Protein AF-A0A6J1VIF1-F1 (afdb_monomer_lite)

Organism: NCBI:txid8663

Structure (mmCIF, N/CA/C/O backbone):
data_AF-A0A6J1VIF1-F1
#
_entry.id   AF-A0A6J1VIF1-F1
#
loop_
_atom_site.group_PDB
_atom_site.id
_atom_site.type_symbol
_atom_site.label_atom_id
_atom_site.label_alt_id
_atom_site.label_comp_id
_atom_site.label_asym_id
_atom_site.label_entity_id
_atom_site.label_seq_id
_atom_site.pdbx_PDB_ins_code
_atom_site.Cartn_x
_atom_site.Cartn_y
_atom_site.Cartn_z
_atom_site.occupancy
_atom_site.B_iso_or_equiv
_atom_site.auth_seq_id
_atom_site.auth_comp_id
_atom_site.auth_asym_id
_atom_site.auth_atom_id
_atom_site.pdbx_PDB_model_num
ATOM 1 N N . HIS A 1 1 ? 38.931 -9.007 -8.511 1.00 42.66 1 HIS A N 1
ATOM 2 C CA . HIS A 1 1 ? 39.932 -8.587 -9.508 1.00 42.66 1 HIS A CA 1
ATOM 3 C C . HIS A 1 1 ? 39.664 -7.145 -9.925 1.00 42.66 1 HIS A C 1
ATOM 5 O O . HIS A 1 1 ? 38.959 -6.921 -10.889 1.00 42.66 1 HIS A O 1
ATOM 11 N N . PHE A 1 2 ? 40.151 -6.168 -9.154 1.00 42.94 2 PHE A N 1
ATOM 12 C CA . PHE A 1 2 ? 40.124 -4.731 -9.502 1.00 42.94 2 PHE A CA 1
ATOM 13 C C . PHE A 1 2 ? 41.545 -4.127 -9.466 1.00 42.94 2 PHE A C 1
ATOM 15 O O . PHE A 1 2 ? 41.715 -2.915 -9.444 1.00 42.94 2 PHE A O 1
ATOM 22 N N . ALA A 1 3 ? 42.575 -4.982 -9.438 1.00 48.12 3 ALA A N 1
ATOM 23 C CA . ALA A 1 3 ? 43.982 -4.581 -9.435 1.00 48.12 3 ALA A CA 1
ATOM 24 C C . ALA A 1 3 ? 44.586 -4.503 -10.855 1.00 48.12 3 ALA A C 1
ATOM 26 O O . ALA A 1 3 ? 45.672 -3.959 -11.019 1.00 48.12 3 ALA A O 1
ATOM 27 N N . ASP A 1 4 ? 43.874 -4.988 -11.881 1.00 54.59 4 ASP A N 1
ATOM 28 C CA . ASP A 1 4 ? 44.382 -5.084 -13.261 1.00 54.59 4 ASP A CA 1
ATOM 29 C C . ASP A 1 4 ? 44.248 -3.771 -14.066 1.00 54.59 4 ASP A C 1
ATOM 31 O O . ASP A 1 4 ? 44.800 -3.651 -15.156 1.00 54.59 4 ASP A O 1
ATOM 35 N N . HIS A 1 5 ? 43.565 -2.750 -13.532 1.00 56.66 5 HIS A N 1
ATOM 36 C CA . HIS A 1 5 ? 43.311 -1.474 -14.227 1.00 56.66 5 HIS A CA 1
ATOM 37 C C . HIS A 1 5 ? 44.203 -0.309 -13.775 1.00 56.66 5 HIS A C 1
ATOM 39 O O . HIS A 1 5 ? 43.932 0.835 -14.132 1.00 56.66 5 HIS A O 1
ATOM 45 N N . GLY A 1 6 ? 45.282 -0.575 -13.029 1.00 52.41 6 GLY A N 1
ATOM 46 C CA . GLY A 1 6 ? 46.083 0.451 -12.344 1.00 52.41 6 GLY A CA 1
ATOM 47 C C . GLY A 1 6 ? 46.648 1.589 -13.211 1.00 52.41 6 GLY A C 1
ATOM 48 O O . GLY A 1 6 ? 47.016 2.611 -12.651 1.00 52.41 6 GLY A O 1
ATOM 49 N N . ASN A 1 7 ? 46.680 1.455 -14.545 1.00 59.94 7 ASN A N 1
ATOM 50 C CA . ASN A 1 7 ? 47.120 2.504 -15.480 1.00 59.94 7 ASN A CA 1
ATOM 51 C C . ASN A 1 7 ? 46.250 2.641 -16.752 1.00 59.94 7 ASN A C 1
ATOM 53 O O . ASN A 1 7 ? 46.614 3.382 -17.663 1.00 59.94 7 ASN A O 1
ATOM 57 N N . ALA A 1 8 ? 45.118 1.938 -16.855 1.00 69.06 8 ALA A N 1
ATOM 58 C CA . ALA A 1 8 ? 44.273 1.945 -18.054 1.00 69.06 8 ALA A CA 1
ATOM 59 C C . ALA A 1 8 ? 43.038 2.834 -17.842 1.00 69.06 8 ALA A C 1
ATOM 61 O O . ALA A 1 8 ? 41.934 2.341 -17.639 1.00 69.06 8 ALA A O 1
ATOM 62 N N . THR A 1 9 ? 43.240 4.153 -17.863 1.00 79.56 9 THR A N 1
ATOM 63 C CA . THR A 1 9 ? 42.194 5.168 -17.618 1.00 79.56 9 THR A CA 1
ATOM 64 C C . THR A 1 9 ? 41.486 5.655 -18.885 1.00 79.56 9 THR A C 1
ATOM 66 O O . THR A 1 9 ? 40.681 6.580 -18.822 1.00 79.56 9 THR A O 1
ATOM 69 N N . GLY A 1 10 ? 41.798 5.075 -20.047 1.00 84.62 10 GLY A N 1
ATOM 70 C CA . GLY A 1 10 ? 41.146 5.442 -21.300 1.00 84.62 10 GLY A CA 1
ATOM 71 C C . GLY A 1 10 ? 39.706 4.930 -21.389 1.00 84.62 10 GLY A C 1
ATOM 72 O O . GLY A 1 10 ? 39.369 3.870 -20.865 1.00 84.62 10 GLY A O 1
ATOM 73 N N . THR A 1 11 ? 38.869 5.669 -22.107 1.00 88.94 11 THR A N 1
ATOM 74 C CA . THR A 1 11 ? 37.439 5.410 -22.275 1.00 88.94 11 THR A CA 1
ATOM 75 C C . THR A 1 11 ? 37.203 4.796 -23.654 1.00 88.94 11 THR A C 1
ATOM 77 O O . THR A 1 11 ? 37.245 5.490 -24.671 1.00 88.94 11 THR A O 1
ATOM 80 N N . ASN A 1 12 ? 36.965 3.481 -23.703 1.00 93.62 12 ASN A N 1
ATOM 81 C CA . ASN A 1 12 ? 36.689 2.738 -24.938 1.00 93.62 12 ASN A CA 1
ATOM 82 C C . ASN A 1 12 ? 35.246 2.213 -24.950 1.00 93.62 12 ASN A C 1
ATOM 84 O O . ASN A 1 12 ? 34.989 1.048 -24.636 1.00 93.62 12 ASN A O 1
ATOM 88 N N . ILE A 1 13 ? 34.295 3.083 -25.304 1.00 94.38 13 ILE A N 1
ATOM 89 C CA . ILE A 1 13 ? 32.866 2.731 -25.295 1.00 94.38 13 ILE A CA 1
ATOM 90 C C . ILE A 1 13 ? 32.548 1.700 -26.390 1.00 94.38 13 ILE A C 1
ATOM 92 O O . ILE A 1 13 ? 31.731 0.808 -26.173 1.00 94.38 13 ILE A O 1
ATOM 96 N N . TYR A 1 14 ? 33.233 1.758 -27.539 1.00 95.50 14 TYR A N 1
ATOM 97 C CA . TYR A 1 14 ? 33.077 0.769 -28.610 1.00 95.50 14 TYR A CA 1
ATOM 98 C C . TYR A 1 14 ? 33.356 -0.655 -28.122 1.00 95.50 14 TYR A C 1
ATOM 100 O O . TYR A 1 14 ? 32.537 -1.540 -28.340 1.00 95.50 14 TYR A O 1
ATOM 108 N N . ALA A 1 15 ? 34.482 -0.882 -27.438 1.00 94.44 15 ALA A N 1
ATOM 109 C CA . ALA A 1 15 ? 34.828 -2.212 -26.943 1.00 94.44 15 ALA A CA 1
ATOM 110 C C . ALA A 1 15 ? 33.837 -2.707 -25.878 1.00 94.44 15 ALA A C 1
ATOM 112 O O . ALA A 1 15 ? 33.504 -3.890 -25.869 1.00 94.44 15 ALA A O 1
ATOM 113 N N . ALA A 1 16 ? 33.330 -1.810 -25.025 1.00 95.06 16 ALA A N 1
ATOM 114 C CA . ALA A 1 16 ? 32.300 -2.146 -24.043 1.00 95.06 16 ALA A CA 1
ATOM 115 C C . ALA A 1 16 ? 30.991 -2.598 -24.715 1.00 95.06 16 ALA A C 1
ATOM 117 O O . ALA A 1 16 ? 30.450 -3.644 -24.368 1.00 95.06 16 ALA A O 1
ATOM 118 N N . LEU A 1 17 ? 30.515 -1.860 -25.723 1.00 96.38 17 LEU A N 1
ATOM 119 C CA . LEU A 1 17 ? 29.331 -2.244 -26.499 1.00 96.38 17 LEU A CA 1
ATOM 120 C C . LEU A 1 17 ? 29.577 -3.507 -27.336 1.00 96.38 17 LEU A C 1
ATOM 122 O O . LEU A 1 17 ? 28.692 -4.348 -27.446 1.00 96.38 17 LEU A O 1
ATOM 126 N N . ASN A 1 18 ? 30.784 -3.693 -27.872 1.00 95.56 18 ASN A N 1
ATOM 127 C CA . ASN A 1 18 ? 31.133 -4.913 -28.594 1.00 95.56 18 ASN A CA 1
ATOM 128 C C . ASN A 1 18 ? 31.123 -6.138 -27.669 1.00 95.56 18 ASN A C 1
ATOM 130 O O . ASN A 1 18 ? 30.717 -7.211 -28.089 1.00 95.56 18 ASN A O 1
ATOM 134 N N . ALA A 1 19 ? 31.512 -5.997 -26.400 1.00 95.69 19 ALA A N 1
ATOM 135 C CA . ALA A 1 19 ? 31.370 -7.084 -25.433 1.00 95.69 19 ALA A CA 1
ATOM 136 C C . ALA A 1 19 ? 29.893 -7.472 -25.227 1.00 95.69 19 ALA A C 1
ATOM 138 O O . ALA A 1 19 ? 29.583 -8.657 -25.154 1.00 95.69 19 ALA A O 1
ATOM 139 N N . VAL A 1 20 ? 28.978 -6.493 -25.206 1.00 96.00 20 VAL A N 1
ATOM 140 C CA . VAL A 1 20 ? 27.528 -6.755 -25.166 1.00 96.00 20 VAL A CA 1
ATOM 141 C C . VAL A 1 20 ? 27.059 -7.453 -26.445 1.00 96.00 20 VAL A C 1
ATOM 143 O O . VAL A 1 20 ? 26.325 -8.430 -26.363 1.00 96.00 20 VAL A O 1
ATOM 146 N N . TYR A 1 21 ? 27.521 -7.015 -27.617 1.00 95.69 21 TYR A N 1
ATOM 147 C CA . TYR A 1 21 ? 27.241 -7.683 -28.892 1.00 95.69 21 TYR A CA 1
ATOM 148 C C . TYR A 1 21 ? 27.643 -9.170 -28.872 1.00 95.69 21 TYR A C 1
ATOM 150 O O . TYR A 1 21 ? 26.829 -10.032 -29.197 1.00 95.69 21 TYR A O 1
ATOM 158 N N . GLU A 1 22 ? 28.850 -9.491 -28.397 1.00 95.00 22 GLU A N 1
ATOM 159 C CA . GLU A 1 22 ? 29.306 -10.883 -28.258 1.00 95.00 22 GLU A CA 1
ATOM 160 C C . GLU A 1 22 ? 28.459 -11.680 -27.251 1.00 95.00 22 GLU A C 1
ATOM 162 O O . GLU A 1 22 ? 28.188 -12.865 -27.454 1.00 95.00 22 GLU A O 1
ATOM 167 N N . MET A 1 23 ? 28.002 -11.053 -26.159 1.00 93.62 23 MET A N 1
ATOM 168 C CA . MET A 1 23 ? 27.072 -11.698 -25.223 1.00 93.62 23 MET A CA 1
ATOM 169 C C . MET A 1 23 ? 25.755 -12.070 -25.910 1.00 93.62 23 MET A C 1
ATOM 171 O O . MET A 1 23 ? 25.268 -13.183 -25.720 1.00 93.62 23 MET A O 1
ATOM 175 N N . ILE A 1 24 ? 25.221 -11.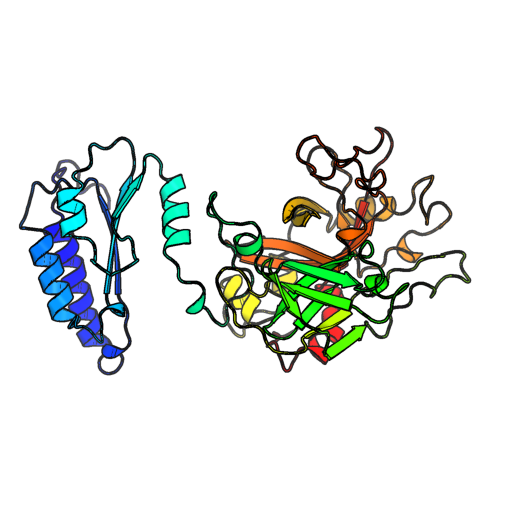170 -26.736 1.00 93.19 24 ILE A N 1
ATOM 176 C CA . ILE A 1 24 ? 23.962 -11.376 -27.454 1.00 93.19 24 ILE A CA 1
ATOM 177 C C . ILE A 1 24 ? 24.094 -12.502 -28.496 1.00 93.19 24 ILE A C 1
ATOM 179 O O . ILE A 1 24 ? 23.214 -13.355 -28.570 1.00 93.19 24 ILE A O 1
ATOM 183 N N . ILE A 1 25 ? 25.211 -12.587 -29.234 1.00 92.50 25 ILE A N 1
ATOM 184 C CA . ILE A 1 25 ? 25.475 -13.710 -30.162 1.00 92.50 25 ILE A CA 1
ATOM 185 C C . ILE A 1 25 ? 25.410 -15.055 -29.427 1.00 92.50 25 ILE A C 1
ATOM 187 O O . ILE A 1 25 ? 24.788 -16.015 -29.889 1.00 92.50 25 ILE A O 1
ATOM 191 N N . ASN A 1 26 ? 26.069 -15.135 -28.269 1.00 90.06 26 ASN A N 1
ATOM 192 C CA . ASN A 1 26 ? 26.093 -16.360 -27.473 1.00 90.06 26 ASN A CA 1
ATOM 193 C C . ASN A 1 26 ? 24.697 -16.723 -26.936 1.00 90.06 26 ASN A C 1
ATOM 195 O O . ASN A 1 26 ? 24.342 -17.904 -26.859 1.00 90.06 26 ASN A O 1
ATOM 199 N N . GLU A 1 27 ? 23.891 -15.721 -26.585 1.00 90.19 27 GLU A N 1
ATOM 200 C CA . GLU A 1 27 ? 22.509 -15.904 -26.149 1.00 90.19 27 GLU A CA 1
ATOM 201 C C . GLU A 1 27 ? 21.601 -16.401 -27.288 1.00 90.19 27 GLU A C 1
ATOM 203 O O . GLU A 1 27 ? 20.885 -17.390 -27.100 1.00 90.19 27 GLU A O 1
ATOM 208 N N . GLU A 1 28 ? 21.684 -15.803 -28.481 1.00 89.31 28 GLU A N 1
ATOM 209 C CA . GLU A 1 28 ? 20.943 -16.236 -29.676 1.00 89.31 28 GLU A CA 1
ATOM 210 C C . GLU A 1 28 ? 21.219 -17.713 -29.998 1.00 89.31 28 GLU A C 1
ATOM 212 O O . GLU A 1 28 ? 20.288 -18.509 -30.176 1.00 89.31 28 GLU A O 1
ATOM 217 N N . ALA A 1 29 ? 22.496 -18.112 -29.978 1.00 88.81 29 ALA A N 1
ATOM 218 C CA . ALA A 1 29 ? 22.910 -19.495 -30.212 1.00 88.81 29 ALA A CA 1
ATOM 219 C C . ALA A 1 29 ? 22.322 -20.481 -29.181 1.00 88.81 29 ALA A C 1
ATOM 221 O O . ALA A 1 29 ? 22.076 -21.652 -29.497 1.00 88.81 29 ALA A O 1
ATOM 222 N N . THR A 1 30 ? 22.074 -20.014 -27.955 1.00 89.38 30 THR A N 1
ATOM 223 C CA . THR A 1 30 ? 21.579 -20.835 -26.843 1.00 89.38 30 THR A CA 1
ATOM 224 C C . THR A 1 30 ? 20.053 -20.951 -26.843 1.00 89.38 30 THR A C 1
ATOM 226 O O . THR A 1 30 ? 19.517 -22.042 -26.630 1.00 89.38 30 THR A O 1
ATOM 229 N N . LEU A 1 31 ? 19.337 -19.849 -27.083 1.00 87.00 31 LEU A N 1
ATOM 230 C CA . LEU A 1 31 ? 17.885 -19.765 -26.890 1.00 87.00 31 LEU A CA 1
ATOM 231 C C . LEU A 1 31 ? 17.051 -20.261 -28.080 1.00 87.00 31 LEU A C 1
ATOM 233 O O . LEU A 1 31 ? 15.868 -20.559 -27.890 1.00 87.00 31 LEU A O 1
ATOM 237 N N . LYS A 1 32 ? 17.638 -20.397 -29.279 1.00 83.25 32 LYS A N 1
ATOM 238 C CA . LYS A 1 32 ? 16.988 -20.948 -30.488 1.00 83.25 32 LYS A CA 1
ATOM 239 C C . LYS A 1 32 ? 15.575 -20.376 -30.707 1.00 83.25 32 LYS A C 1
ATOM 241 O O . LYS A 1 32 ? 15.420 -19.186 -30.952 1.00 83.25 32 LYS A O 1
ATOM 246 N N . ASP A 1 33 ? 14.527 -21.190 -30.557 1.00 82.06 33 ASP A N 1
ATOM 247 C CA . ASP A 1 33 ? 13.128 -20.808 -30.805 1.00 82.06 33 ASP A CA 1
ATOM 248 C C . ASP A 1 33 ? 12.597 -19.730 -29.841 1.00 82.06 33 ASP A C 1
ATOM 250 O O . ASP A 1 33 ? 11.571 -19.098 -30.108 1.00 82.06 33 ASP A O 1
ATOM 254 N N . GLN A 1 34 ? 13.270 -19.510 -28.707 1.00 84.81 34 GLN A N 1
ATOM 255 C CA . GLN A 1 34 ? 12.903 -18.474 -27.740 1.00 84.81 34 GLN A CA 1
ATOM 256 C C . GLN A 1 34 ? 13.550 -17.117 -28.035 1.00 84.81 34 GLN A C 1
ATOM 258 O O . GLN A 1 34 ? 13.044 -16.111 -27.541 1.00 84.81 34 GLN A O 1
ATOM 263 N N . TRP A 1 35 ? 14.588 -17.066 -28.878 1.00 86.56 35 TRP A N 1
ATOM 264 C CA . TRP A 1 35 ? 15.340 -15.849 -29.213 1.00 86.56 35 TRP A CA 1
ATOM 265 C C . TRP A 1 35 ? 14.435 -14.693 -29.649 1.00 86.56 35 TRP A C 1
ATOM 267 O O . TRP A 1 35 ? 14.509 -13.584 -29.128 1.00 86.56 35 TRP A O 1
ATOM 277 N N . ASN A 1 36 ? 13.477 -14.980 -30.532 1.00 83.81 36 ASN A N 1
ATOM 278 C CA . ASN A 1 36 ? 12.557 -13.978 -31.069 1.00 83.81 36 ASN A CA 1
ATOM 279 C C . ASN A 1 36 ? 11.615 -13.347 -30.031 1.00 83.81 36 ASN A C 1
ATOM 281 O O . ASN A 1 36 ? 10.891 -12.419 -30.377 1.00 83.81 36 ASN A O 1
ATOM 285 N N . LYS A 1 37 ? 11.592 -13.847 -28.790 1.00 84.06 37 LYS A N 1
ATOM 286 C CA . LYS A 1 37 ? 10.793 -13.304 -27.682 1.00 84.06 37 LYS A CA 1
ATOM 287 C C . LYS A 1 37 ? 11.625 -12.464 -26.708 1.00 84.06 37 LYS A C 1
ATOM 289 O O . LYS A 1 37 ? 11.045 -11.851 -25.814 1.00 84.06 37 LYS A O 1
ATOM 294 N N . VAL A 1 38 ? 12.951 -12.456 -26.848 1.00 86.38 38 VAL A N 1
ATOM 295 C CA . VAL A 1 38 ? 13.868 -11.774 -25.929 1.00 86.38 38 VAL A CA 1
ATOM 296 C C . VAL A 1 38 ? 13.905 -10.283 -26.242 1.00 86.38 38 VAL A C 1
ATOM 298 O O . VAL A 1 38 ? 14.159 -9.890 -27.378 1.00 86.38 38 VAL A O 1
ATOM 301 N N . ARG A 1 39 ? 13.661 -9.449 -25.227 1.00 87.94 39 ARG A N 1
ATOM 302 C CA . ARG A 1 39 ? 13.827 -7.991 -25.298 1.00 87.94 39 ARG A CA 1
ATOM 303 C C . ARG A 1 39 ? 15.127 -7.603 -24.601 1.00 87.94 39 ARG A C 1
ATOM 305 O O . ARG A 1 39 ? 15.410 -8.113 -23.518 1.00 87.94 39 ARG A O 1
ATOM 312 N N . HIS A 1 40 ? 15.877 -6.683 -25.194 1.00 92.50 40 HIS A N 1
ATOM 313 C CA . HIS A 1 40 ? 17.186 -6.258 -24.709 1.00 92.50 40 HIS A CA 1
ATOM 314 C C . HIS A 1 40 ? 17.116 -4.812 -24.220 1.00 92.50 40 HIS A C 1
ATOM 316 O O . HIS A 1 40 ? 16.670 -3.927 -24.947 1.00 92.50 40 HIS A O 1
ATOM 322 N N . ALA A 1 41 ? 17.591 -4.567 -23.002 1.00 92.12 41 ALA A N 1
ATOM 323 C CA . ALA A 1 41 ? 17.757 -3.225 -22.458 1.00 92.12 41 ALA A CA 1
ATOM 324 C C . ALA A 1 41 ? 19.228 -3.021 -22.080 1.00 92.12 41 ALA A C 1
ATOM 326 O O . ALA A 1 41 ? 19.751 -3.710 -21.203 1.00 92.12 41 ALA A O 1
ATOM 327 N N . ILE A 1 42 ? 19.897 -2.086 -22.751 1.00 94.56 42 ILE A N 1
ATOM 328 C CA . ILE A 1 42 ? 21.290 -1.714 -22.501 1.00 94.56 42 ILE A CA 1
ATOM 329 C C . ILE A 1 42 ? 21.290 -0.393 -21.738 1.00 94.56 42 ILE A C 1
ATOM 331 O O . ILE A 1 42 ? 20.713 0.594 -22.185 1.00 94.56 42 ILE A O 1
ATOM 335 N N . ILE A 1 43 ? 21.954 -0.366 -20.586 1.00 92.81 43 ILE A N 1
ATOM 336 C CA . ILE A 1 43 ? 22.099 0.829 -19.752 1.00 92.81 43 ILE A CA 1
ATOM 337 C C . ILE A 1 43 ? 23.579 1.189 -19.702 1.00 92.81 43 ILE A C 1
ATOM 339 O O . ILE A 1 43 ? 24.393 0.413 -19.199 1.00 92.81 43 ILE A O 1
ATOM 343 N N . LEU A 1 44 ? 23.922 2.373 -20.201 1.00 92.94 44 LEU A N 1
ATOM 344 C CA . LEU A 1 44 ? 25.282 2.893 -20.220 1.00 92.94 44 LEU A CA 1
ATOM 345 C C . LEU A 1 44 ? 25.401 4.104 -19.289 1.00 92.94 44 LEU A C 1
ATOM 347 O O . LEU A 1 44 ? 24.771 5.132 -19.521 1.00 92.94 44 LEU A O 1
ATOM 351 N N . LEU A 1 45 ? 26.237 3.997 -18.255 1.00 91.06 45 LEU A N 1
ATOM 352 C CA . LEU A 1 45 ? 26.609 5.122 -17.393 1.00 91.06 45 LEU A CA 1
ATOM 353 C C . LEU A 1 45 ? 27.949 5.691 -17.880 1.00 91.06 45 LEU A C 1
ATOM 355 O O . LEU A 1 45 ? 28.969 5.007 -17.792 1.00 91.06 45 LEU A O 1
ATOM 359 N N . THR A 1 46 ? 27.960 6.901 -18.440 1.00 90.06 46 THR A N 1
ATOM 360 C CA . THR A 1 46 ? 29.157 7.496 -19.062 1.00 90.06 46 THR A CA 1
ATOM 361 C C . THR A 1 46 ? 29.048 9.018 -19.174 1.00 90.06 46 THR A C 1
ATOM 363 O O . THR A 1 46 ? 27.953 9.563 -19.257 1.00 90.06 46 THR A O 1
ATOM 366 N N . ASP A 1 47 ? 30.188 9.706 -19.233 1.00 88.56 47 ASP A N 1
ATOM 367 C CA . ASP A 1 47 ? 30.271 11.116 -19.630 1.00 88.56 47 ASP A CA 1
ATOM 368 C C . ASP A 1 47 ? 30.215 11.320 -21.157 1.00 88.56 47 ASP A C 1
ATOM 370 O O . ASP A 1 47 ? 30.195 12.454 -21.625 1.00 88.56 47 ASP A O 1
ATOM 374 N N . GLY A 1 48 ? 30.188 10.238 -21.943 1.00 88.69 48 GLY A N 1
ATOM 375 C CA . GLY A 1 48 ? 30.142 10.265 -23.407 1.00 88.69 48 GLY A CA 1
ATOM 376 C C . GLY A 1 48 ? 31.506 10.434 -24.084 1.00 88.69 48 GLY A C 1
ATOM 377 O O . GLY A 1 48 ? 31.591 10.292 -25.303 1.00 88.69 48 GLY A O 1
ATOM 378 N N . LYS A 1 49 ? 32.583 10.663 -23.322 1.00 90.00 49 LYS A N 1
ATOM 379 C CA . LYS A 1 49 ? 33.908 11.031 -23.844 1.00 90.00 49 LYS A CA 1
ATOM 380 C C . LYS A 1 49 ? 34.749 9.808 -24.200 1.00 90.00 49 LYS A C 1
ATOM 382 O O . LYS A 1 49 ? 35.751 9.500 -23.553 1.00 90.00 49 LYS A O 1
ATOM 387 N N . SER A 1 50 ? 34.349 9.084 -25.244 1.00 90.56 50 SER A N 1
ATOM 388 C CA . SER A 1 50 ? 35.151 7.971 -25.771 1.00 90.56 50 SER A CA 1
ATOM 389 C C . SER A 1 50 ? 36.420 8.505 -26.444 1.00 90.56 50 SER A C 1
ATOM 391 O O . SER A 1 50 ? 36.340 9.257 -27.409 1.00 90.56 50 SER A O 1
ATOM 393 N N . ASN A 1 51 ? 37.594 8.089 -25.971 1.00 88.81 51 ASN A N 1
ATOM 394 C CA . ASN A 1 51 ? 38.893 8.525 -26.503 1.00 88.81 51 ASN A CA 1
ATOM 395 C C . ASN A 1 51 ? 39.756 7.370 -27.040 1.00 88.81 51 ASN A C 1
ATOM 397 O O . ASN A 1 51 ? 40.837 7.605 -27.576 1.00 88.81 51 ASN A O 1
ATOM 401 N N . LEU A 1 52 ? 39.280 6.130 -26.914 1.00 87.75 52 LEU A N 1
ATOM 402 C CA . LEU A 1 52 ? 39.926 4.926 -27.421 1.00 87.75 52 LEU A CA 1
ATOM 403 C C . LEU A 1 52 ? 38.936 4.054 -28.198 1.00 87.75 52 LEU A C 1
ATOM 405 O O . LEU A 1 52 ? 37.726 4.102 -27.975 1.00 87.75 52 LEU A O 1
ATOM 409 N N . GLY A 1 53 ? 39.481 3.198 -29.063 1.00 87.88 53 GLY A N 1
ATOM 410 C CA . GLY A 1 53 ? 38.710 2.244 -29.855 1.00 87.88 53 GLY A CA 1
ATOM 411 C C . GLY A 1 53 ? 38.100 2.851 -31.118 1.00 87.88 53 GLY A C 1
ATOM 412 O O . GLY A 1 53 ? 38.658 3.767 -31.716 1.00 87.88 53 GLY A O 1
ATOM 413 N N . GLY A 1 54 ? 36.984 2.269 -31.555 1.00 87.56 54 GLY A N 1
ATOM 414 C CA . GLY A 1 54 ? 36.219 2.711 -32.721 1.00 87.56 54 GLY A CA 1
ATOM 415 C C . GLY A 1 54 ? 35.038 3.612 -32.357 1.00 87.56 54 GLY A C 1
ATOM 416 O O . GLY A 1 54 ? 34.878 4.033 -31.215 1.00 87.56 54 GLY A O 1
ATOM 417 N N . SER A 1 55 ? 34.175 3.879 -33.338 1.00 92.44 55 SER A N 1
ATOM 418 C CA . SER A 1 55 ? 32.948 4.656 -33.129 1.00 92.44 55 SER A CA 1
ATOM 419 C C . SER A 1 55 ? 31.915 3.844 -32.332 1.00 92.44 55 SER A C 1
ATOM 421 O O . SER A 1 55 ? 31.462 2.815 -32.836 1.00 92.44 55 SER A O 1
ATOM 423 N N . PRO A 1 56 ? 31.465 4.299 -31.146 1.00 94.12 56 PRO A N 1
ATOM 424 C CA . PRO A 1 56 ? 30.425 3.610 -30.373 1.00 94.12 56 PRO A CA 1
ATOM 425 C C . PRO A 1 56 ? 29.135 3.382 -31.170 1.00 94.12 56 PRO A C 1
ATOM 427 O O . PRO A 1 56 ? 28.523 2.322 -31.078 1.00 94.12 56 PRO A O 1
ATOM 430 N N . LYS A 1 57 ? 28.784 4.331 -32.045 1.00 93.56 57 LYS A N 1
ATOM 431 C CA . LYS A 1 57 ? 27.658 4.233 -32.979 1.00 93.56 57 LYS A CA 1
ATOM 432 C C . LYS A 1 57 ? 27.745 3.013 -33.900 1.00 93.56 57 LYS A C 1
ATOM 434 O O . LYS A 1 57 ? 26.722 2.419 -34.214 1.00 93.56 57 LYS A O 1
ATOM 439 N N . MET A 1 58 ? 28.946 2.616 -34.328 1.00 93.69 58 MET A N 1
ATOM 440 C CA . MET A 1 58 ? 29.117 1.403 -35.138 1.00 93.69 58 MET A CA 1
ATOM 441 C C . MET A 1 58 ? 28.829 0.134 -34.334 1.00 93.69 58 MET A C 1
ATOM 443 O O . MET A 1 58 ? 28.177 -0.764 -34.852 1.00 93.69 58 MET A O 1
ATOM 447 N N . ALA A 1 59 ? 29.244 0.080 -33.065 1.00 94.31 59 ALA A N 1
ATOM 448 C CA . ALA A 1 59 ? 28.901 -1.046 -32.197 1.00 94.31 59 ALA A CA 1
ATOM 449 C C . ALA A 1 59 ? 27.385 -1.133 -31.957 1.00 94.31 59 ALA A C 1
ATOM 451 O O . ALA A 1 59 ? 26.824 -2.222 -32.026 1.00 94.31 59 ALA A O 1
ATOM 452 N N . VAL A 1 60 ? 26.709 0.007 -31.756 1.00 95.06 60 VAL A N 1
ATOM 453 C CA . VAL A 1 60 ? 25.237 0.053 -31.678 1.00 95.06 60 VAL A CA 1
ATOM 454 C C . VAL A 1 60 ? 24.600 -0.508 -32.947 1.00 95.06 60 VAL A C 1
ATOM 456 O O . VAL A 1 60 ? 23.729 -1.366 -32.849 1.00 95.06 60 VAL A O 1
ATOM 459 N N . ARG A 1 61 ? 25.076 -0.107 -34.132 1.00 94.12 61 ARG A N 1
ATOM 460 C CA . ARG A 1 61 ? 24.558 -0.636 -35.403 1.00 94.12 61 ARG A CA 1
ATOM 461 C C . ARG A 1 61 ? 24.714 -2.150 -35.524 1.00 94.12 61 ARG A C 1
ATOM 463 O O . ARG A 1 61 ? 23.781 -2.803 -35.969 1.00 94.12 61 ARG A O 1
ATOM 470 N N . HIS A 1 62 ? 25.841 -2.718 -35.094 1.00 94.69 62 HIS A N 1
ATOM 471 C CA . HIS A 1 62 ? 26.014 -4.176 -35.098 1.00 94.69 62 HIS A CA 1
ATOM 472 C C . HIS A 1 62 ? 24.999 -4.876 -34.179 1.00 94.69 62 HIS A C 1
ATOM 474 O O . HIS A 1 62 ? 24.451 -5.914 -34.542 1.00 94.69 62 HIS A O 1
ATOM 480 N N . ILE A 1 63 ? 24.707 -4.296 -33.008 1.00 94.94 63 ILE A N 1
ATOM 481 C CA . ILE A 1 63 ? 23.681 -4.809 -32.087 1.00 94.94 63 ILE A CA 1
ATOM 482 C C . ILE A 1 63 ? 22.282 -4.713 -32.716 1.00 94.94 63 ILE A C 1
ATOM 484 O O . ILE A 1 63 ? 21.518 -5.676 -32.664 1.00 94.94 63 ILE A O 1
ATOM 488 N N . GLU A 1 64 ? 21.945 -3.577 -33.333 1.00 93.69 64 GLU A N 1
ATOM 489 C CA . GLU A 1 64 ? 20.668 -3.375 -34.032 1.00 93.69 64 GLU A CA 1
ATOM 490 C C . GLU A 1 64 ? 20.476 -4.375 -35.182 1.00 93.69 64 GLU A C 1
ATOM 492 O O . GLU A 1 64 ? 19.385 -4.928 -35.345 1.00 93.69 64 GLU A O 1
ATOM 497 N N . GLU A 1 65 ? 21.535 -4.630 -35.955 1.00 93.75 65 GLU A N 1
ATOM 498 C CA . GLU A 1 65 ? 21.547 -5.592 -37.061 1.00 93.75 65 GLU A CA 1
ATOM 499 C C . GLU A 1 65 ? 21.365 -7.032 -36.557 1.00 93.75 65 GLU A C 1
ATOM 501 O O . GLU A 1 65 ? 20.546 -7.764 -37.112 1.00 93.75 65 GLU A O 1
ATOM 506 N N . LEU A 1 66 ? 22.042 -7.415 -35.468 1.00 91.12 66 LEU A N 1
ATOM 507 C CA . LEU A 1 66 ? 21.913 -8.738 -34.846 1.00 91.12 66 LEU A CA 1
ATOM 508 C C . LEU A 1 66 ? 20.501 -8.997 -34.298 1.00 91.12 66 LEU A C 1
ATOM 510 O O . LEU A 1 66 ? 19.921 -10.054 -34.528 1.00 91.12 66 LEU A O 1
ATOM 514 N N . ILE A 1 67 ? 19.910 -8.016 -33.610 1.00 90.12 67 ILE A N 1
ATOM 515 C CA . ILE A 1 67 ? 18.543 -8.117 -33.063 1.00 90.12 67 ILE A CA 1
ATOM 516 C C . ILE A 1 67 ? 17.472 -7.988 -34.166 1.00 90.12 67 ILE A C 1
ATOM 518 O O . ILE A 1 67 ? 16.296 -8.317 -33.945 1.00 90.12 67 ILE A O 1
ATOM 522 N N . ASN A 1 68 ? 17.878 -7.547 -35.364 1.00 90.50 68 ASN A N 1
ATOM 523 C CA . ASN A 1 68 ? 17.020 -7.239 -36.503 1.00 90.50 68 ASN A CA 1
ATOM 524 C C . ASN A 1 68 ? 15.963 -6.183 -36.139 1.00 90.50 68 ASN A C 1
ATOM 526 O O . ASN A 1 68 ? 14.752 -6.414 -36.238 1.00 90.50 68 ASN A O 1
ATOM 530 N N . VAL A 1 69 ? 16.426 -5.028 -35.650 1.00 84.69 69 VAL A N 1
ATOM 531 C CA . VAL A 1 69 ? 15.562 -3.901 -35.276 1.00 84.69 69 VAL A CA 1
ATOM 532 C C . VAL A 1 69 ? 14.968 -3.266 -36.538 1.00 84.69 69 VAL A C 1
ATOM 534 O O . VAL A 1 69 ? 15.659 -2.674 -37.362 1.00 84.69 69 VAL A O 1
ATOM 537 N N . ARG A 1 70 ? 13.649 -3.382 -36.673 1.00 85.19 70 ARG A N 1
ATOM 538 C CA . ARG A 1 70 ? 12.813 -2.852 -37.766 1.00 85.19 70 ARG A CA 1
ATOM 539 C C . ARG A 1 70 ? 11.506 -2.315 -37.185 1.00 85.19 70 ARG A C 1
ATOM 541 O O . ARG A 1 70 ? 11.282 -2.477 -35.991 1.00 85.19 70 ARG A O 1
ATOM 548 N N . ASP A 1 71 ? 10.642 -1.686 -37.982 1.00 78.50 71 ASP A N 1
ATOM 549 C CA . ASP A 1 71 ? 9.439 -0.996 -37.478 1.00 78.50 71 ASP A CA 1
ATOM 550 C C . ASP A 1 71 ? 8.544 -1.853 -36.559 1.00 78.50 71 ASP A C 1
ATOM 552 O O . ASP A 1 71 ? 8.102 -1.361 -35.526 1.00 78.50 71 ASP A O 1
ATOM 556 N N . ASP A 1 72 ? 8.343 -3.138 -36.866 1.00 77.06 72 ASP A N 1
ATOM 557 C CA . ASP A 1 72 ? 7.576 -4.105 -36.057 1.00 77.06 72 ASP A CA 1
ATOM 558 C C . ASP A 1 72 ? 8.375 -4.739 -34.898 1.00 77.06 72 ASP A C 1
ATOM 560 O O . ASP A 1 72 ? 7.838 -5.546 -34.141 1.00 77.06 72 ASP A O 1
ATOM 564 N N . ARG A 1 73 ? 9.660 -4.394 -34.754 1.00 80.50 73 ARG A N 1
ATOM 565 C CA . ARG A 1 73 ? 10.577 -4.902 -33.718 1.00 80.50 73 ARG A CA 1
ATOM 566 C C . ARG A 1 73 ? 11.327 -3.800 -32.961 1.00 80.50 73 ARG A C 1
ATOM 568 O O . ARG A 1 73 ? 12.295 -4.096 -32.264 1.00 80.50 73 ARG A O 1
ATOM 575 N N . LYS A 1 74 ? 10.888 -2.540 -33.049 1.00 78.69 74 LYS A N 1
ATOM 576 C CA . LYS A 1 74 ? 11.523 -1.417 -32.332 1.00 78.69 74 LYS A CA 1
ATOM 577 C C . LYS A 1 74 ? 11.544 -1.611 -30.812 1.00 78.69 74 LYS A C 1
ATOM 579 O O . LYS A 1 74 ? 12.487 -1.170 -30.169 1.00 78.69 74 LYS A O 1
ATOM 584 N N . ASP A 1 75 ? 10.582 -2.338 -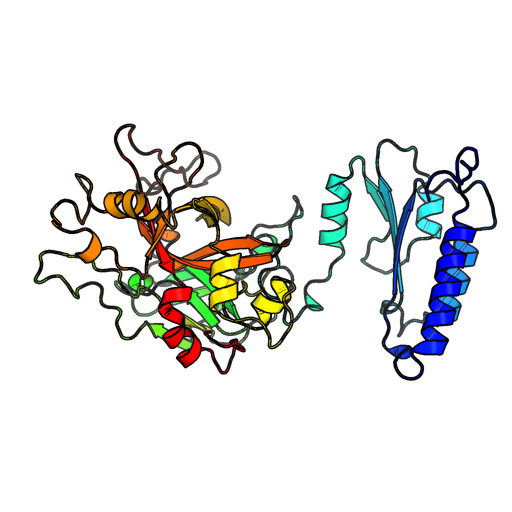30.250 1.00 79.25 75 ASP A N 1
ATOM 585 C CA . ASP A 1 75 ? 10.452 -2.563 -28.799 1.00 79.25 75 ASP A CA 1
ATOM 586 C C . ASP A 1 75 ? 11.347 -3.695 -28.250 1.00 79.25 75 ASP A C 1
ATOM 588 O O . ASP A 1 75 ? 11.257 -4.056 -27.078 1.00 79.25 75 ASP A O 1
ATOM 592 N N . TYR A 1 76 ? 12.198 -4.293 -29.092 1.00 86.25 76 TYR A N 1
ATOM 593 C CA . TYR A 1 76 ? 13.085 -5.402 -28.708 1.00 86.25 76 TYR A CA 1
ATOM 594 C C . TYR A 1 76 ? 14.499 -4.952 -28.330 1.00 86.25 76 TYR A C 1
ATOM 596 O O . TYR A 1 76 ? 15.286 -5.774 -27.852 1.00 86.25 76 TYR A O 1
ATOM 604 N N . LEU A 1 77 ? 14.811 -3.670 -28.529 1.00 90.94 77 LEU A N 1
ATOM 605 C CA . LEU A 1 77 ? 16.055 -3.047 -28.106 1.00 90.94 77 LEU A CA 1
ATOM 606 C C . LEU A 1 77 ? 15.783 -1.635 -27.583 1.00 90.94 77 LEU A C 1
ATOM 608 O O . LEU A 1 77 ? 15.220 -0.798 -28.291 1.00 90.94 77 LEU A O 1
ATOM 612 N N . ASP A 1 78 ? 16.259 -1.372 -26.373 1.00 91.19 78 ASP A N 1
ATOM 613 C CA . ASP A 1 78 ? 16.354 -0.038 -25.796 1.00 91.19 78 ASP A CA 1
ATOM 614 C C . ASP A 1 78 ? 17.764 0.204 -25.267 1.00 91.19 78 ASP A C 1
ATOM 616 O O . ASP A 1 78 ? 18.294 -0.592 -24.493 1.00 91.19 78 ASP A O 1
ATOM 620 N N . ILE A 1 79 ? 18.374 1.312 -25.681 1.00 93.88 79 ILE A N 1
ATOM 621 C CA . ILE A 1 79 ? 19.690 1.748 -25.222 1.00 93.88 79 ILE A CA 1
ATOM 622 C C . ILE A 1 79 ? 19.522 3.074 -24.493 1.00 93.88 79 ILE A C 1
ATOM 624 O O . ILE A 1 79 ? 19.242 4.099 -25.115 1.00 93.88 79 ILE A O 1
ATOM 628 N N . TYR A 1 80 ? 19.716 3.046 -23.178 1.00 92.69 80 TYR A N 1
ATOM 629 C CA . TYR A 1 80 ? 19.655 4.204 -22.296 1.00 92.69 80 TYR A CA 1
ATOM 630 C C . TYR A 1 80 ? 21.060 4.661 -21.917 1.00 92.69 80 TYR A C 1
ATOM 632 O O . TYR A 1 80 ? 21.892 3.850 -21.505 1.00 92.69 80 TYR A O 1
ATOM 640 N N . VAL A 1 81 ? 21.323 5.963 -22.014 1.00 92.94 81 VAL A N 1
ATOM 641 C CA . VAL A 1 81 ? 22.625 6.554 -21.688 1.00 92.94 81 VAL A CA 1
ATOM 642 C C . VAL A 1 81 ? 22.450 7.618 -20.610 1.00 92.94 81 VAL A C 1
ATOM 644 O O . VAL A 1 81 ? 21.714 8.588 -20.797 1.00 92.94 81 VAL A O 1
ATOM 647 N N . PHE A 1 82 ? 23.142 7.450 -19.485 1.00 90.12 82 PHE A N 1
ATOM 648 C CA . PHE A 1 82 ? 23.084 8.350 -18.337 1.00 90.12 82 PHE A CA 1
ATOM 649 C C . PHE A 1 82 ? 24.462 8.950 -18.049 1.00 90.12 82 PHE A C 1
ATOM 651 O O . PHE A 1 82 ? 25.428 8.221 -17.822 1.00 90.12 82 PHE A O 1
ATOM 658 N N . GLY A 1 83 ? 24.537 10.276 -18.001 1.00 87.94 83 GLY A N 1
ATOM 659 C CA . GLY A 1 83 ? 25.675 11.022 -17.471 1.00 87.94 83 GLY A CA 1
ATOM 660 C C . GLY A 1 83 ? 25.352 11.498 -16.061 1.00 87.94 83 GLY A C 1
ATOM 661 O O . GLY A 1 83 ? 24.347 12.181 -15.874 1.00 87.94 83 GLY A O 1
ATOM 662 N N . ILE A 1 84 ? 26.162 11.110 -15.072 1.00 76.94 84 ILE A N 1
ATOM 663 C CA . ILE A 1 84 ? 25.895 11.365 -13.647 1.00 76.94 84 ILE A CA 1
ATOM 664 C C . ILE A 1 84 ? 27.047 12.151 -13.022 1.00 76.94 84 ILE A C 1
ATOM 666 O O . ILE A 1 84 ? 28.194 11.714 -13.083 1.00 76.94 84 ILE A O 1
ATOM 670 N N . GLY A 1 85 ? 26.724 13.243 -12.332 1.00 66.75 85 GLY A N 1
ATOM 671 C CA . GLY A 1 85 ? 27.663 14.071 -11.575 1.00 66.75 85 GLY A CA 1
ATOM 672 C C . GLY A 1 85 ? 27.912 15.432 -12.226 1.00 66.75 85 GLY A C 1
ATOM 673 O O . GLY A 1 85 ? 27.379 15.733 -13.289 1.00 66.75 85 GLY A O 1
ATOM 674 N N . ASN A 1 86 ? 28.803 16.231 -11.630 1.00 61.34 86 ASN A N 1
ATOM 675 C CA . ASN A 1 86 ? 29.313 17.488 -12.210 1.00 61.34 86 ASN A CA 1
ATOM 676 C C . ASN A 1 86 ? 30.293 17.230 -13.375 1.00 61.34 86 ASN A C 1
ATOM 678 O O . ASN A 1 86 ? 31.345 17.863 -13.475 1.00 61.34 86 ASN A O 1
ATOM 682 N N . LEU A 1 87 ? 30.001 16.227 -14.199 1.00 63.12 87 LEU A N 1
ATOM 683 C CA . LEU A 1 87 ? 30.813 15.852 -15.341 1.00 63.12 87 LEU A CA 1
ATOM 684 C C . LEU A 1 87 ? 30.468 16.782 -16.501 1.00 63.12 87 LEU A C 1
ATOM 686 O O . LEU A 1 87 ? 29.303 17.005 -16.819 1.00 63.12 87 LEU A O 1
ATOM 690 N N . ASP A 1 88 ? 31.501 17.311 -17.147 1.00 77.75 88 ASP A N 1
ATOM 691 C CA . ASP A 1 88 ? 31.371 17.902 -18.473 1.00 77.75 88 ASP A CA 1
ATOM 692 C C . ASP A 1 88 ? 31.019 16.766 -19.442 1.00 77.75 88 ASP A C 1
ATOM 694 O O . ASP A 1 88 ? 31.895 15.992 -19.836 1.00 77.75 88 ASP A O 1
ATOM 698 N N . VAL A 1 89 ? 29.725 16.591 -19.708 1.00 85.50 89 VAL A N 1
ATOM 699 C CA . VAL A 1 89 ? 29.187 15.494 -20.517 1.00 85.50 89 VAL A CA 1
ATOM 700 C C . VAL A 1 89 ? 29.164 15.855 -21.999 1.00 85.50 89 VAL A C 1
ATOM 702 O O . VAL A 1 89 ? 28.750 16.944 -22.394 1.00 85.50 89 VAL A O 1
ATOM 705 N N . GLU A 1 90 ? 29.532 14.903 -22.849 1.00 89.31 90 GLU A N 1
ATOM 706 C CA . GLU A 1 90 ? 29.444 15.047 -24.299 1.00 89.31 90 GLU A CA 1
ATOM 707 C C . GLU A 1 90 ? 28.077 14.563 -24.806 1.00 89.31 90 GLU A C 1
ATOM 709 O O . GLU A 1 90 ? 27.911 13.453 -25.319 1.00 89.31 90 GLU A O 1
ATOM 714 N N . LEU A 1 91 ? 27.065 15.422 -24.648 1.00 86.88 91 LEU A N 1
ATOM 715 C CA . LEU A 1 91 ? 25.665 15.091 -24.939 1.00 86.88 91 LEU A CA 1
ATOM 716 C C . LEU A 1 91 ? 25.442 14.601 -26.381 1.00 86.88 91 LEU A C 1
ATOM 718 O O . LEU A 1 91 ? 24.632 13.702 -26.610 1.00 86.88 91 LEU A O 1
ATOM 722 N N . SER A 1 92 ? 26.157 15.169 -27.357 1.00 89.00 92 SER A N 1
ATOM 723 C CA . SER A 1 92 ? 26.088 14.737 -28.757 1.00 89.00 92 SER A CA 1
ATOM 724 C C . SER A 1 92 ? 26.510 13.280 -28.921 1.00 89.00 92 SER A C 1
ATOM 726 O O . SER A 1 92 ? 25.789 12.526 -29.569 1.00 89.00 92 SER A O 1
ATOM 728 N N . ALA A 1 93 ? 27.616 12.872 -28.292 1.00 89.88 93 ALA A N 1
ATOM 729 C CA . ALA A 1 93 ? 28.120 11.503 -28.346 1.00 89.88 93 ALA A CA 1
ATOM 730 C C . ALA A 1 93 ? 27.167 10.523 -27.644 1.00 89.88 93 ALA A C 1
ATOM 732 O O . ALA A 1 93 ? 26.862 9.458 -28.179 1.00 89.88 93 ALA A O 1
ATOM 733 N N . MET A 1 94 ? 26.608 10.910 -26.492 1.00 92.44 94 MET A N 1
ATOM 734 C CA . MET A 1 94 ? 25.592 10.111 -25.795 1.00 92.44 94 MET A CA 1
ATOM 735 C C . MET A 1 94 ? 24.338 9.896 -26.660 1.00 92.44 94 MET A C 1
ATOM 737 O O . MET A 1 94 ? 23.822 8.782 -26.745 1.00 92.44 94 MET A O 1
ATOM 741 N N . ASN A 1 95 ? 23.873 10.938 -27.355 1.00 91.12 95 ASN A N 1
ATOM 742 C CA . ASN A 1 95 ? 22.710 10.879 -28.247 1.00 91.12 95 ASN A CA 1
ATOM 743 C C . ASN A 1 95 ? 22.961 10.096 -29.552 1.00 91.12 95 ASN A C 1
ATOM 745 O O . ASN A 1 95 ? 22.019 9.751 -30.269 1.00 91.12 95 ASN A O 1
ATOM 749 N N . GLU A 1 96 ? 24.220 9.822 -29.899 1.00 91.81 96 GLU A N 1
ATOM 750 C CA . GLU A 1 96 ? 24.551 8.890 -30.980 1.00 91.81 96 GLU A CA 1
ATOM 751 C C . GLU A 1 96 ? 24.460 7.422 -30.560 1.00 91.81 96 GLU A C 1
ATOM 753 O O . GLU A 1 96 ? 24.284 6.570 -31.429 1.00 91.81 96 GLU A O 1
ATOM 758 N N . ILE A 1 97 ? 24.574 7.139 -29.260 1.00 94.56 97 ILE A N 1
ATOM 759 C CA . ILE A 1 97 ? 24.524 5.786 -28.695 1.00 94.56 97 ILE A CA 1
ATOM 760 C C . ILE A 1 97 ? 23.093 5.409 -28.294 1.00 94.56 97 ILE A C 1
ATOM 762 O O . ILE A 1 97 ? 22.672 4.276 -28.509 1.00 94.56 97 ILE A O 1
ATOM 766 N N . ALA A 1 98 ? 22.359 6.345 -27.693 1.00 93.56 98 ALA A N 1
ATOM 767 C CA . ALA A 1 98 ? 21.018 6.101 -27.179 1.00 93.56 98 ALA A CA 1
ATOM 768 C C . ALA A 1 98 ? 19.985 5.831 -28.285 1.00 93.56 98 ALA A C 1
ATOM 770 O O . ALA A 1 98 ? 20.072 6.371 -29.394 1.00 93.56 98 ALA A O 1
ATOM 771 N N . SER A 1 99 ? 18.961 5.040 -27.955 1.00 90.38 99 SER A N 1
ATOM 772 C CA . SER A 1 99 ? 17.843 4.771 -28.862 1.00 90.38 99 SER A CA 1
ATOM 773 C C . SER A 1 99 ? 17.055 6.044 -29.192 1.00 90.38 99 SER A C 1
ATOM 775 O O . SER A 1 99 ? 16.990 6.995 -28.416 1.00 90.38 99 SER A O 1
ATOM 777 N N . LYS A 1 100 ? 16.438 6.063 -30.379 1.00 87.38 100 LYS A N 1
ATOM 778 C CA . LYS A 1 100 ? 15.641 7.196 -30.873 1.00 87.38 100 LYS A CA 1
ATOM 779 C C . LYS A 1 100 ? 14.221 6.731 -31.154 1.00 87.38 100 LYS A C 1
ATOM 781 O O . LYS A 1 100 ? 13.930 6.257 -32.253 1.00 87.38 100 LYS A O 1
ATOM 786 N N . LYS A 1 101 ? 13.344 6.869 -30.158 1.00 80.56 101 LYS A N 1
ATOM 787 C CA . LYS A 1 101 ? 11.934 6.470 -30.247 1.00 80.56 101 LYS A CA 1
ATOM 788 C C . LYS A 1 101 ? 11.005 7.678 -30.054 1.00 80.56 101 LYS A C 1
ATOM 790 O O . LYS A 1 101 ? 11.262 8.512 -29.184 1.00 80.56 101 LYS A O 1
ATOM 795 N N . PRO A 1 102 ? 9.950 7.835 -30.877 1.00 72.75 102 PRO A N 1
ATOM 796 C CA . PRO A 1 102 ? 9.012 8.945 -30.729 1.00 72.75 102 PRO A CA 1
ATOM 797 C C . PRO A 1 102 ? 8.337 8.945 -29.353 1.00 72.75 102 PRO A C 1
ATOM 799 O O . PRO A 1 102 ? 7.702 7.968 -28.980 1.00 72.75 102 PRO A O 1
ATOM 802 N N . GLY A 1 103 ? 8.422 10.064 -28.629 1.00 67.75 103 GLY A N 1
ATOM 803 C CA . GLY A 1 103 ? 7.758 10.229 -27.330 1.00 67.75 103 GLY A CA 1
ATOM 804 C C . GLY A 1 103 ? 8.514 9.648 -26.132 1.00 67.75 103 GLY A C 1
ATOM 805 O O . GLY A 1 103 ? 8.027 9.772 -25.012 1.00 67.75 103 GLY A O 1
ATOM 806 N N . GLU A 1 104 ? 9.702 9.084 -26.344 1.00 75.56 104 GLU A N 1
ATOM 807 C CA . GLU A 1 104 ? 10.543 8.519 -25.290 1.00 75.56 104 GLU A CA 1
ATOM 808 C C . GLU A 1 104 ? 11.867 9.280 -25.174 1.00 75.56 104 GLU A C 1
ATOM 810 O O . GLU A 1 104 ? 12.361 9.881 -26.133 1.00 75.56 104 GLU A O 1
ATOM 815 N N . ARG A 1 105 ? 12.443 9.268 -23.970 1.00 81.19 105 ARG A N 1
ATOM 816 C CA . ARG A 1 105 ? 13.743 9.872 -23.683 1.00 81.19 105 ARG A CA 1
ATOM 817 C C . ARG A 1 105 ? 14.724 8.771 -23.310 1.00 81.19 105 ARG A C 1
ATOM 819 O O . ARG A 1 105 ? 14.514 8.079 -22.324 1.00 81.19 105 ARG A O 1
ATOM 826 N N . HIS A 1 106 ? 15.830 8.682 -24.045 1.00 86.81 106 HIS A N 1
ATOM 827 C CA . HIS A 1 106 ? 16.866 7.668 -23.812 1.00 86.81 106 HIS A CA 1
ATOM 828 C C . HIS A 1 106 ? 18.215 8.239 -23.364 1.00 86.81 106 HIS A C 1
ATOM 830 O O . HIS A 1 106 ? 19.131 7.483 -23.054 1.00 86.81 106 HIS A O 1
ATOM 836 N N . VAL A 1 107 ? 18.341 9.569 -23.292 1.00 89.06 107 VAL A N 1
ATOM 837 C CA . VAL A 1 107 ? 19.538 10.259 -22.791 1.00 89.06 107 VAL A CA 1
ATOM 838 C C . VAL A 1 107 ? 19.194 11.080 -21.558 1.00 89.06 107 VAL A C 1
ATOM 840 O O . VAL A 1 107 ? 18.328 11.962 -21.601 1.00 89.06 107 VAL A O 1
ATOM 843 N N . PHE A 1 108 ? 19.925 10.844 -20.477 1.00 86.94 108 PHE A N 1
ATOM 844 C CA . PHE A 1 108 ? 19.747 11.515 -19.197 1.00 86.94 108 PHE A CA 1
ATOM 845 C C . PHE A 1 108 ? 21.071 12.131 -18.759 1.00 86.94 108 PHE A C 1
ATOM 847 O O . PHE A 1 108 ? 22.111 11.483 -18.795 1.00 86.94 108 PHE A O 1
ATOM 854 N N . VAL A 1 109 ? 21.030 13.395 -18.356 1.00 84.69 109 VAL A N 1
ATOM 855 C CA . VAL A 1 109 ? 22.164 14.098 -17.751 1.00 84.69 109 VAL A CA 1
ATOM 856 C C . VAL A 1 109 ? 21.679 14.585 -16.405 1.00 84.69 109 VAL A C 1
ATOM 858 O O . VAL A 1 109 ? 20.605 15.185 -16.337 1.00 84.69 109 VAL A O 1
ATOM 861 N N . MET A 1 110 ? 22.421 14.240 -15.362 1.00 81.44 110 MET A N 1
ATOM 862 C CA . MET A 1 110 ? 21.969 14.337 -13.983 1.00 81.44 110 MET A CA 1
ATOM 863 C C . MET A 1 110 ? 23.115 14.797 -13.103 1.00 81.44 110 MET A C 1
ATOM 865 O O . MET A 1 110 ? 24.233 14.295 -13.218 1.00 81.44 110 MET A O 1
ATOM 869 N N . GLU A 1 111 ? 22.842 15.725 -12.195 1.00 75.88 111 GLU A N 1
ATOM 870 C CA . GLU A 1 111 ? 23.882 16.277 -11.322 1.00 75.88 111 GLU A CA 1
ATOM 871 C C . GLU A 1 111 ? 24.213 15.320 -10.172 1.00 75.88 111 GLU A C 1
ATOM 873 O O . GLU A 1 111 ? 25.326 15.325 -9.643 1.00 75.88 111 GLU A O 1
ATOM 878 N N . ASN A 1 112 ? 23.263 14.462 -9.788 1.00 72.44 112 ASN A N 1
ATOM 879 C CA . ASN A 1 112 ? 23.407 13.562 -8.651 1.00 72.44 112 ASN A CA 1
ATOM 880 C C . ASN A 1 112 ? 22.891 12.134 -8.941 1.00 72.44 112 ASN A C 1
ATOM 882 O O . ASN A 1 112 ? 22.007 11.933 -9.772 1.00 72.44 112 ASN A O 1
ATOM 886 N N . PRO A 1 113 ? 23.402 11.111 -8.230 1.00 70.31 113 PRO A N 1
ATOM 887 C CA . PRO A 1 113 ? 22.912 9.737 -8.364 1.00 70.31 113 PRO A CA 1
ATOM 888 C C . PRO A 1 113 ? 21.459 9.517 -7.912 1.00 70.31 113 PRO A C 1
ATOM 890 O O . PRO A 1 113 ? 20.885 8.481 -8.231 1.00 70.31 113 PRO A O 1
ATOM 893 N N . GLN A 1 114 ? 20.855 10.440 -7.156 1.00 68.44 114 GLN A N 1
ATOM 894 C CA . GLN A 1 114 ? 19.466 10.302 -6.703 1.00 68.44 114 GLN A CA 1
ATOM 895 C C . GLN A 1 114 ? 18.482 10.541 -7.856 1.00 68.44 114 GLN A C 1
ATOM 897 O O . GLN A 1 114 ? 17.477 9.843 -7.974 1.00 68.44 114 GLN A O 1
ATOM 902 N N . GLU A 1 115 ? 18.816 11.459 -8.758 1.00 74.12 115 GLU A N 1
ATOM 903 C CA . GLU A 1 115 ? 18.095 11.704 -10.002 1.00 74.12 115 GLU A CA 1
ATOM 904 C C . GLU A 1 115 ? 18.060 10.460 -10.900 1.00 74.12 115 GLU A C 1
ATOM 906 O O . GLU A 1 115 ? 17.032 10.202 -11.523 1.00 74.12 115 GLU A O 1
ATOM 911 N N . LEU A 1 116 ? 19.110 9.624 -10.889 1.00 75.56 116 LEU A N 1
ATOM 912 C CA . LEU A 1 116 ? 19.136 8.362 -11.642 1.00 75.56 116 LEU A CA 1
ATOM 913 C C . LEU A 1 116 ? 17.938 7.476 -11.285 1.00 75.56 116 LEU A C 1
ATOM 915 O O . LEU A 1 116 ? 17.311 6.895 -12.170 1.00 75.56 116 LEU A O 1
ATOM 919 N N . LYS A 1 117 ? 17.595 7.407 -9.992 1.00 71.56 117 LYS A N 1
ATOM 920 C CA . LYS A 1 117 ? 16.425 6.661 -9.522 1.00 71.56 117 LYS A CA 1
ATOM 921 C C . LYS A 1 117 ? 15.142 7.220 -10.137 1.00 71.56 117 LYS A C 1
ATOM 923 O O . LYS A 1 117 ? 14.344 6.448 -10.656 1.00 71.56 117 LYS A O 1
ATOM 928 N N . ASN A 1 118 ? 14.971 8.541 -10.127 1.00 70.94 118 ASN A N 1
ATOM 929 C CA . ASN A 1 118 ? 13.786 9.196 -10.687 1.00 70.94 118 ASN A CA 1
ATOM 930 C C . ASN A 1 118 ? 13.658 8.926 -12.197 1.00 70.94 118 ASN A C 1
ATOM 932 O O . ASN A 1 118 ? 12.570 8.607 -12.664 1.00 70.94 118 ASN A O 1
ATOM 936 N N . ALA A 1 119 ? 14.765 8.958 -12.947 1.00 71.25 119 ALA A N 1
ATOM 937 C CA . ALA A 1 119 ? 14.734 8.630 -14.371 1.00 71.25 119 ALA A CA 1
ATOM 938 C C . ALA A 1 119 ? 14.374 7.165 -14.641 1.00 71.25 119 ALA A C 1
ATOM 940 O O . ALA A 1 119 ? 13.583 6.905 -15.541 1.00 71.25 119 ALA A O 1
ATOM 941 N N . PHE A 1 120 ? 14.893 6.206 -13.867 1.00 74.56 120 PHE A N 1
ATOM 942 C CA . PHE A 1 120 ? 14.474 4.808 -14.016 1.00 74.56 120 PHE A CA 1
ATOM 943 C C . PHE A 1 120 ? 12.988 4.610 -13.720 1.00 74.56 120 PHE A C 1
ATOM 945 O O . PHE A 1 120 ? 12.322 3.888 -14.455 1.00 74.56 120 PHE A O 1
ATOM 952 N N . GLU A 1 121 ? 12.455 5.264 -12.689 1.00 72.25 121 GLU A N 1
ATOM 953 C CA . GLU A 1 121 ? 11.021 5.219 -12.374 1.00 72.25 121 GLU A CA 1
ATOM 954 C C . GLU A 1 121 ? 10.159 5.804 -13.505 1.00 72.25 121 GLU A C 1
ATOM 956 O O . GLU A 1 121 ? 9.082 5.281 -13.788 1.00 72.25 121 GLU A O 1
ATOM 961 N N . ASP A 1 122 ? 10.637 6.852 -14.181 1.00 68.38 122 ASP A N 1
ATOM 962 C CA . ASP A 1 122 ? 9.941 7.479 -15.310 1.00 68.38 122 ASP A CA 1
ATOM 963 C C . ASP A 1 122 ? 10.020 6.642 -16.606 1.00 68.38 122 ASP A C 1
ATOM 965 O O . ASP A 1 122 ? 9.150 6.767 -17.469 1.00 68.38 122 ASP A O 1
ATOM 969 N N . LEU A 1 123 ? 11.036 5.780 -16.742 1.00 69.12 123 LEU A N 1
ATOM 970 C CA . LEU A 1 123 ? 11.234 4.893 -17.898 1.00 69.12 123 LEU A CA 1
ATOM 971 C C . LEU A 1 123 ? 10.357 3.636 -17.879 1.00 69.12 123 LEU A C 1
ATOM 973 O O . LEU A 1 123 ? 10.110 3.036 -18.924 1.00 69.12 123 LEU A O 1
ATOM 977 N N . LEU A 1 124 ? 9.914 3.192 -16.704 1.00 69.19 124 LEU A N 1
ATOM 978 C CA . LEU A 1 124 ? 9.131 1.965 -16.579 1.00 69.19 124 LEU A CA 1
ATOM 979 C C . LEU A 1 124 ? 7.684 2.203 -17.030 1.00 69.19 124 LEU A C 1
ATOM 981 O O . LEU A 1 124 ? 6.948 2.923 -16.357 1.00 69.19 124 LEU A O 1
ATOM 985 N N . ASP A 1 125 ? 7.234 1.542 -18.106 1.00 67.25 125 ASP A N 1
ATOM 986 C CA . ASP A 1 125 ? 5.810 1.528 -18.464 1.00 67.25 125 ASP A CA 1
ATOM 987 C C . ASP A 1 125 ? 5.029 0.605 -17.508 1.00 67.25 125 ASP A C 1
ATOM 989 O O . ASP A 1 125 ? 5.161 -0.623 -17.557 1.00 67.25 125 ASP A O 1
ATOM 993 N N . PRO A 1 126 ? 4.159 1.145 -16.636 1.00 63.59 126 PRO A N 1
ATOM 994 C CA . PRO A 1 126 ? 3.459 0.336 -15.648 1.00 63.59 126 PRO A CA 1
ATOM 995 C C . PRO A 1 126 ? 2.364 -0.558 -16.252 1.00 63.59 126 PRO A C 1
ATOM 997 O O . PRO A 1 126 ? 1.807 -1.380 -15.511 1.00 63.59 126 PRO A O 1
ATOM 1000 N N . ARG A 1 127 ? 2.015 -0.367 -17.538 1.00 63.81 127 ARG A N 1
ATOM 1001 C CA . ARG A 1 127 ? 0.998 -1.139 -18.278 1.00 63.81 127 ARG A CA 1
ATOM 1002 C C . ARG A 1 127 ? 1.473 -2.548 -18.624 1.00 63.81 127 ARG A C 1
ATOM 1004 O O . ARG A 1 127 ? 0.667 -3.466 -18.583 1.00 63.81 127 ARG A O 1
ATOM 1011 N N . ASP A 1 128 ? 2.773 -2.741 -18.827 1.00 63.56 128 ASP A N 1
ATOM 1012 C CA . ASP A 1 128 ? 3.366 -4.048 -19.156 1.00 63.56 128 ASP A CA 1
ATOM 1013 C C . ASP A 1 128 ? 3.425 -5.012 -17.951 1.00 63.56 128 ASP A C 1
ATOM 1015 O O . ASP A 1 128 ? 3.834 -6.167 -18.062 1.00 63.56 128 ASP A O 1
ATOM 1019 N N . LEU A 1 129 ? 3.012 -4.548 -16.769 1.00 66.44 129 LEU A N 1
ATOM 1020 C CA . LEU A 1 129 ? 3.193 -5.221 -15.482 1.00 66.44 129 LEU A CA 1
ATOM 1021 C C . LEU A 1 129 ? 1.848 -5.684 -14.881 1.00 66.44 129 LEU A C 1
ATOM 1023 O O . LEU A 1 129 ? 1.606 -5.477 -13.684 1.00 66.44 129 LEU A O 1
ATOM 1027 N N . GLU A 1 130 ? 0.970 -6.277 -15.701 1.00 62.53 130 GLU A N 1
ATOM 1028 C CA . GLU A 1 130 ? -0.461 -6.520 -15.412 1.00 62.53 130 GLU A CA 1
ATOM 1029 C C . GLU A 1 130 ? -0.768 -7.295 -14.109 1.00 62.53 130 GLU A C 1
ATOM 1031 O O . GLU A 1 130 ? -1.855 -7.147 -13.571 1.00 62.53 130 GLU A O 1
ATOM 1036 N N . ASP A 1 131 ? 0.179 -8.021 -13.503 1.00 67.38 131 ASP A N 1
ATOM 1037 C CA . ASP A 1 131 ? -0.085 -8.838 -12.298 1.00 67.38 131 ASP A CA 1
ATOM 1038 C C . ASP A 1 131 ? 0.802 -8.514 -11.082 1.00 67.38 131 ASP A C 1
ATOM 1040 O O . ASP A 1 131 ? 0.914 -9.297 -10.127 1.00 67.38 131 ASP A O 1
ATOM 1044 N N . ILE A 1 132 ? 1.472 -7.359 -11.085 1.00 85.38 132 ILE A N 1
ATOM 1045 C CA . ILE A 1 132 ? 2.384 -6.984 -9.998 1.00 85.38 132 ILE A CA 1
ATOM 1046 C C . ILE A 1 132 ? 1.671 -6.096 -8.969 1.00 85.38 132 ILE A C 1
ATOM 1048 O O . ILE A 1 132 ? 1.233 -4.995 -9.283 1.00 85.38 132 ILE A O 1
ATOM 1052 N N . CYS A 1 133 ? 1.598 -6.542 -7.714 1.00 93.50 133 CYS A N 1
ATOM 1053 C CA . CYS A 1 133 ? 1.018 -5.779 -6.599 1.00 93.50 133 CYS A CA 1
ATOM 1054 C C . CYS A 1 133 ? 2.022 -4.823 -5.922 1.00 93.50 133 CYS A C 1
ATOM 1056 O O . CYS A 1 133 ? 3.220 -4.963 -6.104 1.00 93.50 133 CYS A O 1
ATOM 1058 N N . GLY A 1 134 ? 1.597 -3.878 -5.089 1.00 94.69 134 GLY A N 1
ATOM 1059 C CA . GLY A 1 134 ? 2.472 -3.123 -4.182 1.00 94.69 134 GLY A CA 1
ATOM 1060 C C . GLY A 1 134 ? 3.597 -2.332 -4.855 1.00 94.69 134 GLY A C 1
ATOM 1061 O O . GLY A 1 134 ? 4.614 -2.098 -4.214 1.00 94.69 134 GLY A O 1
ATOM 1062 N N . LEU A 1 135 ? 3.455 -1.986 -6.135 1.00 91.69 135 LEU A N 1
ATOM 1063 C CA . LEU A 1 135 ? 4.367 -1.081 -6.835 1.00 91.69 135 LEU A CA 1
ATOM 1064 C C . LEU A 1 135 ? 3.870 0.350 -6.673 1.00 91.69 135 LEU A C 1
ATOM 1066 O O . LEU A 1 135 ? 2.681 0.605 -6.861 1.00 91.69 135 LEU A O 1
ATOM 1070 N N . ALA A 1 136 ? 4.784 1.255 -6.355 1.00 90.94 136 ALA A N 1
ATOM 1071 C CA . ALA A 1 136 ? 4.566 2.691 -6.305 1.00 90.94 136 ALA A CA 1
ATOM 1072 C C . ALA A 1 136 ? 5.652 3.382 -7.123 1.00 90.94 136 ALA A C 1
ATOM 1074 O O . ALA A 1 136 ? 6.759 2.864 -7.209 1.00 90.94 136 ALA A O 1
ATOM 1075 N N . ASN A 1 137 ? 5.334 4.545 -7.683 1.00 87.69 137 ASN A N 1
ATOM 1076 C CA . ASN A 1 137 ? 6.339 5.399 -8.296 1.00 87.69 137 ASN A CA 1
ATOM 1077 C C . ASN A 1 137 ? 7.007 6.241 -7.197 1.00 87.69 137 ASN A C 1
ATOM 1079 O O . ASN A 1 137 ? 6.320 6.946 -6.452 1.00 87.69 137 ASN A O 1
ATOM 1083 N N . TYR A 1 138 ? 8.331 6.142 -7.085 1.00 83.94 138 TYR A N 1
ATOM 1084 C CA . TYR A 1 138 ? 9.121 6.851 -6.071 1.00 83.94 138 TYR A CA 1
ATOM 1085 C C . TYR A 1 138 ? 9.704 8.184 -6.555 1.00 83.94 138 TYR A C 1
ATOM 1087 O O . TYR A 1 138 ? 10.367 8.857 -5.770 1.00 83.94 138 TYR A O 1
ATOM 1095 N N . SER A 1 139 ? 9.453 8.573 -7.807 1.00 81.81 139 SER A N 1
ATOM 1096 C CA . SER A 1 139 ? 9.908 9.842 -8.367 1.00 81.81 139 SER A CA 1
ATOM 1097 C C . SER A 1 139 ? 9.343 11.023 -7.579 1.00 81.81 139 SER A C 1
ATOM 1099 O O . SER A 1 139 ? 8.158 11.066 -7.221 1.00 81.81 139 SER A O 1
ATOM 1101 N N . ASP A 1 140 ? 10.181 12.023 -7.316 1.00 78.75 140 ASP A N 1
ATOM 1102 C CA . ASP A 1 140 ? 9.768 13.224 -6.588 1.00 78.75 140 ASP A CA 1
ATOM 1103 C C . ASP A 1 140 ? 8.647 13.971 -7.321 1.00 78.75 140 ASP A C 1
ATOM 1105 O O . ASP A 1 140 ? 7.706 14.451 -6.679 1.00 78.75 140 ASP A O 1
ATOM 1109 N N . SER A 1 141 ? 8.694 13.970 -8.658 1.00 83.31 141 SER A N 1
ATOM 1110 C CA . SER A 1 141 ? 7.709 14.588 -9.551 1.00 83.31 141 SER A CA 1
ATOM 1111 C C . SER A 1 141 ? 6.407 13.788 -9.681 1.00 83.31 141 SER A C 1
ATOM 1113 O O . SER A 1 141 ? 5.414 14.318 -10.188 1.00 83.31 141 SER A O 1
ATOM 1115 N N . ALA A 1 142 ? 6.374 12.536 -9.210 1.00 87.12 142 ALA A N 1
ATOM 1116 C CA . ALA A 1 142 ? 5.198 11.690 -9.337 1.00 87.12 142 ALA A CA 1
ATOM 1117 C C . ALA A 1 142 ? 4.013 12.255 -8.547 1.00 87.12 142 ALA A C 1
ATOM 1119 O O . ALA A 1 142 ? 4.121 12.699 -7.395 1.00 87.12 142 ALA A O 1
ATOM 1120 N N . ARG A 1 143 ? 2.836 12.190 -9.167 1.00 92.56 143 ARG A N 1
ATOM 1121 C CA . ARG A 1 143 ? 1.586 12.611 -8.542 1.00 92.56 143 ARG A CA 1
ATOM 1122 C C . ARG A 1 143 ? 1.200 11.644 -7.420 1.00 92.56 143 ARG A C 1
ATOM 1124 O O . ARG A 1 143 ? 1.608 10.484 -7.403 1.00 92.56 143 ARG A O 1
ATOM 1131 N N . TRP A 1 144 ? 0.395 12.103 -6.464 1.00 94.06 144 TRP A N 1
ATOM 1132 C CA . TRP A 1 144 ? 0.057 11.325 -5.264 1.00 94.06 144 TRP A CA 1
ATOM 1133 C C . TRP A 1 144 ? -0.566 9.948 -5.557 1.00 94.06 144 TRP A C 1
ATOM 1135 O O . TRP A 1 144 ? -0.393 9.023 -4.766 1.00 94.06 144 TRP A O 1
ATOM 1145 N N . ASP A 1 145 ? -1.280 9.799 -6.673 1.00 94.19 145 ASP A N 1
ATOM 1146 C CA . ASP A 1 145 ? -1.918 8.556 -7.116 1.00 94.19 145 ASP A CA 1
ATOM 1147 C C . ASP A 1 145 ? -0.969 7.638 -7.896 1.00 94.19 145 ASP A C 1
ATOM 1149 O O . ASP A 1 145 ? -1.222 6.444 -7.982 1.00 94.19 145 ASP A O 1
ATOM 1153 N N . GLN A 1 146 ? 0.156 8.150 -8.397 1.00 93.31 146 GLN A N 1
ATOM 1154 C CA . GLN A 1 146 ? 1.280 7.325 -8.859 1.00 93.31 146 GLN A CA 1
ATOM 1155 C C . GLN A 1 146 ? 2.137 6.851 -7.678 1.00 93.31 146 GLN A C 1
ATOM 1157 O O . GLN A 1 146 ? 2.618 5.719 -7.667 1.00 93.31 146 GLN A O 1
ATOM 1162 N N . LYS A 1 147 ? 2.278 7.696 -6.647 1.00 94.38 147 LYS A N 1
ATOM 1163 C CA . LYS A 1 147 ? 2.927 7.336 -5.376 1.00 94.38 147 LYS A CA 1
ATOM 1164 C C . LYS A 1 147 ? 2.093 6.338 -4.568 1.00 94.38 147 LYS A C 1
ATOM 1166 O O . LYS A 1 147 ? 2.647 5.551 -3.810 1.00 94.38 147 LYS A O 1
ATOM 1171 N N . ASN A 1 148 ? 0.766 6.344 -4.710 1.00 96.88 148 ASN A N 1
ATOM 1172 C CA . ASN A 1 148 ? -0.141 5.474 -3.953 1.00 96.88 148 ASN A CA 1
ATOM 1173 C C . ASN A 1 148 ? -1.243 4.863 -4.847 1.00 96.88 148 ASN A C 1
ATOM 1175 O O . ASN A 1 148 ? -2.427 5.143 -4.642 1.00 96.88 148 ASN A O 1
ATOM 1179 N N . PRO A 1 149 ? -0.894 4.019 -5.832 1.00 96.19 149 PRO A N 1
ATOM 1180 C CA . PRO A 1 149 ? -1.825 3.573 -6.875 1.00 96.19 149 PRO A CA 1
ATOM 1181 C C . PRO A 1 149 ? -2.897 2.589 -6.393 1.00 96.19 149 PRO A C 1
ATOM 1183 O O . PRO A 1 149 ? -3.863 2.326 -7.110 1.00 96.19 149 PRO A O 1
ATOM 1186 N N . TRP A 1 150 ? -2.756 2.053 -5.181 1.00 98.06 150 TRP A N 1
ATOM 1187 C CA . TRP A 1 150 ? -3.782 1.240 -4.525 1.00 98.06 150 TRP A CA 1
ATOM 1188 C C . TRP A 1 150 ? -4.779 2.067 -3.717 1.00 98.06 150 TRP A C 1
ATOM 1190 O O . TRP A 1 150 ? -5.780 1.514 -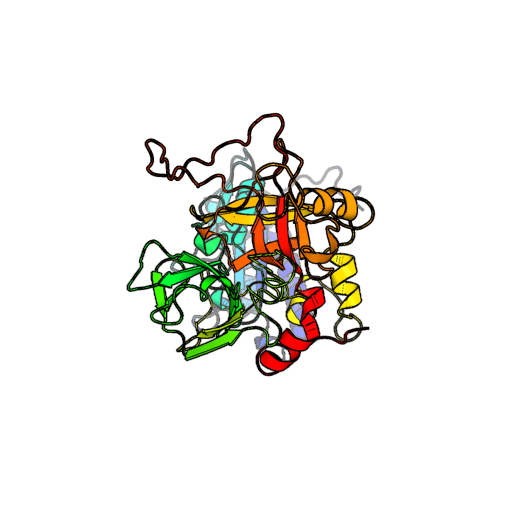3.270 1.00 98.06 150 TRP A O 1
ATOM 1200 N N . HIS A 1 151 ? -4.520 3.358 -3.486 1.00 98.19 151 HIS A N 1
ATOM 1201 C CA . HIS A 1 151 ? -5.342 4.177 -2.600 1.00 98.19 151 HIS A CA 1
ATOM 1202 C C . HIS A 1 151 ? -6.746 4.371 -3.157 1.00 98.19 151 HIS A C 1
ATOM 1204 O O . HIS A 1 151 ? -6.931 4.824 -4.289 1.00 98.19 151 HIS A O 1
ATOM 1210 N N . VAL A 1 152 ? -7.743 4.087 -2.325 1.00 98.31 152 VAL A N 1
ATOM 1211 C CA . VAL A 1 152 ? -9.153 4.233 -2.677 1.00 98.31 152 VAL A CA 1
ATOM 1212 C C . VAL A 1 152 ? -9.807 5.245 -1.764 1.00 98.31 152 VAL A C 1
ATOM 1214 O O . VAL A 1 152 ? -9.631 5.205 -0.547 1.00 98.31 152 VAL A O 1
ATOM 1217 N N . ARG A 1 153 ? -10.635 6.118 -2.338 1.00 97.69 153 ARG A N 1
ATOM 1218 C CA . ARG A 1 153 ? -11.566 6.938 -1.564 1.00 97.69 153 ARG A CA 1
ATOM 1219 C C . ARG A 1 153 ? -12.980 6.401 -1.728 1.00 97.69 153 ARG A C 1
ATOM 1221 O O . ARG A 1 153 ? -13.507 6.352 -2.836 1.00 97.69 153 ARG A O 1
ATOM 1228 N N . LEU A 1 154 ? -13.595 6.038 -0.610 1.00 97.38 154 LEU A N 1
ATOM 1229 C CA . LEU A 1 154 ? -15.008 5.700 -0.525 1.00 97.38 154 LEU A CA 1
ATOM 1230 C C . LEU A 1 154 ? -15.774 6.962 -0.147 1.00 97.38 154 LEU A C 1
ATOM 1232 O O . LEU A 1 154 ? -15.413 7.656 0.805 1.00 97.38 154 LEU A O 1
ATOM 1236 N N . GLN A 1 155 ? -16.818 7.283 -0.904 1.00 95.00 155 GLN A N 1
ATOM 1237 C CA . GLN A 1 155 ? -17.627 8.473 -0.655 1.00 95.00 155 GLN A CA 1
ATOM 1238 C C . GLN A 1 155 ? -19.107 8.149 -0.740 1.00 95.00 155 GLN A C 1
ATOM 1240 O O . GLN A 1 155 ? -19.568 7.596 -1.740 1.00 95.00 155 GLN A O 1
ATOM 1245 N N . ASN A 1 156 ? -19.859 8.569 0.275 1.00 94.94 156 ASN A N 1
ATOM 1246 C CA . ASN A 1 156 ? -21.305 8.579 0.183 1.00 94.94 156 ASN A CA 1
ATOM 1247 C C . ASN A 1 156 ? -21.770 9.757 -0.692 1.00 94.94 156 ASN A C 1
ATOM 1249 O O . ASN A 1 156 ? -21.348 10.900 -0.516 1.00 94.94 156 ASN A O 1
ATOM 1253 N N . THR A 1 157 ? -22.634 9.486 -1.665 1.00 91.56 157 THR A N 1
ATOM 1254 C CA . THR A 1 157 ? -23.117 10.493 -2.623 1.00 91.56 157 THR A CA 1
ATOM 1255 C C . THR A 1 157 ? -24.148 11.449 -2.023 1.00 91.56 157 THR A C 1
ATOM 1257 O O . THR A 1 157 ? -24.232 12.590 -2.475 1.00 91.56 157 THR A O 1
ATOM 1260 N N . HIS A 1 158 ? -24.883 11.013 -0.995 1.00 91.12 158 HIS A N 1
ATOM 1261 C CA . HIS A 1 158 ? -25.884 11.822 -0.291 1.00 91.12 158 HIS A CA 1
ATOM 1262 C C . HIS A 1 158 ? -25.282 12.551 0.920 1.00 91.12 158 HIS A C 1
ATOM 1264 O O . HIS A 1 158 ? -25.700 13.657 1.246 1.00 91.12 158 HIS A O 1
ATOM 1270 N N . HIS A 1 159 ? -24.247 11.975 1.536 1.00 86.19 159 HIS A N 1
ATOM 1271 C CA . HIS A 1 159 ? -23.519 12.562 2.662 1.00 86.19 159 HIS A CA 1
ATOM 1272 C C . HIS A 1 159 ? -22.046 12.730 2.299 1.00 86.19 159 HIS A C 1
ATOM 1274 O O . HIS A 1 159 ? -21.204 11.927 2.692 1.00 86.19 159 HIS A O 1
ATOM 1280 N N . ARG A 1 160 ? -21.731 13.776 1.525 1.00 79.88 160 ARG A N 1
ATOM 1281 C CA . ARG A 1 160 ? -20.397 13.960 0.920 1.00 79.88 160 ARG A CA 1
ATOM 1282 C C . ARG A 1 160 ? -19.252 14.074 1.928 1.00 79.88 160 ARG A C 1
ATOM 1284 O O . ARG A 1 160 ? -18.127 13.738 1.558 1.00 79.88 160 ARG A O 1
ATOM 1291 N N . ASP A 1 161 ? -19.554 14.489 3.158 1.00 79.75 161 ASP A N 1
ATOM 1292 C CA . ASP A 1 161 ? -18.606 14.574 4.276 1.00 79.75 161 ASP A CA 1
ATOM 1293 C C . ASP A 1 161 ? -18.308 13.207 4.912 1.00 79.75 161 ASP A C 1
ATOM 1295 O O . ASP A 1 161 ? -17.286 13.036 5.576 1.00 79.75 161 ASP A O 1
ATOM 1299 N N . SER A 1 162 ? -19.175 12.212 4.698 1.00 84.31 162 SER A N 1
ATOM 1300 C CA . SER A 1 162 ? -18.934 10.831 5.107 1.00 84.31 162 SER A CA 1
ATOM 1301 C C . SER A 1 162 ? -18.039 10.163 4.068 1.00 84.31 162 SER A C 1
ATOM 1303 O O . SER A 1 162 ? -18.480 9.724 2.999 1.00 84.31 162 SER A O 1
ATOM 1305 N N . THR A 1 163 ? -16.745 10.143 4.375 1.00 93.62 163 THR A N 1
ATOM 1306 C CA . THR A 1 163 ? -15.732 9.502 3.539 1.00 93.62 163 THR A CA 1
ATOM 1307 C C . THR A 1 163 ? -14.941 8.492 4.347 1.00 93.62 163 THR A C 1
ATOM 1309 O O . THR A 1 163 ? -14.674 8.709 5.523 1.00 93.62 163 THR A O 1
ATOM 1312 N N . CYS A 1 164 ? -14.555 7.416 3.677 1.00 97.56 164 CYS A N 1
ATOM 1313 C CA . CYS A 1 164 ? -13.595 6.436 4.160 1.00 97.56 164 CYS A CA 1
ATOM 1314 C C . CYS A 1 164 ? -12.506 6.247 3.104 1.00 97.56 164 CYS A C 1
ATOM 1316 O O . CYS A 1 164 ? -12.580 6.785 1.989 1.00 97.56 164 CYS A O 1
ATOM 1318 N N . ARG A 1 165 ? -11.484 5.475 3.446 1.00 98.25 165 ARG A N 1
ATOM 1319 C CA . ARG A 1 165 ? -10.460 5.004 2.521 1.00 98.25 165 ARG A CA 1
ATOM 1320 C C . ARG A 1 165 ? -10.560 3.494 2.334 1.00 98.25 165 ARG A C 1
ATOM 1322 O O . ARG A 1 165 ? -11.352 2.811 2.976 1.00 98.25 165 ARG A O 1
ATOM 1329 N N . GLY A 1 166 ? -9.788 2.987 1.395 1.00 98.56 166 GLY A N 1
ATOM 1330 C CA . GLY A 1 166 ? -9.656 1.567 1.113 1.00 98.56 166 GLY A CA 1
ATOM 1331 C C . GLY A 1 166 ? -8.388 1.317 0.320 1.00 98.56 166 GLY A C 1
ATOM 1332 O O . GLY A 1 166 ? -7.673 2.258 -0.035 1.00 98.56 166 GLY A O 1
ATOM 1333 N N . ALA A 1 167 ? -8.140 0.054 0.012 1.00 98.81 167 ALA A N 1
ATOM 1334 C CA . ALA A 1 167 ? -7.048 -0.342 -0.858 1.00 98.81 167 ALA A CA 1
ATOM 1335 C C . ALA A 1 167 ? -7.536 -1.278 -1.957 1.00 98.81 167 ALA A C 1
ATOM 1337 O O . ALA A 1 167 ? -8.256 -2.241 -1.697 1.00 98.81 167 ALA A O 1
ATOM 1338 N N . LEU A 1 168 ? -7.133 -0.997 -3.192 1.00 98.50 168 LEU A N 1
ATOM 1339 C CA . LEU A 1 168 ? -7.312 -1.907 -4.309 1.00 98.50 168 LEU A CA 1
ATOM 1340 C C . LEU A 1 168 ? -6.421 -3.133 -4.070 1.00 98.50 168 LEU A C 1
ATOM 1342 O O . LEU A 1 168 ? -5.216 -2.986 -3.880 1.00 98.50 168 LEU A O 1
ATOM 1346 N N . ILE A 1 169 ? -7.001 -4.331 -4.064 1.00 98.12 169 ILE A N 1
ATOM 1347 C CA . ILE A 1 169 ? -6.275 -5.595 -3.815 1.00 98.12 169 ILE A CA 1
ATOM 1348 C C . ILE A 1 169 ? -6.309 -6.543 -5.021 1.00 98.12 169 ILE A C 1
ATOM 1350 O O . ILE A 1 169 ? -5.540 -7.497 -5.086 1.00 98.12 169 ILE A O 1
ATOM 1354 N N . SER A 1 170 ? -7.176 -6.269 -5.996 1.00 95.81 170 SER A N 1
ATOM 1355 C CA . SER A 1 170 ? -7.197 -6.886 -7.328 1.00 95.81 170 SER A CA 1
ATOM 1356 C C . SER A 1 170 ? -7.850 -5.917 -8.321 1.00 95.81 170 SER A C 1
ATOM 1358 O O . SER A 1 170 ? -8.253 -4.822 -7.937 1.00 95.81 170 SER A O 1
ATOM 1360 N N . ASN A 1 171 ? -8.018 -6.305 -9.585 1.00 94.69 171 ASN A N 1
ATOM 1361 C CA . ASN A 1 171 ? -8.710 -5.472 -10.575 1.00 94.69 171 ASN A CA 1
ATOM 1362 C C . ASN A 1 171 ? -10.218 -5.298 -10.298 1.00 94.69 171 ASN A C 1
ATOM 1364 O O . ASN A 1 171 ? -10.862 -4.488 -10.956 1.00 94.69 171 ASN A O 1
ATOM 1368 N N . THR A 1 172 ? -10.798 -6.039 -9.352 1.00 96.81 172 THR A N 1
ATOM 1369 C CA . THR A 1 172 ? -12.245 -6.039 -9.061 1.00 96.81 172 THR A CA 1
ATOM 1370 C C . THR A 1 172 ? -12.580 -5.877 -7.584 1.00 96.81 172 THR A C 1
ATOM 1372 O O . THR A 1 172 ? -13.749 -5.684 -7.258 1.00 96.81 172 THR A O 1
ATOM 1375 N N . TRP A 1 173 ? -11.587 -5.916 -6.691 1.00 98.38 173 TRP A N 1
ATOM 1376 C CA . TRP A 1 173 ? -11.811 -5.912 -5.246 1.00 98.38 173 TRP A CA 1
ATOM 1377 C C . TRP A 1 173 ? -11.065 -4.789 -4.538 1.00 98.38 173 TRP A C 1
ATOM 1379 O O . TRP A 1 173 ? -9.861 -4.598 -4.731 1.00 98.38 173 TRP A O 1
ATOM 1389 N N . VAL A 1 174 ? -11.790 -4.109 -3.653 1.00 98.81 174 VAL A N 1
ATOM 1390 C CA . VAL A 1 174 ? -11.270 -3.134 -2.695 1.00 98.81 174 VAL A CA 1
ATOM 1391 C C . VAL A 1 174 ? -11.479 -3.663 -1.279 1.00 98.81 174 VAL A C 1
ATOM 1393 O O . VAL A 1 174 ? -12.565 -4.133 -0.943 1.00 98.81 174 VAL A O 1
ATOM 1396 N N . LEU A 1 175 ? -10.445 -3.561 -0.447 1.00 98.94 175 LEU A N 1
ATOM 1397 C CA . LEU A 1 175 ? -10.487 -3.873 0.978 1.00 98.94 175 LEU A CA 1
ATOM 1398 C C . LEU A 1 175 ? -10.661 -2.590 1.796 1.00 98.94 175 LEU A C 1
ATOM 1400 O O . LEU A 1 175 ? -9.997 -1.589 1.518 1.00 98.94 175 LEU A O 1
ATOM 1404 N N . THR A 1 176 ? -11.550 -2.607 2.787 1.00 98.88 176 THR A N 1
ATOM 1405 C CA . THR A 1 176 ? -11.838 -1.458 3.662 1.00 98.88 176 THR A CA 1
ATOM 1406 C C . THR A 1 176 ? -12.389 -1.912 5.023 1.00 98.88 176 THR A C 1
ATOM 1408 O O . THR A 1 176 ? -12.425 -3.110 5.307 1.00 98.88 176 THR A O 1
ATOM 1411 N N . ALA A 1 177 ? -12.795 -0.972 5.876 1.00 98.69 177 ALA A N 1
ATOM 1412 C CA . ALA A 1 177 ? -13.416 -1.232 7.173 1.00 98.69 177 ALA A CA 1
ATOM 1413 C C . ALA A 1 177 ? -14.941 -1.364 7.041 1.00 98.69 177 ALA A C 1
ATOM 1415 O O . ALA A 1 177 ? -15.569 -0.706 6.206 1.00 98.69 177 ALA A O 1
ATOM 1416 N N . ALA A 1 178 ? -15.554 -2.196 7.881 1.00 98.50 178 ALA A N 1
ATOM 1417 C CA . ALA A 1 178 ? -17.000 -2.413 7.872 1.00 98.50 178 ALA A CA 1
ATOM 1418 C C . ALA A 1 178 ? -17.765 -1.237 8.505 1.00 98.50 178 ALA A C 1
ATOM 1420 O O . ALA A 1 178 ? -18.843 -0.866 8.030 1.00 98.50 178 ALA A O 1
ATOM 1421 N N . HIS A 1 179 ? -17.189 -0.582 9.518 1.00 97.50 179 HIS A N 1
ATOM 1422 C CA . HIS A 1 179 ? -17.839 0.512 10.242 1.00 97.50 179 HIS A CA 1
ATOM 1423 C C . HIS A 1 179 ? -18.140 1.731 9.366 1.00 97.50 179 HIS A C 1
ATOM 1425 O O . HIS A 1 179 ? -19.061 2.494 9.671 1.00 97.50 179 HIS A O 1
ATOM 1431 N N . CYS A 1 180 ? -17.428 1.882 8.243 1.00 96.88 180 CYS A N 1
ATOM 1432 C CA . CYS A 1 180 ? -17.700 2.893 7.223 1.00 96.88 180 CYS A CA 1
ATOM 1433 C C . CYS A 1 180 ? -19.166 2.883 6.764 1.00 96.88 180 CYS A C 1
ATOM 1435 O O . CYS A 1 180 ? -19.709 3.919 6.388 1.00 96.88 180 CYS A O 1
ATOM 1437 N N . PHE A 1 181 ? -19.833 1.729 6.845 1.00 96.12 181 PHE A N 1
ATOM 1438 C CA . PHE A 1 181 ? -21.197 1.531 6.365 1.00 96.12 181 PHE A CA 1
ATOM 1439 C C . PHE A 1 181 ? -22.255 1.448 7.476 1.00 96.12 181 PHE A C 1
ATOM 1441 O O . PHE A 1 181 ? -23.422 1.171 7.182 1.00 96.12 181 PHE A O 1
ATOM 1448 N N . ASN A 1 182 ? -21.886 1.702 8.738 1.00 92.94 182 ASN A N 1
ATOM 1449 C CA . ASN A 1 182 ? -22.808 1.614 9.877 1.00 92.94 182 ASN A CA 1
ATOM 1450 C C . ASN A 1 182 ? -23.929 2.655 9.801 1.00 92.94 182 ASN A C 1
ATOM 1452 O O . ASN A 1 182 ? -25.104 2.317 9.953 1.00 92.94 182 ASN A O 1
ATOM 1456 N N . HIS A 1 183 ? -23.568 3.917 9.552 1.00 88.50 183 HIS A N 1
ATOM 1457 C CA . HIS A 1 183 ? -24.534 5.013 9.452 1.00 88.50 183 HIS A CA 1
ATOM 1458 C C . HIS A 1 183 ? -25.247 5.018 8.100 1.00 88.50 183 HIS A C 1
ATOM 1460 O O . HIS A 1 183 ? -26.466 5.166 8.036 1.00 88.50 183 HIS A O 1
ATOM 1466 N N . TRP A 1 184 ? -24.493 4.813 7.019 1.00 89.25 184 TRP A N 1
ATOM 1467 C CA . TRP A 1 184 ? -25.003 4.889 5.655 1.00 89.25 184 TRP A CA 1
ATOM 1468 C C . TRP A 1 184 ? -24.722 3.582 4.929 1.00 89.25 184 TRP A C 1
ATOM 1470 O O . TRP A 1 184 ? -23.597 3.324 4.515 1.00 89.25 184 TRP A O 1
ATOM 1480 N N . LYS A 1 185 ? -25.748 2.747 4.744 1.00 87.06 185 LYS A N 1
ATOM 1481 C CA . LYS A 1 185 ? -25.568 1.430 4.113 1.00 87.06 185 LYS A CA 1
ATOM 1482 C C . LYS A 1 185 ? -25.413 1.496 2.591 1.00 87.06 185 LYS A C 1
ATOM 1484 O O . LYS A 1 185 ? -24.701 0.667 2.034 1.00 87.06 185 LYS A O 1
ATOM 1489 N N . ASN A 1 186 ? -26.061 2.468 1.945 1.00 90.00 186 ASN A N 1
ATOM 1490 C CA . ASN A 1 186 ? -26.201 2.581 0.487 1.00 90.00 186 ASN A CA 1
ATOM 1491 C C . ASN A 1 186 ? -25.573 3.878 -0.043 1.00 90.00 186 ASN A C 1
ATOM 1493 O O . ASN A 1 186 ? -25.137 4.724 0.736 1.00 90.00 186 ASN A O 1
ATOM 1497 N N . ASN A 1 187 ? -25.605 4.064 -1.368 1.00 93.25 187 ASN A N 1
ATOM 1498 C CA . ASN A 1 187 ? -25.210 5.300 -2.056 1.00 93.25 187 ASN A CA 1
ATOM 1499 C C . ASN A 1 187 ? -23.711 5.623 -1.985 1.00 93.25 187 ASN A C 1
ATOM 1501 O O . ASN A 1 187 ? -23.321 6.790 -2.060 1.00 93.25 187 ASN A O 1
ATOM 1505 N N . TRP A 1 188 ? -22.877 4.593 -1.861 1.00 96.12 188 TRP A N 1
ATOM 1506 C CA . TRP A 1 188 ? -21.424 4.707 -1.881 1.00 96.12 188 TRP A CA 1
ATOM 1507 C C . TRP A 1 188 ? -20.868 4.528 -3.286 1.00 96.12 188 TRP A C 1
ATOM 1509 O O . TRP A 1 188 ? -21.347 3.705 -4.063 1.00 96.12 188 TRP A O 1
ATOM 1519 N N . ILE A 1 189 ? -19.820 5.286 -3.575 1.00 96.81 189 ILE A N 1
ATOM 1520 C CA . ILE A 1 189 ? -19.017 5.154 -4.785 1.00 96.81 189 ILE A CA 1
ATOM 1521 C C . ILE A 1 189 ? -17.553 4.949 -4.418 1.00 96.81 189 ILE A C 1
ATOM 1523 O O . ILE A 1 189 ? -17.072 5.427 -3.384 1.00 96.81 189 ILE A O 1
ATOM 1527 N N . VAL A 1 190 ? -16.852 4.263 -5.309 1.00 98.12 190 VAL A N 1
ATOM 1528 C CA . VAL A 1 190 ? -15.413 4.033 -5.253 1.00 98.12 190 VAL A CA 1
ATOM 1529 C C . VAL A 1 190 ? -14.724 5.067 -6.135 1.00 98.12 190 VAL A C 1
ATOM 1531 O O . VAL A 1 190 ? -15.114 5.238 -7.289 1.00 98.12 190 VAL A O 1
ATOM 1534 N N . VAL A 1 191 ? -13.704 5.750 -5.612 1.00 97.19 191 VAL A N 1
ATOM 1535 C CA . VAL A 1 191 ? -12.869 6.683 -6.379 1.00 97.19 191 VAL A CA 1
ATOM 1536 C C . VAL A 1 191 ? -11.416 6.206 -6.402 1.00 97.19 191 VAL A C 1
ATOM 1538 O O . VAL A 1 191 ? -10.812 6.038 -5.341 1.00 97.19 191 VAL A O 1
ATOM 1541 N N . LEU A 1 192 ? -10.874 6.006 -7.608 1.00 96.19 192 LEU A N 1
ATOM 1542 C CA . LEU A 1 192 ? -9.549 5.439 -7.906 1.00 96.19 192 LEU A CA 1
ATOM 1543 C C . LEU A 1 192 ? -8.753 6.363 -8.842 1.00 96.19 192 LEU A C 1
ATOM 1545 O O . LEU A 1 192 ? -9.340 7.027 -9.698 1.00 96.19 192 LEU A O 1
ATOM 1549 N N . GLY A 1 193 ? -7.422 6.402 -8.704 1.00 93.06 193 GLY A N 1
ATOM 1550 C CA . GLY A 1 193 ? -6.538 7.149 -9.618 1.00 93.06 193 GLY A CA 1
ATOM 1551 C C . GLY A 1 193 ? -6.866 8.646 -9.743 1.00 93.06 193 GLY A C 1
ATOM 1552 O O . GLY A 1 193 ? -6.722 9.227 -10.819 1.00 93.06 193 GLY A O 1
ATOM 1553 N N . GLY A 1 194 ? -7.429 9.230 -8.679 1.00 86.88 194 GLY A N 1
ATOM 1554 C CA . GLY A 1 194 ? -7.867 10.628 -8.590 1.00 86.88 194 GLY A CA 1
ATOM 1555 C C . GLY A 1 194 ? -9.190 10.970 -9.285 1.00 86.88 194 GLY A C 1
ATOM 1556 O O . GLY A 1 194 ? -9.876 11.893 -8.847 1.00 86.88 194 GLY A O 1
ATOM 1557 N N . GLU A 1 195 ? -9.596 10.215 -10.304 1.00 89.62 195 GLU A N 1
ATOM 1558 C CA . GLU A 1 195 ? -10.685 10.621 -11.206 1.00 89.62 195 GLU A CA 1
ATOM 1559 C C . GLU A 1 195 ? -11.724 9.532 -11.494 1.00 89.62 195 GLU A C 1
ATOM 1561 O O . GLU A 1 195 ? -12.894 9.852 -11.712 1.00 89.62 195 GLU A O 1
ATOM 1566 N N . ILE A 1 196 ? -11.343 8.251 -11.464 1.00 94.56 196 ILE A N 1
ATOM 1567 C CA . ILE A 1 196 ? -12.238 7.159 -11.855 1.00 94.56 196 ILE A CA 1
ATOM 1568 C C . ILE A 1 196 ? -13.257 6.933 -10.747 1.00 94.56 196 ILE A C 1
ATOM 1570 O O . ILE A 1 196 ? -12.885 6.612 -9.621 1.00 94.56 196 ILE A O 1
ATOM 1574 N N . ARG A 1 197 ? -14.545 7.071 -11.074 1.00 96.69 197 ARG A N 1
ATOM 1575 C CA . ARG A 1 197 ? -15.668 6.833 -10.157 1.00 96.69 197 ARG A CA 1
ATOM 1576 C C . ARG A 1 197 ? -16.423 5.585 -10.596 1.00 96.69 197 ARG A C 1
ATOM 1578 O O . ARG A 1 197 ? -16.879 5.526 -11.735 1.00 96.69 197 ARG A O 1
ATOM 1585 N N . LEU A 1 198 ? -16.561 4.613 -9.700 1.00 97.44 198 LEU A N 1
ATOM 1586 C CA . LEU A 1 198 ? -17.252 3.348 -9.956 1.00 97.44 198 LEU A CA 1
ATOM 1587 C C . LEU A 1 198 ? -18.348 3.101 -8.923 1.00 97.44 198 LEU A C 1
ATOM 1589 O O . LEU A 1 198 ? -18.210 3.478 -7.753 1.00 97.44 198 LEU A O 1
ATOM 1593 N N . GLY A 1 199 ? -19.419 2.438 -9.360 1.00 97.75 199 GLY A N 1
ATOM 1594 C CA . GLY A 1 199 ? -20.405 1.860 -8.464 1.00 97.75 199 GLY A CA 1
ATOM 1595 C C . GLY A 1 199 ? -19.854 0.656 -7.697 1.00 97.75 199 GLY A C 1
ATOM 1596 O O . GLY A 1 199 ? -18.805 0.088 -8.022 1.00 97.75 199 GLY A O 1
ATOM 1597 N N . ILE A 1 200 ? -20.597 0.261 -6.668 1.00 97.75 200 ILE A N 1
ATOM 1598 C CA . ILE A 1 200 ? -20.340 -0.946 -5.883 1.00 97.75 200 ILE A CA 1
ATOM 1599 C C . ILE A 1 200 ? -21.305 -2.025 -6.362 1.00 97.75 200 ILE A C 1
ATOM 1601 O O . ILE A 1 200 ? -22.516 -1.870 -6.222 1.00 97.75 200 ILE A O 1
ATOM 1605 N N . LYS A 1 201 ? -20.769 -3.123 -6.901 1.00 97.56 201 LYS A N 1
ATOM 1606 C CA . LYS A 1 201 ? -21.561 -4.293 -7.296 1.00 97.56 201 LYS A CA 1
ATOM 1607 C C . LYS A 1 201 ? -22.068 -5.045 -6.077 1.00 97.56 201 LYS A C 1
ATOM 1609 O O . LYS A 1 201 ? -23.228 -5.440 -6.014 1.00 97.56 201 LYS A O 1
ATOM 1614 N N . ARG A 1 202 ? -21.173 -5.270 -5.116 1.00 96.88 202 ARG A N 1
ATOM 1615 C CA . ARG A 1 202 ? -21.454 -6.030 -3.900 1.00 96.88 202 ARG A CA 1
ATOM 1616 C C . ARG A 1 202 ? -20.536 -5.582 -2.772 1.00 96.88 202 ARG A C 1
ATOM 1618 O O . ARG A 1 202 ? -19.366 -5.291 -3.001 1.00 96.88 202 ARG A O 1
ATOM 1625 N N . ARG A 1 203 ? -21.074 -5.575 -1.554 1.00 97.62 203 ARG A N 1
ATOM 1626 C CA . ARG A 1 203 ? -20.318 -5.440 -0.307 1.00 97.62 203 ARG A CA 1
ATOM 1627 C C . ARG A 1 203 ? -20.416 -6.735 0.490 1.00 97.62 203 ARG A C 1
ATOM 1629 O O . ARG A 1 203 ? -21.497 -7.317 0.563 1.00 97.62 203 ARG A O 1
ATOM 1636 N N . ILE A 1 204 ? -19.308 -7.159 1.082 1.00 98.38 204 ILE A N 1
ATOM 1637 C CA . ILE A 1 204 ? -19.233 -8.318 1.969 1.00 98.38 204 ILE A CA 1
ATOM 1638 C C . ILE A 1 204 ? -18.554 -7.862 3.255 1.00 98.38 204 ILE A C 1
ATOM 1640 O O . ILE A 1 204 ? -17.348 -7.636 3.267 1.00 98.38 204 ILE A O 1
ATOM 1644 N N . ASP A 1 205 ? -19.332 -7.717 4.322 1.00 98.50 205 ASP A N 1
ATOM 1645 C CA . ASP A 1 205 ? -18.813 -7.451 5.665 1.00 98.50 205 ASP A CA 1
ATOM 1646 C C . ASP A 1 205 ? -18.436 -8.793 6.325 1.00 98.50 205 ASP A C 1
ATOM 1648 O O . ASP A 1 205 ? -19.015 -9.834 5.991 1.00 98.50 205 ASP A O 1
ATOM 1652 N N . HIS A 1 206 ? -17.461 -8.801 7.238 1.00 98.56 206 HIS A N 1
ATOM 1653 C CA . HIS A 1 206 ? -17.138 -10.013 7.997 1.00 98.56 206 HIS A CA 1
ATOM 1654 C C . HIS A 1 206 ? -18.356 -10.504 8.794 1.00 98.56 206 HIS A C 1
ATOM 1656 O O . HIS A 1 206 ? -19.030 -9.707 9.442 1.00 98.56 206 HIS A O 1
ATOM 1662 N N . GLU A 1 207 ? -18.649 -11.811 8.796 1.00 98.19 207 GLU A N 1
ATOM 1663 C CA . GLU A 1 207 ? -19.916 -12.319 9.353 1.00 98.19 207 GLU A CA 1
ATOM 1664 C C . GLU A 1 207 ? -20.023 -12.131 10.876 1.00 98.19 207 GLU A C 1
ATOM 1666 O O . GLU A 1 207 ? -21.120 -12.052 11.423 1.00 98.19 207 GLU A O 1
ATOM 1671 N N . LEU A 1 208 ? -18.877 -12.044 11.556 1.00 98.00 208 LEU A N 1
ATOM 1672 C CA . LEU A 1 208 ? -18.777 -11.770 12.996 1.00 98.00 208 LEU A CA 1
ATOM 1673 C C . LEU A 1 208 ? -18.711 -10.274 13.349 1.00 98.00 208 LEU A C 1
ATOM 1675 O O . LEU A 1 208 ? -18.678 -9.940 14.532 1.00 98.00 208 LEU A O 1
ATOM 1679 N N . TYR A 1 209 ? -18.683 -9.374 12.361 1.00 98.31 209 TYR A N 1
ATOM 1680 C CA . TYR A 1 209 ? -18.652 -7.940 12.632 1.00 98.31 209 TYR A CA 1
ATOM 1681 C C . TYR A 1 209 ? -19.977 -7.475 13.244 1.00 98.31 209 TYR A C 1
ATOM 1683 O O . TYR A 1 209 ? -21.042 -7.586 12.632 1.00 98.31 209 TYR A O 1
ATOM 1691 N N . ASN A 1 210 ? -19.911 -6.908 14.447 1.00 97.31 210 ASN A N 1
ATOM 1692 C CA . ASN A 1 210 ? -21.059 -6.280 15.088 1.00 97.31 210 ASN A CA 1
ATOM 1693 C C . ASN A 1 210 ? -20.612 -5.189 16.066 1.00 97.31 210 ASN A C 1
ATOM 1695 O O . ASN A 1 210 ? -20.223 -5.474 17.200 1.00 97.31 210 ASN A O 1
ATOM 1699 N N . ILE A 1 211 ? -20.787 -3.930 15.653 1.00 96.44 211 ILE A N 1
ATOM 1700 C CA . ILE A 1 211 ? -20.407 -2.750 16.440 1.00 96.44 211 ILE A CA 1
ATOM 1701 C C . ILE A 1 211 ? -21.089 -2.676 17.816 1.00 96.44 211 ILE A C 1
ATOM 1703 O O . ILE A 1 211 ? -20.568 -2.029 18.714 1.00 96.44 211 ILE A O 1
ATOM 1707 N N . ARG A 1 212 ? -22.231 -3.352 18.013 1.00 96.62 212 ARG A N 1
ATOM 1708 C CA . ARG A 1 212 ? -23.002 -3.355 19.272 1.00 96.62 212 ARG A CA 1
ATOM 1709 C C . ARG A 1 212 ? -22.939 -4.685 20.028 1.00 96.62 212 ARG A C 1
ATOM 1711 O O . ARG A 1 212 ? -23.742 -4.912 20.930 1.00 96.62 212 ARG A O 1
ATOM 1718 N N . ALA A 1 213 ? -22.009 -5.583 19.686 1.00 96.00 213 ALA A N 1
ATOM 1719 C CA . ALA A 1 213 ? -21.961 -6.931 20.267 1.00 96.00 213 ALA A CA 1
ATOM 1720 C C . ALA A 1 213 ? -21.855 -6.941 21.803 1.00 96.00 213 ALA A C 1
ATOM 1722 O O . ALA A 1 213 ? -22.364 -7.854 22.450 1.00 96.00 213 ALA A O 1
ATOM 1723 N N . LYS A 1 214 ? -21.217 -5.919 22.388 1.00 94.81 214 LYS A N 1
ATOM 1724 C CA . LYS A 1 214 ? -20.944 -5.825 23.827 1.00 94.81 214 LYS A CA 1
ATOM 1725 C C . LYS A 1 214 ? -21.714 -4.712 24.549 1.00 94.81 214 LYS A C 1
ATOM 1727 O O . LYS A 1 214 ? -21.383 -4.378 25.684 1.00 94.81 214 LYS A O 1
ATOM 1732 N N . THR A 1 215 ? -22.799 -4.188 23.969 1.00 93.81 215 THR A N 1
ATOM 1733 C CA . THR A 1 215 ? -23.596 -3.121 24.613 1.00 93.81 215 THR A CA 1
ATOM 1734 C C . THR A 1 215 ? -24.140 -3.529 25.987 1.00 93.81 215 THR A C 1
ATOM 1736 O O . THR A 1 215 ? -24.155 -2.711 26.903 1.00 93.81 215 THR A O 1
ATOM 1739 N N . ALA A 1 216 ? -24.504 -4.803 26.179 1.00 93.19 216 ALA A N 1
ATOM 1740 C CA . ALA A 1 216 ? -24.945 -5.326 27.479 1.00 93.19 216 ALA A CA 1
ATOM 1741 C C . ALA A 1 216 ? -23.850 -5.300 28.568 1.00 93.19 216 ALA A C 1
ATOM 1743 O O . ALA A 1 216 ? -24.164 -5.362 29.751 1.00 93.19 216 ALA A O 1
ATOM 1744 N N . GLN A 1 217 ? -22.579 -5.191 28.174 1.00 91.31 217 GLN A N 1
ATOM 1745 C CA . GLN A 1 217 ? -21.412 -5.089 29.058 1.00 91.31 217 GLN A CA 1
ATOM 1746 C C . GLN A 1 217 ? -20.973 -3.625 29.259 1.00 91.31 217 GLN A C 1
ATOM 1748 O O . GLN A 1 217 ? -19.900 -3.367 29.791 1.00 91.31 217 GLN A O 1
ATOM 1753 N N . GLY A 1 218 ? -21.774 -2.653 28.802 1.00 90.38 218 GLY A N 1
ATOM 1754 C CA . GLY A 1 218 ? -21.452 -1.224 28.872 1.00 90.38 218 GLY A CA 1
ATOM 1755 C C . GLY A 1 218 ? -20.528 -0.719 27.756 1.00 90.38 218 GLY A C 1
ATOM 1756 O O . GLY A 1 218 ? -20.220 0.470 27.720 1.00 90.38 218 GLY A O 1
ATOM 1757 N N . ILE A 1 219 ? -20.127 -1.582 26.818 1.00 93.50 219 ILE A N 1
ATOM 1758 C CA . ILE A 1 219 ? -19.254 -1.242 25.687 1.00 93.50 219 ILE A CA 1
ATOM 1759 C C . ILE A 1 219 ? -20.126 -0.816 24.498 1.00 93.50 219 ILE A C 1
ATOM 1761 O O . ILE A 1 219 ? -20.805 -1.637 23.879 1.00 93.50 219 ILE A O 1
ATOM 1765 N N . GLN A 1 220 ? -20.141 0.485 24.196 1.00 92.00 220 GLN A N 1
ATOM 1766 C CA . GLN A 1 220 ? -21.024 1.063 23.170 1.00 92.00 220 GLN A CA 1
ATOM 1767 C C . GLN A 1 220 ? -20.601 0.722 21.739 1.00 92.00 220 GLN A C 1
ATOM 1769 O O . GLN A 1 220 ? -21.455 0.539 20.872 1.00 92.00 220 GLN A O 1
ATOM 1774 N N . GLU A 1 221 ? -19.294 0.628 21.508 1.00 94.38 221 GLU A N 1
ATOM 1775 C CA . GLU A 1 221 ? -18.702 0.336 20.209 1.00 94.38 221 GLU A CA 1
ATOM 1776 C C . GLU A 1 221 ? -17.731 -0.836 20.364 1.00 94.38 221 GLU A C 1
ATOM 1778 O O . GLU A 1 221 ? -16.918 -0.854 21.279 1.00 94.38 221 GLU A O 1
ATOM 1783 N N . PHE A 1 222 ? -17.839 -1.847 19.507 1.00 96.81 222 PHE A N 1
ATOM 1784 C CA . PHE A 1 222 ? -16.965 -3.017 19.510 1.00 96.81 222 PHE A CA 1
ATOM 1785 C C . PHE A 1 222 ? -16.508 -3.321 18.083 1.00 96.81 222 PHE A C 1
ATOM 1787 O O . PHE A 1 222 ? -17.276 -3.806 17.257 1.00 96.81 222 PHE A O 1
ATOM 1794 N N . TYR A 1 223 ? -15.251 -2.997 17.788 1.00 97.75 223 TYR A N 1
ATOM 1795 C CA . TYR A 1 223 ? -14.701 -3.000 16.428 1.00 97.75 223 TYR A CA 1
ATOM 1796 C C . TYR A 1 223 ? -14.069 -4.339 16.011 1.00 97.75 223 TYR A C 1
ATOM 1798 O O . TYR A 1 223 ? -13.337 -4.396 15.026 1.00 97.75 223 TYR A O 1
ATOM 1806 N N . ASP A 1 224 ? -14.289 -5.427 16.750 1.00 98.12 224 ASP A N 1
ATOM 1807 C CA . ASP A 1 224 ? -13.737 -6.726 16.353 1.00 98.12 224 ASP A CA 1
ATOM 1808 C C . ASP A 1 224 ? -14.275 -7.142 14.975 1.00 98.12 224 ASP A C 1
ATOM 1810 O O . ASP A 1 224 ? -15.445 -6.919 14.657 1.00 98.12 224 ASP A O 1
ATOM 1814 N N . TYR A 1 225 ? -13.404 -7.724 14.149 1.00 98.56 225 TYR A N 1
ATOM 1815 C CA . TYR A 1 225 ? -13.692 -8.058 12.748 1.00 98.56 225 TYR A CA 1
ATOM 1816 C C . TYR A 1 225 ? -14.167 -6.881 11.873 1.00 98.56 225 TYR A C 1
ATOM 1818 O O . TYR A 1 225 ? -14.908 -7.089 10.914 1.00 98.56 225 TYR A O 1
ATOM 1826 N N . ASP A 1 226 ? -13.743 -5.649 12.161 1.00 98.75 226 ASP A N 1
ATOM 1827 C CA . ASP A 1 226 ? -14.081 -4.450 11.380 1.00 98.75 226 ASP A CA 1
ATOM 1828 C C . ASP A 1 226 ? -13.407 -4.405 9.992 1.00 98.75 226 ASP A C 1
ATOM 1830 O O . ASP A 1 226 ? -12.505 -3.614 9.713 1.00 98.75 226 ASP A O 1
ATOM 1834 N N . ILE A 1 227 ? -13.847 -5.291 9.103 1.00 98.81 227 ILE A N 1
ATOM 1835 C CA . ILE A 1 227 ? -13.311 -5.464 7.756 1.00 98.81 227 ILE A CA 1
ATOM 1836 C C . ILE A 1 227 ? -14.430 -5.766 6.759 1.00 98.81 227 ILE A C 1
ATOM 1838 O O . ILE A 1 227 ? -15.393 -6.476 7.059 1.00 98.81 227 ILE A O 1
ATOM 1842 N N . SER A 1 228 ? -14.299 -5.207 5.559 1.00 98.81 228 SER A N 1
ATOM 1843 C CA . SER A 1 228 ? -15.269 -5.339 4.478 1.00 98.81 228 SER A CA 1
ATOM 1844 C C . SER A 1 228 ? -14.583 -5.391 3.113 1.00 98.81 228 SER A C 1
ATOM 1846 O O . SER A 1 228 ? -13.548 -4.759 2.880 1.00 98.81 228 SER A O 1
ATOM 1848 N N . LEU A 1 229 ? -15.176 -6.158 2.203 1.00 98.88 229 LEU A N 1
ATOM 1849 C CA . LEU A 1 229 ? -14.782 -6.279 0.808 1.00 98.88 229 LEU A CA 1
ATOM 1850 C C . LEU A 1 229 ? -15.818 -5.607 -0.084 1.00 98.88 229 LEU A C 1
ATOM 1852 O O . LEU A 1 229 ? -17.019 -5.852 0.032 1.00 98.88 229 LEU A O 1
ATOM 1856 N N . ILE A 1 230 ? -15.332 -4.802 -1.021 1.00 98.69 230 ILE A N 1
ATOM 1857 C CA . ILE A 1 230 ? -16.131 -4.107 -2.024 1.00 98.69 230 ILE A CA 1
ATOM 1858 C C . ILE A 1 230 ? -15.773 -4.662 -3.398 1.00 98.69 230 ILE A C 1
ATOM 1860 O O . ILE A 1 230 ? -14.647 -4.498 -3.868 1.00 98.69 230 ILE A O 1
ATOM 1864 N N . GLU A 1 231 ? -16.742 -5.308 -4.039 1.00 98.50 231 GLU A N 1
ATOM 1865 C CA . GLU A 1 231 ? -16.661 -5.720 -5.437 1.00 98.50 231 GLU A CA 1
ATOM 1866 C C . GLU A 1 231 ? -17.056 -4.534 -6.320 1.00 98.50 231 GLU A C 1
ATOM 1868 O O . GLU A 1 231 ? -18.147 -3.966 -6.182 1.00 98.50 231 GLU A O 1
ATOM 1873 N N . LEU A 1 232 ? -16.162 -4.151 -7.226 1.00 98.44 232 LEU A N 1
ATOM 1874 C CA . LEU A 1 232 ? -16.388 -3.069 -8.175 1.00 98.44 232 LEU A CA 1
ATOM 1875 C C . LEU A 1 232 ? -17.475 -3.453 -9.186 1.00 98.44 232 LEU A C 1
ATOM 1877 O O . LEU A 1 232 ? -17.589 -4.609 -9.591 1.00 98.44 232 LEU A O 1
ATOM 1881 N N . GLU A 1 233 ? -18.252 -2.466 -9.638 1.00 97.81 233 GLU A N 1
ATOM 1882 C CA . GLU A 1 233 ? -19.237 -2.630 -10.722 1.00 97.81 233 GLU A CA 1
ATOM 1883 C C . GLU A 1 233 ? -18.628 -3.221 -12.002 1.00 97.81 233 GLU A C 1
ATOM 1885 O O . GLU A 1 233 ? -19.261 -4.023 -12.689 1.00 97.81 233 GLU A O 1
ATOM 1890 N N . LYS A 1 234 ? -17.379 -2.856 -12.297 1.00 97.19 234 LYS A N 1
ATOM 1891 C CA . LYS A 1 234 ? -16.601 -3.346 -13.435 1.00 97.19 234 LYS A CA 1
ATOM 1892 C C . LYS A 1 234 ? -15.116 -3.440 -13.067 1.00 97.19 234 LYS A C 1
ATOM 1894 O O . LYS A 1 234 ? -14.672 -2.664 -12.215 1.00 97.19 234 LYS A O 1
ATOM 1899 N N . PRO A 1 235 ? -14.350 -4.354 -13.694 1.00 95.62 235 PRO A N 1
ATOM 1900 C CA . PRO A 1 235 ? -12.912 -4.432 -13.484 1.00 95.62 235 PRO A CA 1
ATOM 1901 C C . PRO A 1 235 ? -12.222 -3.133 -13.910 1.00 95.62 235 PRO A C 1
ATOM 1903 O O . PRO A 1 235 ? -12.639 -2.480 -14.870 1.00 95.62 235 PRO A O 1
ATOM 1906 N N . VAL A 1 236 ? -11.152 -2.776 -13.206 1.00 93.81 236 VAL A N 1
ATOM 1907 C CA . VAL A 1 236 ? -10.255 -1.686 -13.596 1.00 93.81 236 VAL A CA 1
ATOM 1908 C C . VAL A 1 236 ? -9.076 -2.216 -14.395 1.00 93.81 236 VAL A C 1
ATOM 1910 O O . VAL A 1 236 ? -8.554 -3.293 -14.117 1.00 93.81 236 VAL A O 1
ATOM 1913 N N . THR A 1 237 ? -8.633 -1.432 -15.371 1.00 90.88 237 THR A N 1
ATOM 1914 C CA . THR A 1 237 ? -7.376 -1.674 -16.080 1.00 90.88 237 THR A CA 1
ATOM 1915 C C . THR A 1 237 ? -6.238 -1.084 -15.263 1.00 90.88 237 THR A C 1
ATOM 1917 O O . THR A 1 237 ? -6.306 0.080 -14.854 1.00 90.88 237 THR A O 1
ATOM 1920 N N . PHE A 1 238 ? -5.203 -1.878 -15.002 1.00 90.50 238 PHE A N 1
ATOM 1921 C CA . PHE A 1 238 ? -4.039 -1.378 -14.287 1.00 90.50 238 PHE A CA 1
ATOM 1922 C C . PHE A 1 238 ? -3.197 -0.445 -15.158 1.00 90.50 238 PHE A C 1
ATOM 1924 O O . PHE A 1 238 ? -3.179 -0.527 -16.382 1.00 90.50 238 PHE A O 1
ATOM 1931 N N . GLY A 1 239 ? -2.494 0.465 -14.497 1.00 86.31 239 GLY A N 1
ATOM 1932 C CA . GLY A 1 239 ? -1.593 1.421 -15.130 1.00 86.31 239 GLY A CA 1
ATOM 1933 C C . GLY A 1 239 ? -0.814 2.187 -14.070 1.00 86.31 239 GLY A C 1
ATOM 1934 O O . GLY A 1 239 ? -0.796 1.795 -12.906 1.00 86.31 239 GLY A O 1
ATOM 1935 N N . GLY A 1 240 ? -0.194 3.311 -14.429 1.00 85.69 240 GLY A N 1
ATOM 1936 C CA . GLY A 1 240 ? 0.678 4.044 -13.497 1.00 85.69 240 GLY A CA 1
ATOM 1937 C C . GLY A 1 240 ? -0.007 4.621 -12.252 1.00 85.69 240 GLY A C 1
ATOM 1938 O O . GLY A 1 240 ? 0.677 4.954 -11.295 1.00 85.69 240 GLY A O 1
ATOM 1939 N N . ARG A 1 241 ? -1.341 4.736 -12.245 1.00 91.88 241 ARG A N 1
ATOM 1940 C CA . ARG A 1 241 ? -2.127 5.368 -11.162 1.00 91.88 241 ARG A CA 1
ATOM 1941 C C . ARG A 1 241 ? -3.096 4.431 -10.445 1.00 91.88 241 ARG A C 1
ATOM 1943 O O . ARG A 1 241 ? -3.761 4.840 -9.500 1.00 91.88 241 ARG A O 1
ATOM 1950 N N . ILE A 1 242 ? -3.252 3.209 -10.950 1.00 93.81 242 ILE A N 1
ATOM 1951 C CA . ILE A 1 242 ? -4.234 2.234 -10.467 1.00 93.81 242 ILE A CA 1
ATOM 1952 C C . ILE A 1 242 ? -3.560 0.874 -10.484 1.00 93.81 242 ILE A C 1
ATOM 1954 O O . ILE A 1 242 ? -3.349 0.301 -11.553 1.00 93.81 242 ILE A O 1
ATOM 1958 N N . ARG A 1 243 ? -3.183 0.381 -9.305 1.00 94.19 243 ARG A N 1
ATOM 1959 C CA . ARG A 1 243 ? -2.491 -0.902 -9.115 1.00 94.19 243 ARG A CA 1
ATOM 1960 C C . ARG A 1 243 ? -2.883 -1.487 -7.764 1.00 94.19 243 ARG A C 1
ATOM 1962 O O . ARG A 1 243 ? -3.139 -0.723 -6.836 1.00 94.19 243 ARG A O 1
ATOM 1969 N N . PRO A 1 244 ? -2.930 -2.817 -7.616 1.00 96.88 244 PRO A N 1
ATOM 1970 C CA . PRO A 1 244 ? -3.293 -3.411 -6.343 1.00 96.88 244 PRO A CA 1
ATOM 1971 C C . PRO A 1 244 ? -2.128 -3.313 -5.352 1.00 96.88 244 PRO A C 1
ATOM 1973 O O . PRO A 1 244 ? -0.973 -3.381 -5.765 1.00 96.88 244 PRO A O 1
ATOM 1976 N N . ILE A 1 245 ? -2.391 -3.210 -4.048 1.00 98.44 245 ILE A N 1
ATOM 1977 C CA . ILE A 1 245 ? -1.377 -3.425 -3.001 1.00 98.44 245 ILE A CA 1
ATOM 1978 C C . ILE A 1 245 ? -1.152 -4.926 -2.784 1.00 98.44 245 ILE A C 1
ATOM 1980 O O . ILE A 1 245 ? -2.041 -5.734 -3.051 1.00 98.44 245 ILE A O 1
ATOM 1984 N N . CYS A 1 246 ? 0.033 -5.339 -2.320 1.00 98.25 246 CYS A N 1
ATOM 1985 C CA . CYS A 1 246 ? 0.259 -6.752 -2.031 1.00 98.25 246 CYS A CA 1
ATOM 1986 C C . CYS A 1 246 ? -0.502 -7.189 -0.778 1.00 98.25 246 CYS A C 1
ATOM 1988 O O . CYS A 1 246 ? -0.278 -6.660 0.312 1.00 98.25 246 CYS A O 1
ATOM 1990 N N . LEU A 1 247 ? -1.360 -8.199 -0.941 1.00 98.12 247 LEU A N 1
ATOM 1991 C CA . LEU A 1 247 ? -2.046 -8.861 0.161 1.00 98.12 247 LEU A CA 1
ATOM 1992 C C . LEU A 1 247 ? -1.167 -10.001 0.716 1.00 98.12 247 LEU A C 1
ATOM 1994 O O . LEU A 1 247 ? -0.706 -10.835 -0.073 1.00 98.12 247 LEU A O 1
ATOM 1998 N N . PRO A 1 248 ? -0.923 -10.078 2.038 1.00 97.31 248 PRO A N 1
ATOM 1999 C CA . PRO A 1 248 ? -0.160 -11.156 2.650 1.00 97.31 248 PRO A CA 1
ATOM 2000 C C . PRO A 1 248 ? -0.754 -12.528 2.334 1.00 97.31 248 PRO A C 1
ATOM 2002 O O . PRO A 1 248 ? -1.927 -12.660 1.993 1.00 97.31 248 PRO A O 1
ATOM 2005 N N . CYS A 1 249 ? 0.077 -13.561 2.464 1.00 97.50 249 CYS A N 1
ATOM 2006 C CA . CYS A 1 249 ? -0.312 -14.951 2.231 1.00 97.50 249 CYS A CA 1
ATOM 2007 C C . CYS A 1 249 ? -0.831 -15.261 0.814 1.00 97.50 249 CYS A C 1
ATOM 2009 O O . CYS A 1 249 ? -1.562 -16.230 0.615 1.00 97.50 249 CYS A O 1
ATOM 2011 N N . THR A 1 250 ? -0.409 -14.475 -0.181 1.00 95.88 250 THR A N 1
ATOM 2012 C CA . THR A 1 250 ? -0.671 -14.717 -1.606 1.00 95.88 250 THR A CA 1
ATOM 2013 C C . THR A 1 250 ? 0.616 -14.990 -2.378 1.00 95.88 250 THR A C 1
ATOM 2015 O O . THR A 1 250 ? 1.686 -14.502 -2.007 1.00 95.88 250 THR A O 1
ATOM 2018 N N . GLU A 1 251 ? 0.519 -15.713 -3.496 1.00 91.38 251 GLU A N 1
ATOM 2019 C CA . GLU A 1 251 ? 1.660 -15.935 -4.395 1.00 91.38 251 GLU A CA 1
ATOM 2020 C C . GLU A 1 251 ? 2.236 -14.614 -4.928 1.00 91.38 251 GLU A C 1
ATOM 2022 O O . GLU A 1 251 ? 3.450 -14.479 -5.088 1.00 91.38 251 GLU A O 1
ATOM 2027 N N . GLY A 1 252 ? 1.374 -13.619 -5.177 1.00 90.31 252 GLY A N 1
ATOM 2028 C CA . GLY A 1 252 ? 1.787 -12.279 -5.598 1.00 90.31 252 GLY A CA 1
ATOM 2029 C C . GLY A 1 252 ? 2.690 -11.606 -4.563 1.00 90.31 252 GLY A C 1
ATOM 2030 O O . GLY A 1 252 ? 3.741 -11.067 -4.918 1.00 90.31 252 GLY A O 1
ATOM 2031 N N . ALA A 1 253 ? 2.340 -11.717 -3.278 1.00 93.69 253 ALA A N 1
ATOM 2032 C CA . ALA A 1 253 ? 3.192 -11.251 -2.191 1.00 93.69 253 ALA A CA 1
ATOM 2033 C C . ALA A 1 253 ? 4.483 -12.078 -2.056 1.00 93.69 253 ALA A C 1
ATOM 2035 O O . ALA A 1 253 ? 5.537 -11.498 -1.804 1.00 93.69 253 ALA A O 1
ATOM 2036 N N . SER A 1 254 ? 4.458 -13.397 -2.282 1.00 90.38 254 SER A N 1
ATOM 2037 C CA . SER A 1 254 ? 5.683 -14.215 -2.254 1.00 90.38 254 SER A CA 1
ATOM 2038 C C . SER A 1 254 ? 6.666 -13.791 -3.348 1.00 90.38 254 SER A C 1
ATOM 2040 O O . SER A 1 254 ? 7.854 -13.617 -3.073 1.00 90.38 254 SER A O 1
ATOM 2042 N N . ARG A 1 255 ? 6.171 -13.535 -4.570 1.00 86.25 2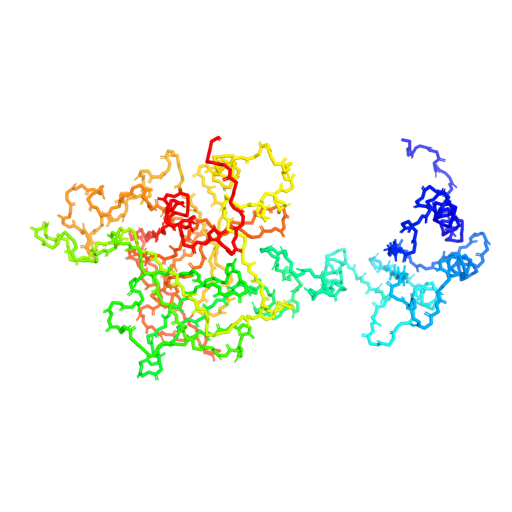55 ARG A N 1
ATOM 2043 C CA . ARG A 1 255 ? 6.981 -12.977 -5.667 1.00 86.25 255 ARG A CA 1
ATOM 2044 C C . ARG A 1 255 ? 7.546 -11.606 -5.301 1.00 86.25 255 ARG A C 1
ATOM 2046 O O . ARG A 1 255 ? 8.731 -11.362 -5.509 1.00 86.25 255 ARG A O 1
ATOM 2053 N N . ALA A 1 256 ? 6.732 -10.736 -4.703 1.00 87.31 256 ALA A N 1
ATOM 2054 C CA . ALA A 1 256 ? 7.161 -9.416 -4.242 1.00 87.31 256 ALA A CA 1
ATOM 2055 C C . ALA A 1 256 ? 8.266 -9.488 -3.170 1.00 87.31 256 ALA A C 1
ATOM 2057 O O . ALA A 1 256 ? 9.227 -8.726 -3.209 1.00 87.31 256 ALA A O 1
ATOM 2058 N N . LEU A 1 257 ? 8.184 -10.465 -2.263 1.00 86.69 257 LEU A N 1
ATOM 2059 C CA . LEU A 1 257 ? 9.213 -10.747 -1.259 1.00 86.69 257 LEU A CA 1
ATOM 2060 C C . LEU A 1 257 ? 10.428 -11.507 -1.824 1.00 86.69 257 LEU A C 1
ATOM 2062 O O . LEU A 1 257 ? 11.362 -11.808 -1.080 1.00 86.69 257 LEU A O 1
ATOM 2066 N N . LYS A 1 258 ? 10.444 -11.810 -3.130 1.00 84.81 258 LYS A N 1
ATOM 2067 C CA . LYS A 1 258 ? 11.449 -12.645 -3.811 1.00 84.81 258 LYS A CA 1
ATOM 2068 C C . LYS A 1 258 ? 11.642 -14.000 -3.105 1.00 84.81 258 LYS A C 1
ATOM 2070 O O . LYS A 1 258 ? 12.768 -14.462 -2.915 1.00 84.81 258 LYS A O 1
ATOM 2075 N N . LYS A 1 259 ? 10.540 -14.607 -2.658 1.00 81.50 259 LYS A N 1
ATOM 2076 C CA . LYS A 1 259 ? 10.502 -15.944 -2.049 1.00 81.50 259 LYS A CA 1
ATOM 2077 C C . LYS A 1 259 ? 10.267 -17.005 -3.130 1.00 81.50 259 LYS A C 1
ATOM 2079 O O . LYS A 1 259 ? 9.700 -16.715 -4.184 1.00 81.50 259 LYS A O 1
ATOM 2084 N N . ARG A 1 260 ? 10.722 -18.236 -2.882 1.00 74.75 260 ARG A N 1
ATOM 2085 C CA . ARG A 1 260 ? 10.561 -19.353 -3.826 1.00 74.75 260 ARG A CA 1
ATOM 2086 C C . ARG A 1 260 ? 9.111 -19.840 -3.828 1.00 74.75 260 ARG A C 1
ATOM 2088 O O . ARG A 1 260 ? 8.492 -19.974 -2.775 1.00 74.75 260 ARG A O 1
ATOM 2095 N N . ALA A 1 261 ? 8.576 -20.106 -5.017 1.00 74.75 261 ALA A N 1
ATOM 2096 C CA . ALA A 1 261 ? 7.233 -20.657 -5.160 1.00 74.75 261 ALA A CA 1
ATOM 2097 C C . ALA A 1 261 ? 7.148 -22.053 -4.518 1.00 74.75 261 ALA A C 1
ATOM 2099 O O . ALA A 1 261 ? 8.077 -22.850 -4.635 1.00 74.75 261 ALA A O 1
ATOM 2100 N N . GLY A 1 262 ? 6.036 -22.338 -3.838 1.00 75.56 262 GLY A N 1
ATOM 2101 C CA . GLY A 1 262 ? 5.756 -23.651 -3.245 1.00 75.56 262 GLY A CA 1
ATOM 2102 C C . GLY A 1 262 ? 6.471 -23.968 -1.925 1.00 75.56 262 GLY A C 1
ATOM 2103 O O . GLY A 1 262 ? 6.162 -24.990 -1.328 1.00 75.56 262 GLY A O 1
ATOM 2104 N N . THR A 1 263 ? 7.379 -23.114 -1.437 1.00 85.44 263 THR A N 1
ATOM 2105 C CA . THR A 1 263 ? 8.108 -23.344 -0.169 1.00 85.44 263 THR A CA 1
ATOM 2106 C C . THR A 1 263 ? 7.779 -22.332 0.924 1.00 85.44 263 THR A C 1
ATOM 2108 O O . THR A 1 263 ? 8.407 -22.349 1.975 1.00 85.44 263 THR A O 1
ATOM 2111 N N . THR A 1 264 ? 6.895 -21.374 0.651 1.00 92.38 264 THR A N 1
ATOM 2112 C CA . THR A 1 264 ? 6.603 -20.254 1.551 1.00 92.38 264 THR A CA 1
ATOM 2113 C C . THR A 1 264 ? 5.168 -20.325 2.028 1.00 92.38 264 THR A C 1
ATOM 2115 O O . THR A 1 264 ? 4.249 -20.548 1.240 1.00 92.38 264 THR A O 1
ATOM 2118 N N . THR A 1 265 ? 5.000 -20.108 3.324 1.00 96.56 265 THR A N 1
ATOM 2119 C CA . THR A 1 265 ? 3.733 -20.213 4.041 1.00 96.56 265 THR A CA 1
ATOM 2120 C C . THR A 1 265 ? 3.238 -18.829 4.456 1.00 96.56 265 THR A C 1
ATOM 2122 O O . THR A 1 265 ? 3.968 -17.832 4.434 1.00 96.56 265 THR A O 1
ATOM 2125 N N . CYS A 1 266 ? 1.974 -18.743 4.861 1.00 97.12 266 CYS A N 1
ATOM 2126 C CA . CYS A 1 266 ? 1.403 -17.527 5.431 1.00 97.12 266 CYS A CA 1
ATOM 2127 C C . CYS A 1 266 ? 2.151 -17.113 6.706 1.00 97.12 266 CYS A C 1
ATOM 2129 O O . CYS A 1 266 ? 2.415 -15.926 6.911 1.00 97.12 266 CYS A O 1
ATOM 2131 N N . ARG A 1 267 ? 2.573 -18.095 7.513 1.00 96.31 267 ARG A N 1
ATOM 2132 C CA . ARG A 1 267 ? 3.391 -17.865 8.704 1.00 96.31 267 ARG A CA 1
ATOM 2133 C C . ARG A 1 267 ? 4.748 -17.240 8.373 1.00 96.31 267 ARG A C 1
ATOM 2135 O O . ARG A 1 267 ? 5.171 -16.319 9.070 1.00 96.31 267 ARG A O 1
ATOM 2142 N N . ASP A 1 268 ? 5.396 -17.671 7.292 1.00 96.00 268 ASP A N 1
ATOM 2143 C CA . ASP A 1 268 ? 6.655 -17.067 6.836 1.00 96.00 268 ASP A CA 1
ATOM 2144 C C . ASP A 1 268 ? 6.472 -15.603 6.420 1.00 96.00 268 ASP A C 1
ATOM 2146 O O . ASP A 1 268 ? 7.334 -14.766 6.694 1.00 96.00 268 ASP A O 1
ATOM 2150 N N . HIS A 1 269 ? 5.348 -15.270 5.772 1.00 97.31 269 HIS A N 1
ATOM 2151 C CA . HIS A 1 269 ? 5.024 -13.880 5.436 1.00 97.31 269 HIS A CA 1
ATOM 2152 C C . HIS A 1 269 ? 4.818 -13.034 6.694 1.00 97.31 269 HIS A C 1
ATOM 2154 O O . HIS A 1 269 ? 5.311 -11.910 6.752 1.00 97.31 269 HIS A O 1
ATOM 2160 N N . GLU A 1 270 ? 4.114 -13.554 7.700 1.00 97.38 270 GLU A N 1
ATOM 2161 C CA . GLU A 1 270 ? 3.911 -12.847 8.968 1.00 97.38 270 GLU A CA 1
ATOM 2162 C C . GLU A 1 270 ? 5.241 -12.575 9.674 1.00 97.38 270 GLU A C 1
ATOM 2164 O O . GLU A 1 270 ? 5.498 -11.448 10.096 1.00 97.38 270 GLU A O 1
ATOM 2169 N N . LEU A 1 271 ? 6.120 -13.579 9.739 1.00 94.94 271 LEU A N 1
ATOM 2170 C CA . LEU A 1 271 ? 7.457 -13.428 10.308 1.00 94.94 271 LEU A CA 1
ATOM 2171 C C . LEU A 1 271 ? 8.298 -12.405 9.539 1.00 94.94 271 LEU A C 1
ATOM 2173 O O . LEU A 1 271 ? 8.950 -11.579 10.163 1.00 94.94 271 LEU A O 1
ATOM 2177 N N . GLU A 1 272 ? 8.279 -12.410 8.207 1.00 94.25 272 GLU A N 1
ATOM 2178 C CA . GLU A 1 272 ? 9.037 -11.444 7.400 1.00 94.25 272 GLU A CA 1
ATOM 2179 C C . GLU A 1 272 ? 8.518 -10.007 7.593 1.00 94.25 272 GLU A C 1
ATOM 2181 O O . GLU A 1 272 ? 9.297 -9.071 7.803 1.00 94.25 272 GLU A O 1
ATOM 2186 N N . LEU A 1 273 ? 7.196 -9.824 7.529 1.00 97.06 273 LEU A N 1
ATOM 2187 C CA . LEU A 1 273 ? 6.570 -8.503 7.521 1.00 97.06 273 LEU A CA 1
ATOM 2188 C C . LEU A 1 273 ? 6.479 -7.891 8.927 1.00 97.06 273 LEU A C 1
ATOM 2190 O O . LEU A 1 273 ? 6.647 -6.678 9.056 1.00 97.06 273 LEU A O 1
ATOM 2194 N N . LEU A 1 274 ? 6.291 -8.708 9.971 1.00 96.88 274 LEU A N 1
ATOM 2195 C CA . LEU A 1 274 ? 6.083 -8.281 11.363 1.00 96.88 274 LEU A CA 1
ATOM 2196 C C . LEU A 1 274 ? 7.164 -8.806 12.338 1.00 96.88 274 LEU A C 1
ATOM 2198 O O . LEU A 1 274 ? 6.909 -8.995 13.527 1.00 96.88 274 LEU A O 1
ATOM 2202 N N . SER A 1 275 ? 8.389 -9.036 11.854 1.00 90.56 275 SER A N 1
ATOM 2203 C CA . SER A 1 275 ? 9.509 -9.603 12.636 1.00 90.56 275 SER A CA 1
ATOM 2204 C C . SER A 1 275 ? 9.981 -8.744 13.809 1.00 90.56 275 SER A C 1
ATOM 2206 O O . SER A 1 275 ? 10.499 -9.287 14.789 1.00 90.56 275 SER A O 1
ATOM 2208 N N . PHE A 1 276 ? 9.880 -7.421 13.713 1.00 92.44 276 PHE A N 1
ATOM 2209 C CA . PHE A 1 276 ? 10.504 -6.498 14.663 1.00 92.44 276 PHE A CA 1
ATOM 2210 C C . PHE A 1 276 ? 9.561 -6.071 15.781 1.00 92.44 276 PHE A C 1
ATOM 2212 O O . PHE A 1 276 ? 8.358 -5.953 15.583 1.00 92.44 276 PHE A O 1
ATOM 2219 N N . GLU A 1 277 ? 10.144 -5.766 16.939 1.00 93.94 277 GLU A N 1
ATOM 2220 C CA . GLU A 1 277 ? 9.456 -5.242 18.125 1.00 93.94 277 GLU A CA 1
ATOM 2221 C C . GLU A 1 277 ? 8.613 -3.990 17.818 1.00 93.94 277 GLU A C 1
ATOM 2223 O O . GLU A 1 277 ? 7.469 -3.852 18.251 1.00 93.94 277 GLU A O 1
ATOM 2228 N N . LYS A 1 278 ? 9.188 -3.094 17.012 1.00 95.69 278 LYS A N 1
ATOM 2229 C CA . LYS A 1 278 ? 8.540 -1.919 16.436 1.00 95.69 278 LYS A CA 1
ATOM 2230 C C . LYS A 1 278 ? 8.743 -1.991 14.929 1.00 95.69 278 LYS A C 1
ATOM 2232 O O . LYS A 1 278 ? 9.875 -1.888 14.461 1.00 95.69 278 LYS A O 1
ATOM 2237 N N . VAL A 1 279 ? 7.673 -2.209 14.175 1.00 96.88 279 VAL A N 1
ATOM 2238 C CA . VAL A 1 279 ? 7.733 -2.362 12.716 1.00 96.88 279 VAL A CA 1
ATOM 2239 C C . VAL A 1 279 ? 7.387 -1.025 12.065 1.00 96.88 279 VAL A C 1
ATOM 2241 O O . VAL A 1 279 ? 6.253 -0.575 12.236 1.00 96.88 279 VAL A O 1
ATOM 2244 N N . PRO A 1 280 ? 8.306 -0.393 11.312 1.00 96.50 280 PRO A N 1
ATOM 2245 C CA . PRO A 1 280 ? 7.975 0.784 10.519 1.00 96.50 280 PRO A CA 1
ATOM 2246 C C . PRO A 1 280 ? 6.879 0.446 9.509 1.00 96.50 280 PRO A C 1
ATOM 2248 O O . PRO A 1 280 ? 7.000 -0.528 8.757 1.00 96.50 280 PRO A O 1
ATOM 2251 N N . ALA A 1 281 ? 5.818 1.239 9.527 1.00 97.94 281 ALA A N 1
ATOM 2252 C CA . ALA A 1 281 ? 4.670 1.103 8.652 1.00 97.94 281 ALA A CA 1
ATOM 2253 C C . ALA A 1 281 ? 4.140 2.486 8.273 1.00 97.94 281 ALA A C 1
ATOM 2255 O O . ALA A 1 281 ? 4.492 3.499 8.879 1.00 97.94 281 ALA A O 1
ATOM 2256 N N . GLU A 1 282 ? 3.278 2.513 7.271 1.00 98.31 282 GLU A N 1
ATOM 2257 C CA . GLU A 1 282 ? 2.706 3.734 6.735 1.00 98.31 282 GLU A CA 1
ATOM 2258 C C . GLU A 1 282 ? 1.202 3.581 6.515 1.00 98.31 282 GLU A C 1
ATOM 2260 O O . GLU A 1 282 ? 0.680 2.486 6.277 1.00 98.31 282 GLU A O 1
ATOM 2265 N N . PHE A 1 283 ? 0.510 4.713 6.545 1.00 98.50 283 PHE A N 1
ATOM 2266 C CA . PHE A 1 283 ? -0.833 4.855 6.000 1.00 98.50 283 PHE A CA 1
ATOM 2267 C C . PHE A 1 283 ? -0.933 6.111 5.132 1.00 98.50 283 PHE A C 1
ATOM 2269 O O . PHE A 1 283 ? -0.026 6.939 5.119 1.00 98.50 283 PHE A O 1
ATOM 2276 N N . ILE A 1 284 ? -2.032 6.272 4.394 1.00 98.12 284 ILE A N 1
ATOM 2277 C CA . ILE A 1 284 ? -2.236 7.429 3.511 1.00 98.12 284 ILE A CA 1
ATOM 2278 C C . ILE A 1 284 ? -3.279 8.364 4.118 1.00 98.12 284 ILE A C 1
ATOM 2280 O O . ILE A 1 284 ? -4.409 7.957 4.390 1.00 98.12 284 ILE A O 1
ATOM 2284 N N . SER A 1 285 ? -2.894 9.625 4.300 1.00 96.62 285 SER A N 1
ATOM 2285 C CA . SER A 1 285 ? -3.735 10.648 4.918 1.00 96.62 285 SER A CA 1
ATOM 2286 C C . SER A 1 285 ? -4.866 11.156 4.016 1.00 96.62 285 SER A C 1
ATOM 2288 O O . SER A 1 285 ? -4.954 10.839 2.823 1.00 96.62 285 SER A O 1
ATOM 2290 N N . LEU A 1 286 ? -5.733 12.002 4.582 1.00 94.31 286 LEU A N 1
ATOM 2291 C CA . LEU A 1 286 ? -6.774 12.721 3.842 1.00 94.31 286 LEU A CA 1
ATOM 2292 C C . LEU A 1 286 ? -6.217 13.532 2.663 1.00 94.31 286 LEU A C 1
ATOM 2294 O O . LEU A 1 286 ? -6.883 13.581 1.633 1.00 94.31 286 LEU A O 1
ATOM 2298 N N . GLU A 1 287 ? -5.000 14.067 2.806 1.00 93.31 287 GLU A N 1
ATOM 2299 C CA . GLU A 1 287 ? -4.266 14.860 1.805 1.00 93.31 287 GLU A CA 1
ATOM 2300 C C . GLU A 1 287 ? -3.361 13.998 0.905 1.00 93.31 287 GLU A C 1
ATOM 2302 O O . GLU A 1 287 ? -2.425 14.492 0.282 1.00 93.31 287 GLU A O 1
ATOM 2307 N N . HIS A 1 288 ? -3.596 12.682 0.858 1.00 94.44 288 HIS A N 1
ATOM 2308 C CA . HIS A 1 288 ? -2.865 11.731 0.010 1.00 94.44 288 HIS A CA 1
ATOM 2309 C C . HIS A 1 288 ? -1.363 11.579 0.324 1.00 94.44 288 HIS A C 1
ATOM 2311 O O . HIS A 1 288 ? -0.625 10.960 -0.446 1.00 94.44 288 HIS A O 1
ATOM 2317 N N . LYS A 1 289 ? -0.905 12.100 1.469 1.00 94.19 289 LYS A N 1
ATOM 2318 C CA . LYS A 1 289 ? 0.480 11.970 1.951 1.00 94.19 289 LYS A CA 1
ATOM 2319 C C . LYS A 1 289 ? 0.641 10.679 2.749 1.00 94.19 289 LYS A C 1
ATOM 2321 O O . LYS A 1 289 ? -0.247 10.354 3.543 1.00 94.19 289 LYS A O 1
ATOM 2326 N N . ARG A 1 290 ? 1.763 9.976 2.562 1.00 96.06 290 ARG A N 1
ATOM 2327 C CA . ARG A 1 290 ? 2.143 8.842 3.414 1.00 96.06 290 ARG A CA 1
ATOM 2328 C C . ARG A 1 290 ? 2.529 9.351 4.799 1.00 96.06 290 ARG A C 1
ATOM 2330 O O . ARG A 1 290 ? 3.235 10.349 4.921 1.00 96.06 290 ARG A O 1
ATOM 2337 N N . MET A 1 291 ? 2.025 8.683 5.822 1.00 96.25 291 MET A N 1
ATOM 2338 C CA . MET A 1 291 ? 2.195 9.034 7.223 1.00 96.25 291 MET A CA 1
ATOM 2339 C C . MET A 1 291 ? 2.873 7.870 7.934 1.00 96.25 291 MET A C 1
ATOM 2341 O O . MET A 1 291 ? 2.379 6.746 7.871 1.00 96.25 291 MET A O 1
ATOM 2345 N N . ASN A 1 292 ? 3.981 8.150 8.616 1.00 96.69 292 ASN A N 1
ATOM 2346 C CA . ASN A 1 292 ? 4.775 7.135 9.299 1.00 96.69 292 ASN A CA 1
ATOM 2347 C C . ASN A 1 292 ? 4.169 6.762 10.653 1.00 96.69 292 ASN A C 1
ATOM 2349 O O . ASN A 1 292 ? 3.766 7.632 11.429 1.00 96.69 292 ASN A O 1
ATOM 2353 N N . VAL A 1 293 ? 4.159 5.464 10.944 1.00 97.19 293 VAL A N 1
ATOM 2354 C CA . VAL A 1 293 ? 3.787 4.882 12.237 1.00 97.19 293 VAL A CA 1
ATOM 2355 C C . VAL A 1 293 ? 4.691 3.692 12.562 1.00 97.19 293 VAL A C 1
ATOM 2357 O O . VAL A 1 293 ? 5.442 3.198 11.716 1.00 97.19 293 VAL A O 1
ATOM 2360 N N . GLN A 1 294 ? 4.620 3.196 13.794 1.00 97.12 294 GLN A N 1
ATOM 2361 C CA . GLN A 1 294 ? 5.316 1.982 14.199 1.00 97.12 294 GLN A CA 1
ATOM 2362 C C . GLN A 1 294 ? 4.345 0.980 14.811 1.00 97.12 294 GLN A C 1
ATOM 2364 O O . GLN A 1 294 ? 3.811 1.191 15.899 1.00 97.12 294 GLN A O 1
ATOM 2369 N N . ILE A 1 295 ? 4.178 -0.164 14.153 1.00 97.94 295 ILE A N 1
ATOM 2370 C CA . ILE A 1 295 ? 3.375 -1.262 14.691 1.00 97.94 295 ILE A CA 1
ATOM 2371 C C . ILE A 1 295 ? 4.133 -1.865 15.871 1.00 97.94 295 ILE A C 1
ATOM 2373 O O . ILE A 1 295 ? 5.257 -2.349 15.707 1.00 97.94 295 ILE A O 1
ATOM 2377 N N . LYS A 1 296 ? 3.531 -1.842 17.060 1.00 97.19 296 LYS A N 1
ATOM 2378 C CA . LYS A 1 296 ? 4.106 -2.435 18.270 1.00 97.19 296 LYS A CA 1
ATOM 2379 C C . LYS A 1 296 ? 3.729 -3.914 18.315 1.00 97.19 296 LYS A C 1
ATOM 2381 O O . LYS A 1 296 ? 2.551 -4.262 18.397 1.00 97.19 296 LYS A O 1
ATOM 2386 N N . THR A 1 297 ? 4.725 -4.786 18.242 1.00 96.44 297 THR A N 1
ATOM 2387 C CA . THR A 1 297 ? 4.547 -6.244 18.276 1.00 96.44 297 THR A CA 1
ATOM 2388 C C . THR A 1 297 ? 5.198 -6.822 19.533 1.00 96.44 297 THR A C 1
ATOM 2390 O O . THR A 1 297 ? 5.742 -6.075 20.349 1.00 96.44 297 THR A O 1
ATOM 2393 N N . LYS A 1 298 ? 5.127 -8.151 19.708 1.00 94.19 298 LYS A N 1
ATOM 2394 C CA . LYS A 1 298 ? 5.882 -8.890 20.735 1.00 94.19 298 LYS A CA 1
ATOM 2395 C C . LYS A 1 298 ? 5.753 -8.243 22.125 1.00 94.19 298 LYS A C 1
ATOM 2397 O O . LYS A 1 298 ? 4.633 -8.111 22.612 1.00 94.19 298 LYS A O 1
ATOM 2402 N N . THR A 1 299 ? 6.854 -7.840 22.765 1.00 95.19 299 THR A N 1
ATOM 2403 C CA . THR A 1 299 ? 6.841 -7.320 24.144 1.00 95.19 299 THR A CA 1
ATOM 2404 C C . THR A 1 299 ? 6.304 -5.888 24.268 1.00 95.19 299 THR A C 1
ATOM 2406 O O . THR A 1 299 ? 5.897 -5.479 25.350 1.00 95.19 299 THR A O 1
ATOM 2409 N N . SER A 1 300 ? 6.218 -5.144 23.165 1.00 95.38 300 SER A N 1
ATOM 2410 C CA . SER A 1 300 ? 5.727 -3.766 23.095 1.00 95.38 300 SER A CA 1
ATOM 2411 C C . SER A 1 300 ? 4.225 -3.713 22.849 1.00 95.38 300 SER A C 1
ATOM 2413 O O . SER A 1 300 ? 3.587 -2.698 23.134 1.00 95.38 300 SER A O 1
ATOM 2415 N N . ARG A 1 301 ? 3.638 -4.802 22.334 1.00 95.44 301 ARG A N 1
ATOM 2416 C CA . ARG A 1 301 ? 2.199 -4.880 22.069 1.00 95.44 301 ARG A CA 1
ATOM 2417 C C . ARG A 1 301 ? 1.356 -4.643 23.334 1.00 95.44 301 ARG A C 1
ATOM 2419 O O . ARG A 1 301 ? 0.467 -3.799 23.239 1.00 95.44 301 ARG A O 1
ATOM 2426 N N . PRO A 1 302 ? 1.608 -5.286 24.497 1.00 95.44 302 PRO A N 1
ATOM 2427 C CA . PRO A 1 302 ? 0.795 -5.087 25.704 1.00 95.44 302 PRO A CA 1
ATOM 2428 C C . PRO A 1 302 ? 0.695 -3.618 26.140 1.00 95.44 302 PRO A C 1
ATOM 2430 O O . PRO A 1 302 ? -0.397 -3.124 26.406 1.00 95.44 302 PRO A O 1
ATOM 2433 N N . THR A 1 303 ? 1.815 -2.890 26.131 1.00 94.12 303 THR A N 1
ATOM 2434 C CA . THR A 1 303 ? 1.861 -1.454 26.470 1.00 94.12 303 THR A CA 1
ATOM 2435 C C . THR A 1 303 ? 1.160 -0.578 25.429 1.00 94.12 303 THR A C 1
ATOM 2437 O O . THR A 1 303 ? 0.601 0.471 25.751 1.00 94.12 303 THR A O 1
ATOM 2440 N N . CYS A 1 304 ? 1.178 -0.991 24.160 1.00 95.12 304 CYS A N 1
ATOM 2441 C CA . CYS A 1 304 ? 0.434 -0.290 23.123 1.00 95.12 304 CYS A CA 1
ATOM 2442 C C . CYS A 1 304 ? -1.070 -0.438 23.355 1.00 95.12 304 CYS A C 1
ATOM 2444 O O . CYS A 1 304 ? -1.773 0.568 23.453 1.00 95.12 304 CYS A O 1
ATOM 2446 N N . VAL A 1 305 ? -1.547 -1.679 23.507 1.00 95.62 305 VAL A N 1
ATOM 2447 C CA . VAL A 1 305 ? -2.983 -1.959 23.609 1.00 95.62 305 VAL A CA 1
ATOM 2448 C C . VAL A 1 305 ? -3.601 -1.455 24.899 1.00 95.62 305 VAL A C 1
ATOM 2450 O O . VAL A 1 305 ? -4.722 -0.963 24.850 1.00 95.62 305 VAL A O 1
ATOM 2453 N N . SER A 1 306 ? -2.874 -1.474 26.022 1.00 93.44 306 SER A N 1
ATOM 2454 C CA . SER A 1 306 ? -3.367 -0.915 27.288 1.00 93.44 306 SER A CA 1
ATOM 2455 C C . SER A 1 306 ? -3.721 0.572 27.178 1.00 93.44 306 SER A C 1
ATOM 2457 O O . SER A 1 306 ? -4.602 1.047 27.889 1.00 93.44 306 SER A O 1
ATOM 2459 N N . GLY A 1 307 ? -3.131 1.287 26.212 1.00 92.50 307 GLY A N 1
ATOM 2460 C CA . GLY A 1 307 ? -3.518 2.652 25.862 1.00 92.50 307 GLY A CA 1
ATOM 2461 C C . GLY A 1 307 ? -4.942 2.797 25.302 1.00 92.50 307 GLY A C 1
ATOM 2462 O O . GLY A 1 307 ? -5.394 3.920 25.126 1.00 92.50 307 GLY A O 1
ATOM 2463 N N . ALA A 1 308 ? -5.687 1.723 25.038 1.00 93.56 308 ALA A N 1
ATOM 2464 C CA . ALA A 1 308 ? -7.119 1.813 24.738 1.00 93.56 308 ALA A CA 1
ATOM 2465 C C . ALA A 1 308 ? -7.943 2.323 25.934 1.00 93.56 308 ALA A C 1
ATOM 2467 O O . ALA A 1 308 ? -8.967 2.981 25.742 1.00 93.56 308 ALA A O 1
ATOM 2468 N N . ILE A 1 309 ? -7.495 2.028 27.159 1.00 92.94 309 ILE A N 1
ATOM 2469 C CA . ILE A 1 309 ? -8.159 2.421 28.403 1.00 92.94 309 ILE A CA 1
ATOM 2470 C C . ILE A 1 309 ? -7.433 3.652 28.949 1.00 92.94 309 ILE A C 1
ATOM 2472 O O . ILE A 1 309 ? -6.439 3.557 29.666 1.00 92.94 309 ILE A O 1
ATOM 2476 N N . GLN A 1 310 ? -7.918 4.829 28.560 1.00 86.69 310 GLN A N 1
ATOM 2477 C CA . GLN A 1 310 ? -7.432 6.123 29.039 1.00 86.69 310 GLN A CA 1
ATOM 2478 C C . GLN A 1 310 ? -8.611 7.001 29.457 1.00 86.69 310 GLN A C 1
ATOM 2480 O O . GLN A 1 310 ? -9.711 6.877 28.915 1.00 86.69 310 GLN A O 1
ATOM 2485 N N . GLU A 1 311 ? -8.378 7.902 30.410 1.00 83.44 311 GLU A N 1
ATOM 2486 C CA . GLU A 1 311 ? -9.387 8.861 30.855 1.00 83.44 311 GLU A CA 1
ATOM 2487 C C . GLU A 1 311 ? -9.902 9.706 29.676 1.00 83.44 311 GLU A C 1
ATOM 2489 O O . GLU A 1 311 ? -9.140 10.126 28.804 1.00 83.44 311 GLU A O 1
ATOM 2494 N N . GLY A 1 312 ? -11.221 9.910 29.621 1.00 77.69 312 GLY A N 1
ATOM 2495 C CA . GLY A 1 312 ? -11.877 10.643 28.533 1.00 77.69 312 GLY A CA 1
ATOM 2496 C C . GLY A 1 312 ? -12.095 9.848 27.238 1.00 77.69 312 GLY A C 1
ATOM 2497 O O . GLY A 1 312 ? -12.602 10.419 26.274 1.00 77.69 312 GLY A O 1
ATOM 2498 N N . MET A 1 313 ? -11.751 8.554 27.196 1.00 80.62 313 MET A N 1
ATOM 2499 C CA . MET A 1 313 ? -11.968 7.683 26.030 1.00 80.62 313 MET A CA 1
ATOM 2500 C C . MET A 1 313 ? -13.243 6.848 26.118 1.00 80.62 313 MET A C 1
ATOM 2502 O O . MET A 1 313 ? -13.769 6.589 27.200 1.00 80.62 313 MET A O 1
ATOM 2506 N N . ILE A 1 314 ? -13.692 6.336 24.965 1.00 84.44 314 ILE A N 1
ATOM 2507 C CA . ILE A 1 314 ? -14.881 5.472 24.849 1.00 84.44 314 ILE A CA 1
ATOM 2508 C C . ILE A 1 314 ? -14.799 4.188 25.695 1.00 84.44 314 ILE A C 1
ATOM 2510 O O . ILE A 1 314 ? -15.833 3.609 26.021 1.00 84.44 314 ILE A O 1
ATOM 2514 N N . TYR A 1 315 ? -13.590 3.774 26.092 1.00 91.94 315 TYR A N 1
ATOM 2515 C CA . TYR A 1 315 ? -13.337 2.592 26.923 1.00 91.94 315 TYR A CA 1
ATOM 2516 C C . TYR A 1 315 ? -12.739 2.916 28.298 1.00 91.94 315 TYR A C 1
ATOM 2518 O O . TYR A 1 315 ? -12.239 2.014 28.962 1.00 91.94 315 TYR A O 1
ATOM 2526 N N . ALA A 1 316 ? -12.802 4.172 28.760 1.00 88.94 316 ALA A N 1
ATOM 2527 C CA . ALA A 1 316 ? -12.215 4.590 30.041 1.00 88.94 316 ALA A CA 1
ATOM 2528 C C . ALA A 1 316 ? -12.696 3.754 31.247 1.00 88.94 316 ALA A C 1
ATOM 2530 O O . ALA A 1 316 ? -11.947 3.550 32.195 1.00 88.94 316 ALA A O 1
ATOM 2531 N N . ASN A 1 317 ? -13.934 3.252 31.189 1.00 89.56 317 ASN A N 1
ATOM 2532 C CA . ASN A 1 317 ? -14.569 2.488 32.268 1.00 89.56 317 ASN A CA 1
ATOM 2533 C C . ASN A 1 317 ? -14.487 0.963 32.078 1.00 89.56 317 ASN A C 1
ATOM 2535 O O . ASN A 1 317 ? -15.099 0.216 32.841 1.00 89.56 317 ASN A O 1
ATOM 2539 N N .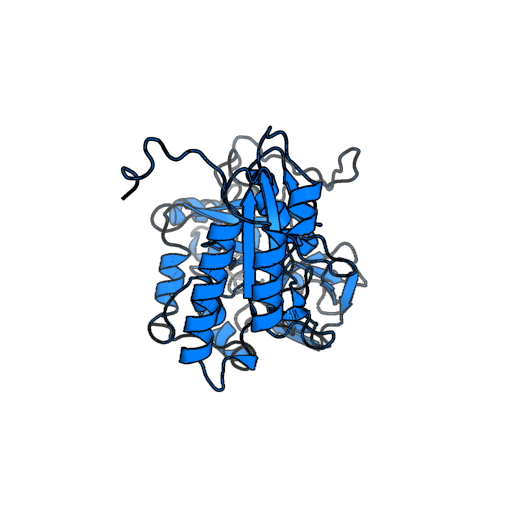 VAL A 1 318 ? -13.784 0.484 31.050 1.00 92.12 318 VAL A N 1
ATOM 2540 C CA . VAL A 1 318 ? -13.610 -0.952 30.806 1.00 92.12 318 VAL A CA 1
ATOM 2541 C C . VAL A 1 318 ? -12.530 -1.488 31.744 1.00 92.12 318 VAL A C 1
ATOM 2543 O O . VAL A 1 318 ? -11.458 -0.903 31.859 1.00 92.12 318 VAL A O 1
ATOM 2546 N N . SER A 1 319 ? -12.801 -2.604 32.426 1.00 90.75 319 SER A N 1
ATOM 2547 C CA . SER A 1 319 ? -11.865 -3.173 33.409 1.00 90.75 319 SER A CA 1
ATOM 2548 C C . SER A 1 319 ? -10.737 -3.992 32.779 1.00 90.75 319 SER A C 1
ATOM 2550 O O . SER A 1 319 ? -9.629 -4.001 33.310 1.00 90.75 319 SER A O 1
ATOM 2552 N N . ASN A 1 320 ? -11.003 -4.684 31.667 1.00 93.12 320 ASN A N 1
ATOM 2553 C CA . ASN A 1 320 ? -10.013 -5.487 30.955 1.00 93.12 320 ASN A CA 1
ATOM 2554 C C . ASN A 1 320 ? -9.895 -5.028 29.496 1.00 93.12 320 ASN A C 1
ATOM 2556 O O . ASN A 1 320 ? -10.876 -5.007 28.759 1.00 93.12 320 ASN A O 1
ATOM 2560 N N . VAL A 1 321 ? -8.679 -4.691 29.065 1.00 94.62 321 VAL A N 1
ATOM 2561 C CA . VAL A 1 321 ? -8.404 -4.248 27.692 1.00 94.62 321 VAL A CA 1
ATOM 2562 C C . VAL A 1 321 ? -8.786 -5.293 26.646 1.00 94.62 321 VAL A C 1
ATOM 2564 O O . VAL A 1 321 ? -9.260 -4.924 25.573 1.00 94.62 321 VAL A O 1
ATOM 2567 N N . ASP A 1 322 ? -8.674 -6.581 26.973 1.00 94.88 322 ASP A N 1
ATOM 2568 C CA . ASP A 1 322 ? -8.988 -7.678 26.053 1.00 94.88 322 ASP A CA 1
ATOM 2569 C C . ASP A 1 322 ? -10.488 -7.747 25.718 1.00 94.88 322 ASP A C 1
ATOM 2571 O O . ASP A 1 322 ? -10.889 -8.354 24.722 1.00 94.88 322 ASP A O 1
ATOM 2575 N N . ASP A 1 323 ? -11.337 -7.068 26.501 1.00 94.38 323 ASP A N 1
ATOM 2576 C CA . ASP A 1 323 ? -12.755 -6.953 26.186 1.00 94.38 323 ASP A CA 1
ATOM 2577 C C . ASP A 1 323 ? -13.035 -6.052 24.982 1.00 94.38 323 ASP A C 1
ATOM 2579 O O . ASP A 1 323 ? -14.105 -6.175 24.381 1.00 94.38 323 ASP A O 1
ATOM 2583 N N . VAL A 1 324 ? -12.099 -5.180 24.612 1.00 95.50 324 VAL A N 1
ATOM 2584 C CA . VAL A 1 324 ? -12.264 -4.203 23.524 1.00 95.50 324 VAL A CA 1
ATOM 2585 C C . VAL A 1 324 ? -11.154 -4.282 22.477 1.00 95.50 324 VAL A C 1
ATOM 2587 O O . VAL A 1 324 ? -11.409 -3.999 21.308 1.00 95.50 324 VAL A O 1
ATOM 2590 N N . VAL A 1 325 ? -9.951 -4.726 22.856 1.00 97.12 325 VAL A N 1
ATOM 2591 C CA . VAL A 1 325 ? -8.815 -4.944 21.954 1.00 97.12 325 VAL A CA 1
ATOM 2592 C C . VAL A 1 325 ? -8.481 -6.427 21.887 1.00 97.12 325 VAL A C 1
ATOM 2594 O O . VAL A 1 325 ? -7.715 -6.959 22.681 1.00 97.12 325 VAL A O 1
ATOM 2597 N N . THR A 1 326 ? -9.029 -7.098 20.885 1.00 97.31 326 THR A N 1
ATOM 2598 C CA . THR A 1 326 ? -8.771 -8.515 20.634 1.00 97.31 326 THR A CA 1
ATOM 2599 C C . THR A 1 326 ? -7.420 -8.747 19.934 1.00 97.31 326 THR A C 1
ATOM 2601 O O . THR A 1 326 ? -6.761 -7.810 19.464 1.00 97.31 326 THR A O 1
ATOM 2604 N N . ASP A 1 327 ? -7.015 -10.011 19.781 1.00 96.38 327 ASP A N 1
ATOM 2605 C CA . ASP A 1 327 ? -5.808 -10.387 19.022 1.00 96.38 327 ASP A CA 1
ATOM 2606 C C . ASP A 1 327 ? -5.881 -10.029 17.531 1.00 96.38 327 ASP A C 1
ATOM 2608 O O . ASP A 1 327 ? -4.858 -9.999 16.847 1.00 96.38 327 ASP A O 1
ATOM 2612 N N . ARG A 1 328 ? -7.076 -9.699 17.021 1.00 98.06 328 ARG A N 1
ATOM 2613 C CA . ARG A 1 328 ? -7.264 -9.252 15.637 1.00 98.06 328 ARG A CA 1
ATOM 2614 C C . ARG A 1 328 ? -6.666 -7.868 15.402 1.00 98.06 328 ARG A C 1
ATOM 2616 O O . ARG A 1 328 ? -6.460 -7.517 14.246 1.00 98.06 328 ARG A O 1
ATOM 2623 N N . PHE A 1 329 ? -6.358 -7.097 16.445 1.00 98.62 329 PHE A N 1
ATOM 2624 C CA . PHE A 1 329 ? -5.806 -5.756 16.288 1.00 98.62 329 PHE A CA 1
ATOM 2625 C C . PHE A 1 329 ? -4.274 -5.717 16.280 1.00 98.62 329 PHE A C 1
ATOM 2627 O O . PHE A 1 329 ? -3.600 -6.239 17.175 1.00 98.62 329 PHE A O 1
ATOM 2634 N N . LEU A 1 330 ? -3.732 -5.000 15.297 1.00 98.69 330 LEU A N 1
ATOM 2635 C CA . LEU A 1 330 ? -2.430 -4.340 15.371 1.00 98.69 330 LEU A CA 1
ATOM 2636 C C . LEU A 1 330 ? -2.592 -2.996 16.096 1.00 98.69 330 LEU A C 1
ATOM 2638 O O . LEU A 1 330 ? -3.681 -2.423 16.091 1.00 98.69 330 LEU A O 1
ATOM 2642 N N . CYS A 1 331 ? -1.510 -2.481 16.682 1.00 98.19 331 CYS A N 1
ATOM 2643 C CA . CYS A 1 331 ? -1.518 -1.230 17.441 1.00 98.19 331 CYS A CA 1
ATOM 2644 C C . CYS A 1 331 ? -0.296 -0.363 17.105 1.00 98.19 331 CYS A C 1
ATOM 2646 O O . CYS A 1 331 ? 0.816 -0.887 16.974 1.00 98.19 331 CYS A O 1
ATOM 2648 N N . SER A 1 332 ? -0.499 0.950 16.988 1.00 97.25 332 SER A N 1
ATOM 2649 C CA . SER A 1 332 ? 0.562 1.960 16.855 1.00 97.25 332 SER A CA 1
ATOM 2650 C C . SER A 1 332 ? 0.291 3.187 17.734 1.00 97.25 332 SER A C 1
ATOM 2652 O O . SER A 1 332 ? -0.736 3.274 18.412 1.00 97.25 332 SER A O 1
ATOM 2654 N N . GLY A 1 333 ? 1.207 4.156 17.705 1.00 91.06 333 GLY A N 1
ATOM 2655 C CA . GLY A 1 333 ? 1.158 5.373 18.509 1.00 91.06 333 GLY A CA 1
ATOM 2656 C C . GLY A 1 333 ? 2.082 5.309 19.725 1.00 91.06 333 GLY A C 1
ATOM 2657 O O . GLY A 1 333 ? 2.918 4.417 19.845 1.00 91.06 333 GLY A O 1
ATOM 2658 N N . GLU A 1 334 ? 1.895 6.257 20.649 1.00 82.44 334 GLU A N 1
ATOM 2659 C CA . GLU A 1 334 ? 2.777 6.588 21.787 1.00 82.44 334 GLU A CA 1
ATOM 2660 C C . GLU A 1 334 ? 3.946 7.523 21.476 1.00 82.44 334 GLU A C 1
ATOM 2662 O O . GLU A 1 334 ? 4.169 8.473 22.233 1.00 82.44 334 GLU A O 1
ATOM 2667 N N . ASP A 1 335 ? 4.689 7.287 20.394 1.00 76.62 335 ASP A N 1
ATOM 2668 C CA . ASP A 1 335 ? 5.901 8.055 20.114 1.00 76.62 335 ASP A CA 1
ATOM 2669 C C . ASP A 1 335 ? 5.589 9.344 19.344 1.00 76.62 335 ASP A C 1
ATOM 2671 O O . ASP A 1 335 ? 5.616 9.401 18.114 1.00 76.62 335 ASP A O 1
ATOM 2675 N N . LYS A 1 336 ? 5.297 10.414 20.092 1.00 65.50 336 LYS A N 1
ATOM 2676 C CA . LYS A 1 336 ? 4.890 11.721 19.542 1.00 65.50 336 LYS A CA 1
ATOM 2677 C C . LYS A 1 336 ? 5.899 12.347 18.579 1.00 65.50 336 LYS A C 1
ATOM 2679 O O . LYS A 1 336 ? 5.525 13.266 17.856 1.00 65.50 336 LYS A O 1
ATOM 2684 N N . SER A 1 337 ? 7.160 11.922 18.610 1.00 67.31 337 SER A N 1
ATOM 2685 C CA . SER A 1 337 ? 8.195 12.474 17.734 1.00 67.31 337 SER A CA 1
ATOM 2686 C C . SER A 1 337 ? 8.339 11.720 16.414 1.00 67.31 337 SER A C 1
ATOM 2688 O O . SER A 1 337 ? 8.930 12.257 15.481 1.00 67.31 337 SER A O 1
ATOM 2690 N N . LEU A 1 338 ? 7.779 10.510 16.325 1.00 74.31 338 LEU A N 1
ATOM 2691 C CA . LEU A 1 338 ? 7.980 9.601 15.197 1.00 74.31 338 LEU A CA 1
ATOM 2692 C C . LEU A 1 338 ? 6.683 9.156 14.515 1.00 74.31 338 LEU A C 1
ATOM 2694 O O . LEU A 1 338 ? 6.740 8.709 13.371 1.00 74.31 338 LEU A O 1
ATOM 2698 N N . GLU A 1 339 ? 5.533 9.249 15.188 1.00 88.44 339 GLU A N 1
ATOM 2699 C CA . GLU A 1 339 ? 4.288 8.636 14.720 1.00 88.44 339 GLU A CA 1
ATOM 2700 C C . GLU A 1 339 ? 3.178 9.656 14.458 1.00 88.44 339 GLU A C 1
ATOM 2702 O O . GLU A 1 339 ? 2.913 10.560 15.255 1.00 88.44 339 GLU A O 1
ATOM 2707 N N . ALA A 1 340 ? 2.498 9.473 13.330 1.00 93.31 340 ALA A N 1
ATOM 2708 C CA . ALA A 1 340 ? 1.238 10.131 13.030 1.00 93.31 340 ALA A CA 1
ATOM 2709 C C . ALA A 1 340 ? 0.051 9.377 13.654 1.00 93.31 340 ALA A C 1
ATOM 2711 O O . ALA A 1 340 ? 0.146 8.184 13.931 1.00 93.31 340 ALA A O 1
ATOM 2712 N N . TYR A 1 341 ? -1.081 10.067 13.817 1.00 94.31 341 TYR A N 1
ATOM 2713 C CA . TYR A 1 341 ? -2.343 9.476 14.288 1.00 94.31 341 TYR A CA 1
ATOM 2714 C C . TYR A 1 341 ? -3.415 9.588 13.223 1.00 94.31 341 TYR A C 1
ATOM 2716 O O . TYR A 1 341 ? -3.417 10.604 12.533 1.00 94.31 341 TYR A O 1
ATOM 2724 N N . THR A 1 342 ? -4.301 8.609 13.079 1.00 96.25 342 THR A N 1
ATOM 2725 C CA . THR A 1 342 ? -5.309 8.575 12.006 1.00 96.25 342 THR A CA 1
ATOM 2726 C C . THR A 1 342 ? -6.494 9.515 12.255 1.00 96.25 342 THR A C 1
ATOM 2728 O O . THR A 1 342 ? -6.914 9.742 13.384 1.00 96.25 342 THR A O 1
ATOM 2731 N N . CYS A 1 343 ? -7.048 10.087 11.185 1.00 96.06 343 CYS A N 1
ATOM 2732 C CA . CYS A 1 343 ? -8.277 10.881 11.219 1.00 96.06 343 CYS A CA 1
ATOM 2733 C C . CYS A 1 343 ? -9.496 10.024 10.877 1.00 96.06 343 CYS A C 1
ATOM 2735 O O . CYS A 1 343 ? -9.393 9.083 10.092 1.00 96.06 343 CYS A O 1
ATOM 2737 N N . LYS A 1 344 ? -10.694 10.410 11.340 1.00 93.25 344 LYS A N 1
ATOM 2738 C CA . LYS A 1 344 ? -11.933 9.646 11.071 1.00 93.25 344 LYS A CA 1
ATOM 2739 C C . LYS A 1 344 ? -12.214 9.367 9.587 1.00 93.25 344 LYS A C 1
ATOM 2741 O O . LYS A 1 344 ? -12.788 8.339 9.256 1.00 93.25 344 LYS A O 1
ATOM 2746 N N . GLY A 1 345 ? -11.820 10.261 8.677 1.00 93.44 345 GLY A N 1
ATOM 2747 C CA . GLY A 1 345 ? -12.003 10.044 7.233 1.00 93.44 345 GLY A CA 1
ATOM 2748 C C . GLY A 1 345 ? -10.957 9.127 6.577 1.00 93.44 345 GLY A C 1
ATOM 2749 O O . GLY A 1 345 ? -11.060 8.843 5.381 1.00 93.44 345 GLY A O 1
ATOM 2750 N N . GLU A 1 346 ? -9.929 8.713 7.322 1.00 97.69 346 GLU A N 1
ATOM 2751 C CA . GLU A 1 346 ? -8.850 7.811 6.885 1.00 97.69 346 GLU A CA 1
ATOM 2752 C C . GLU A 1 346 ? -9.180 6.340 7.193 1.00 97.69 346 GLU A C 1
ATOM 2754 O O . GLU A 1 346 ? -8.555 5.442 6.625 1.00 97.69 346 GLU A O 1
ATOM 2759 N N . SER A 1 347 ? -10.211 6.098 8.013 1.00 97.62 347 SER A N 1
ATOM 2760 C CA . SER A 1 347 ? -10.772 4.781 8.318 1.00 97.62 347 SER A CA 1
ATOM 2761 C C . SER A 1 347 ? -11.000 3.920 7.079 1.00 97.62 347 SER A C 1
ATOM 2763 O O . SER A 1 347 ? -11.425 4.401 6.027 1.00 97.62 347 SER A O 1
ATOM 2765 N N . GLY A 1 348 ? -10.704 2.629 7.203 1.00 98.62 348 GLY A N 1
ATOM 2766 C CA . GLY A 1 348 ? -10.729 1.661 6.112 1.00 98.62 348 GLY A CA 1
ATOM 2767 C C . GLY A 1 348 ? -9.504 1.692 5.199 1.00 98.62 348 GLY A C 1
ATOM 2768 O O . GLY A 1 348 ? -9.321 0.774 4.403 1.00 98.62 348 GLY A O 1
ATOM 2769 N N . GLY A 1 349 ? -8.640 2.705 5.304 1.00 98.75 349 GLY A N 1
ATOM 2770 C CA . GLY A 1 349 ? -7.393 2.765 4.546 1.00 98.75 349 GLY A CA 1
ATOM 2771 C C . GLY A 1 349 ? -6.427 1.630 4.892 1.00 98.75 349 GLY A C 1
ATOM 2772 O O . GLY A 1 349 ? -6.526 0.980 5.934 1.00 98.75 349 GLY A O 1
ATOM 2773 N N . SER A 1 350 ? -5.464 1.390 4.004 1.00 98.75 350 SER A N 1
ATOM 2774 C CA . SER A 1 350 ? -4.401 0.412 4.236 1.00 98.75 350 SER A CA 1
ATOM 2775 C C . SER A 1 350 ? -3.388 0.912 5.262 1.00 98.75 350 SER A C 1
ATOM 2777 O O . SER A 1 350 ? -2.801 1.976 5.060 1.00 98.75 350 SER A O 1
ATOM 2779 N N . LEU A 1 351 ? -3.106 0.086 6.270 1.00 98.88 351 LEU A N 1
ATOM 2780 C CA . LEU A 1 351 ? -1.838 0.102 6.995 1.00 98.88 351 LEU A CA 1
ATOM 2781 C C . LEU A 1 351 ? -0.886 -0.859 6.283 1.00 98.88 351 LEU A C 1
ATOM 2783 O O . LEU A 1 351 ? -1.181 -2.055 6.167 1.00 98.88 351 LEU A O 1
ATOM 2787 N N . PHE A 1 352 ? 0.240 -0.356 5.794 1.00 98.75 352 PHE A N 1
ATOM 2788 C CA . PHE A 1 352 ? 1.155 -1.141 4.976 1.00 98.75 352 PHE A CA 1
ATOM 2789 C C . PHE A 1 352 ? 2.611 -0.989 5.392 1.00 98.75 352 PHE A C 1
ATOM 2791 O O . PHE A 1 352 ? 3.013 -0.001 5.995 1.00 98.75 352 PHE A O 1
ATOM 2798 N N . VAL A 1 353 ? 3.404 -2.004 5.064 1.00 98.25 353 VAL A N 1
ATOM 2799 C CA . VAL A 1 353 ? 4.851 -2.029 5.282 1.00 98.25 353 VAL A CA 1
ATOM 2800 C C . VAL A 1 353 ? 5.566 -2.073 3.942 1.00 98.25 353 VAL A C 1
ATOM 2802 O O . VAL A 1 353 ? 5.101 -2.721 3.000 1.00 98.25 353 VAL A O 1
ATOM 2805 N N . GLU A 1 354 ? 6.716 -1.414 3.866 1.00 94.38 354 GLU A N 1
ATOM 2806 C CA . GLU A 1 354 ? 7.600 -1.503 2.712 1.00 94.38 354 GLU A CA 1
ATOM 2807 C C . GLU A 1 354 ? 8.679 -2.565 2.942 1.00 94.38 354 GLU A C 1
ATOM 2809 O O . GLU A 1 354 ? 9.383 -2.565 3.957 1.00 94.38 354 GLU A O 1
ATOM 2814 N N . ARG A 1 355 ? 8.825 -3.491 1.993 1.00 88.38 355 ARG A N 1
ATOM 2815 C CA . ARG A 1 355 ? 9.923 -4.461 1.950 1.00 88.38 355 ARG A CA 1
ATOM 2816 C C . ARG A 1 355 ? 10.356 -4.651 0.510 1.00 88.38 355 ARG A C 1
ATOM 2818 O O . ARG A 1 355 ? 9.524 -4.935 -0.341 1.00 88.38 355 ARG A O 1
ATOM 2825 N N . ARG A 1 356 ? 11.665 -4.570 0.255 1.00 82.94 356 ARG A N 1
ATOM 2826 C CA . ARG A 1 356 ? 12.243 -4.801 -1.082 1.00 82.94 356 ARG A CA 1
ATOM 2827 C C . ARG A 1 356 ? 11.577 -3.930 -2.162 1.00 82.94 356 ARG A C 1
ATOM 2829 O O . ARG A 1 356 ? 11.261 -4.452 -3.226 1.00 82.94 356 ARG A O 1
ATOM 2836 N N . GLU A 1 357 ? 11.336 -2.654 -1.840 1.00 83.88 357 GLU A N 1
ATOM 2837 C CA . GLU A 1 357 ? 10.703 -1.657 -2.731 1.00 83.88 357 GLU A CA 1
ATOM 2838 C C . GLU A 1 357 ? 9.282 -2.052 -3.165 1.00 83.88 357 GLU A C 1
ATOM 2840 O O . GLU A 1 357 ? 8.816 -1.765 -4.267 1.00 83.88 357 GLU A O 1
ATOM 2845 N N . ARG A 1 358 ? 8.592 -2.795 -2.294 1.00 90.62 358 ARG A N 1
ATOM 2846 C CA . ARG A 1 358 ? 7.218 -3.248 -2.488 1.00 90.62 358 ARG A CA 1
ATOM 2847 C C . ARG A 1 358 ? 6.401 -2.993 -1.237 1.00 90.62 358 ARG A C 1
ATOM 2849 O O . ARG A 1 358 ? 6.886 -3.166 -0.118 1.00 90.62 358 ARG A O 1
ATOM 2856 N N . HIS A 1 359 ? 5.142 -2.630 -1.440 1.00 97.81 359 HIS A N 1
ATOM 2857 C CA . HIS A 1 359 ? 4.204 -2.307 -0.374 1.00 97.81 359 HIS A CA 1
ATOM 2858 C C . HIS A 1 359 ? 3.239 -3.461 -0.099 1.00 97.81 359 HIS A C 1
ATOM 2860 O O . HIS A 1 359 ? 2.577 -3.978 -1.005 1.00 97.81 359 HIS A O 1
ATOM 2866 N N . PHE A 1 360 ? 3.141 -3.840 1.174 1.00 98.69 360 PHE A N 1
ATOM 2867 C CA . PHE A 1 360 ? 2.315 -4.944 1.654 1.00 98.69 360 PHE A CA 1
ATOM 2868 C C . PHE A 1 360 ? 1.317 -4.428 2.673 1.00 98.69 360 PHE A C 1
ATOM 2870 O O . PHE A 1 360 ? 1.716 -3.934 3.726 1.00 98.69 360 PHE A O 1
ATOM 2877 N N . GLN A 1 361 ? 0.025 -4.566 2.390 1.00 98.81 361 GLN A N 1
ATOM 2878 C CA . GLN A 1 361 ? -0.999 -4.216 3.364 1.00 98.81 361 GLN A CA 1
ATOM 2879 C C . GLN A 1 361 ? -0.991 -5.254 4.483 1.00 98.81 361 GLN A C 1
ATOM 2881 O O . GLN A 1 361 ? -1.234 -6.425 4.233 1.00 98.81 361 GLN A O 1
ATOM 2886 N N . VAL A 1 362 ? -0.721 -4.847 5.717 1.00 98.81 362 VAL A N 1
ATOM 2887 C CA . VAL A 1 362 ? -0.738 -5.748 6.883 1.00 98.81 362 VAL A CA 1
ATOM 2888 C C . VAL A 1 362 ? -1.948 -5.505 7.774 1.00 98.81 362 VAL A C 1
ATOM 2890 O O . VAL A 1 362 ? -2.319 -6.389 8.546 1.00 98.81 362 VAL A O 1
ATOM 2893 N N . GLY A 1 363 ? -2.601 -4.348 7.627 1.00 98.81 363 GLY A N 1
ATOM 2894 C CA . GLY A 1 363 ? -3.835 -4.051 8.334 1.00 98.81 363 GLY A CA 1
ATOM 2895 C C . GLY A 1 363 ? -4.785 -3.097 7.616 1.00 98.81 363 GLY A C 1
ATOM 2896 O O . GLY A 1 363 ? -4.469 -2.506 6.578 1.00 98.81 363 GLY A O 1
ATOM 2897 N N . VAL A 1 364 ? -5.973 -2.959 8.195 1.00 98.94 364 VAL A N 1
ATOM 2898 C CA . VAL A 1 364 ? -7.014 -1.998 7.802 1.00 98.94 364 VAL A CA 1
ATOM 2899 C C . VAL A 1 364 ? -7.224 -1.028 8.958 1.00 98.94 364 VAL A C 1
ATOM 2901 O O . VAL A 1 364 ? -7.446 -1.476 10.081 1.00 98.94 364 VAL A O 1
ATOM 2904 N N . ILE A 1 365 ? -7.146 0.280 8.696 1.00 98.88 365 ILE A N 1
ATOM 2905 C CA . ILE A 1 365 ? -7.423 1.319 9.702 1.00 98.88 365 ILE A CA 1
ATOM 2906 C C . ILE A 1 365 ? -8.846 1.140 10.219 1.00 98.88 365 ILE A C 1
ATOM 2908 O O . ILE A 1 365 ? -9.791 1.184 9.430 1.00 98.88 365 ILE A O 1
ATOM 2912 N N . SER A 1 366 ? -8.990 0.956 11.529 1.00 98.50 366 SER A N 1
ATOM 2913 C CA . SER A 1 366 ? -10.280 0.693 12.160 1.00 98.50 366 SER A CA 1
ATOM 2914 C C . SER A 1 366 ? -10.680 1.851 13.069 1.00 98.50 366 SER A C 1
ATOM 2916 O O . SER A 1 366 ? -11.545 2.644 12.702 1.00 98.50 366 SER A O 1
ATOM 2918 N N . TRP A 1 367 ? -10.016 2.012 14.211 1.00 97.12 367 TRP A N 1
ATOM 2919 C CA . TRP A 1 367 ? -10.358 3.042 15.189 1.00 97.12 367 TRP A CA 1
ATOM 2920 C C . TRP A 1 367 ? -9.116 3.532 15.932 1.00 97.12 367 TRP A C 1
ATOM 2922 O O . TRP A 1 367 ? -8.078 2.873 15.942 1.00 97.12 367 TRP A O 1
ATOM 2932 N N . GLY A 1 368 ? -9.234 4.687 16.577 1.00 95.12 368 GLY A N 1
ATOM 2933 C CA . GLY A 1 368 ? -8.165 5.286 17.364 1.00 95.12 368 GLY A CA 1
ATOM 2934 C C . GLY A 1 368 ? -8.716 6.039 18.564 1.00 95.12 368 GLY A C 1
ATOM 2935 O O . GLY A 1 368 ? -9.910 6.332 18.648 1.00 95.12 368 GLY A O 1
ATOM 2936 N N . THR A 1 369 ? -7.842 6.353 19.512 1.00 93.19 369 THR A N 1
ATOM 2937 C CA . THR A 1 369 ? -8.210 7.087 20.729 1.00 93.19 369 THR A CA 1
ATOM 2938 C C . THR A 1 369 ? -8.162 8.606 20.513 1.00 93.19 369 THR A C 1
ATOM 2940 O O . THR A 1 369 ? -8.596 9.384 21.357 1.00 93.19 369 THR A O 1
ATOM 2943 N N . TYR A 1 370 ? -7.633 9.084 19.389 1.00 91.81 370 TYR A N 1
ATOM 2944 C CA . TYR A 1 370 ? -7.498 10.510 19.097 1.00 91.81 370 TYR A CA 1
ATOM 2945 C C . TYR A 1 370 ? -7.801 10.788 17.635 1.00 91.81 370 TYR A C 1
ATOM 2947 O O . TYR A 1 370 ? -7.283 10.094 16.771 1.00 91.81 370 TYR A O 1
ATOM 2955 N N . ASP A 1 371 ? -8.572 11.839 17.364 1.00 92.94 371 ASP A N 1
ATOM 2956 C CA . ASP A 1 371 ? -8.769 12.344 16.007 1.00 92.94 371 ASP A CA 1
ATOM 2957 C C . ASP A 1 371 ? -8.032 13.686 15.862 1.00 92.94 371 ASP A C 1
ATOM 2959 O O . ASP A 1 371 ? -8.543 14.712 16.326 1.00 92.94 371 ASP A O 1
ATOM 2963 N N . PRO A 1 372 ? -6.845 13.718 15.226 1.00 93.12 372 PRO A N 1
ATOM 2964 C CA . PRO A 1 372 ? -6.108 14.959 15.027 1.00 93.12 372 PRO A CA 1
ATOM 2965 C C . PRO A 1 372 ? -6.782 15.884 14.004 1.00 93.12 372 PRO A C 1
ATOM 2967 O O . PRO A 1 372 ? -6.356 17.022 13.859 1.00 93.12 372 PRO A O 1
ATOM 2970 N N . CYS A 1 373 ? -7.817 15.434 13.288 1.00 93.81 373 CYS A N 1
ATOM 2971 C CA . CYS A 1 373 ? -8.573 16.257 12.344 1.00 93.81 373 CYS A CA 1
ATOM 2972 C C . CYS A 1 373 ? -9.915 16.754 12.914 1.00 93.81 373 CYS A C 1
ATOM 2974 O O . CYS A 1 373 ? -10.723 17.310 12.163 1.00 93.81 373 CYS A O 1
ATOM 2976 N N . ALA A 1 374 ? -10.185 16.565 14.213 1.00 90.19 374 ALA A N 1
ATOM 2977 C CA . ALA A 1 374 ? -11.494 16.840 14.809 1.00 90.19 374 ALA A CA 1
ATOM 2978 C C . ALA A 1 374 ? -11.970 18.293 14.619 1.00 90.19 374 ALA A C 1
ATOM 2980 O O . ALA A 1 374 ? -13.157 18.523 14.383 1.00 90.19 374 ALA A O 1
ATOM 2981 N N . GLN A 1 375 ? -11.053 19.266 14.670 1.00 87.12 375 GLN A N 1
ATOM 2982 C CA . GLN A 1 375 ? -11.378 20.690 14.519 1.00 87.12 375 GLN A CA 1
ATOM 2983 C C . GLN A 1 375 ? -11.651 21.106 13.068 1.00 87.12 375 GLN A C 1
ATOM 2985 O O . GLN A 1 375 ? -12.175 22.190 12.832 1.00 87.12 375 GLN A O 1
ATOM 2990 N N . LYS A 1 376 ? -11.311 20.261 12.081 1.00 83.31 376 LYS A N 1
ATOM 2991 C CA . LYS A 1 376 ? -11.455 20.546 10.640 1.00 83.31 376 LYS A CA 1
ATOM 2992 C C . LYS A 1 376 ? -10.802 21.866 10.190 1.00 83.31 376 LYS A C 1
ATOM 2994 O O . LYS A 1 376 ? -11.197 22.432 9.169 1.00 83.31 376 LYS A O 1
ATOM 2999 N N . ASN A 1 377 ? -9.798 22.340 10.927 1.00 87.06 377 ASN A N 1
ATOM 3000 C CA . ASN A 1 377 ? -9.041 23.536 10.580 1.00 87.06 377 ASN A CA 1
ATOM 3001 C C . ASN A 1 377 ? -8.212 23.295 9.319 1.00 87.06 377 ASN A C 1
ATOM 3003 O O . ASN A 1 377 ? -7.733 22.186 9.075 1.00 87.06 377 ASN A O 1
ATOM 3007 N N . LYS A 1 378 ? -8.024 24.351 8.531 1.00 88.31 378 LYS A N 1
ATOM 3008 C CA . LYS A 1 378 ? -7.199 24.329 7.326 1.00 88.31 378 LYS A CA 1
ATOM 3009 C C . LYS A 1 378 ? -6.136 25.412 7.396 1.00 88.31 378 LYS A C 1
ATOM 3011 O O . LYS A 1 378 ? -6.389 26.471 7.964 1.00 88.31 378 LYS A O 1
ATOM 3016 N N . ASN A 1 379 ? -4.960 25.130 6.845 1.00 88.38 379 ASN A N 1
ATOM 3017 C CA . ASN A 1 379 ? -3.924 26.143 6.663 1.00 88.38 379 ASN A CA 1
ATOM 3018 C C . ASN A 1 379 ? -4.269 27.056 5.473 1.00 88.38 379 ASN A C 1
ATOM 3020 O O . ASN A 1 379 ? -5.252 26.824 4.765 1.00 88.38 379 ASN A O 1
ATOM 3024 N N . ASP A 1 380 ? -3.438 28.068 5.228 1.00 88.69 380 ASP A N 1
ATOM 3025 C CA . ASP A 1 380 ? -3.636 29.032 4.134 1.00 88.69 380 ASP A CA 1
ATOM 3026 C C . ASP A 1 380 ? -3.663 28.371 2.742 1.00 88.69 380 ASP A C 1
ATOM 3028 O O . ASP A 1 380 ? -4.269 28.895 1.810 1.00 88.69 380 ASP A O 1
ATOM 3032 N N . ASN A 1 381 ? -3.077 27.176 2.612 1.00 86.06 381 ASN A N 1
ATOM 3033 C CA . ASN A 1 381 ? -3.080 26.375 1.386 1.00 86.06 381 ASN A CA 1
ATOM 3034 C C . ASN A 1 381 ? -4.319 25.464 1.267 1.00 86.06 381 ASN A C 1
ATOM 3036 O O . ASN A 1 381 ? -4.436 24.695 0.313 1.00 86.06 381 ASN A O 1
ATOM 3040 N N . GLY A 1 382 ? -5.246 25.522 2.228 1.00 85.12 382 GLY A N 1
ATOM 3041 C CA . GLY A 1 382 ? -6.466 24.718 2.255 1.00 85.12 382 GLY A CA 1
ATOM 3042 C C . GLY A 1 382 ? -6.279 23.263 2.704 1.00 85.12 382 GLY A C 1
ATOM 3043 O O . GLY A 1 382 ? -7.254 22.501 2.647 1.00 85.12 382 GLY A O 1
ATOM 3044 N N . GLU A 1 383 ? -5.078 22.889 3.160 1.00 87.25 383 GLU A N 1
ATOM 3045 C CA . GLU A 1 383 ? -4.758 21.556 3.682 1.00 87.25 383 GLU A CA 1
ATOM 3046 C C . GLU A 1 383 ? -5.228 21.417 5.131 1.00 87.25 383 GLU A C 1
ATOM 3048 O O . GLU A 1 383 ? -5.133 22.360 5.921 1.00 87.25 383 GLU A O 1
ATOM 3053 N N . ILE A 1 384 ? -5.698 20.227 5.501 1.00 89.44 384 ILE A N 1
ATOM 3054 C CA . ILE A 1 384 ? -6.153 19.948 6.866 1.00 89.44 384 ILE A CA 1
ATOM 3055 C C . ILE A 1 384 ? -4.994 20.053 7.868 1.00 89.44 384 ILE A C 1
ATOM 3057 O O . ILE A 1 384 ? -3.976 19.366 7.754 1.00 89.44 384 ILE A O 1
ATOM 3061 N N . ILE A 1 385 ? -5.187 20.876 8.900 1.00 90.38 385 ILE A N 1
ATOM 3062 C CA . ILE A 1 385 ? -4.283 20.972 10.046 1.00 90.38 385 ILE A CA 1
ATOM 3063 C C . ILE A 1 385 ? -4.550 19.783 10.969 1.00 90.38 385 ILE A C 1
ATOM 3065 O O . ILE A 1 385 ? -5.683 19.554 11.391 1.00 90.38 385 ILE A O 1
ATOM 3069 N N . ARG A 1 386 ? -3.490 19.030 11.279 1.00 91.81 386 ARG A N 1
ATOM 3070 C CA . ARG A 1 386 ? -3.519 17.927 12.245 1.00 91.81 386 ARG A CA 1
ATOM 3071 C C . ARG A 1 386 ? -3.105 18.443 13.616 1.00 91.81 386 ARG A C 1
ATOM 3073 O O . ARG A 1 386 ? -1.945 18.810 13.814 1.00 91.81 386 ARG A O 1
ATOM 3080 N N . ASP A 1 387 ? -4.043 18.449 14.550 1.00 90.25 387 ASP A N 1
ATOM 3081 C CA . ASP A 1 387 ? -3.811 18.899 15.914 1.00 90.25 387 ASP A CA 1
ATOM 3082 C C . ASP A 1 387 ? -2.862 17.953 16.655 1.00 90.25 387 ASP A C 1
ATOM 3084 O O . ASP A 1 387 ? -2.868 16.730 16.477 1.00 90.25 387 ASP A O 1
ATOM 3088 N N . ARG A 1 388 ? -2.012 18.538 17.504 1.00 85.94 388 ARG A N 1
ATOM 3089 C CA . ARG A 1 388 ? -1.143 17.762 18.388 1.00 85.94 388 ARG A CA 1
ATOM 3090 C C . ARG A 1 388 ? -1.911 17.396 19.660 1.00 85.94 388 ARG A C 1
ATOM 3092 O O . ARG A 1 388 ? -2.546 18.274 20.248 1.00 85.94 388 ARG A O 1
ATOM 3099 N N . PRO A 1 389 ? -1.799 16.148 20.146 1.00 83.75 389 PRO A N 1
ATOM 3100 C CA . PRO A 1 389 ? -2.390 15.769 21.422 1.00 83.75 389 PRO A CA 1
ATOM 3101 C C . PRO A 1 389 ? -1.745 16.560 22.571 1.00 83.75 389 PRO A C 1
ATOM 3103 O O . PRO A 1 389 ? -0.571 16.944 22.494 1.00 83.75 389 PRO A O 1
ATOM 3106 N N . SER A 1 390 ? -2.483 16.754 23.669 1.00 82.12 390 SER A N 1
ATOM 3107 C CA . SER A 1 390 ? -1.934 17.356 24.893 1.00 82.12 390 SER A CA 1
ATOM 3108 C C . SER A 1 390 ? -0.723 16.560 25.407 1.00 82.12 390 SER A C 1
ATOM 3110 O O . SER A 1 390 ? -0.519 15.395 25.049 1.00 82.12 390 SER A O 1
ATOM 3112 N N . LYS A 1 391 ? 0.134 17.173 26.237 1.00 76.06 391 LYS A N 1
ATOM 3113 C CA . LYS A 1 391 ? 1.382 16.532 26.702 1.00 76.06 391 LYS A CA 1
ATOM 3114 C C . LYS A 1 391 ? 1.141 15.223 27.459 1.00 76.06 391 LYS A C 1
ATOM 3116 O O . LYS A 1 391 ? 1.893 14.277 27.241 1.00 76.06 391 LYS A O 1
ATOM 3121 N N . GLU A 1 392 ? 0.087 15.159 28.259 1.00 78.50 392 GLU A N 1
ATOM 3122 C CA . GLU A 1 392 ? -0.274 13.995 29.079 1.00 78.50 392 GLU A CA 1
ATOM 3123 C C . GLU A 1 392 ? -0.952 12.894 28.264 1.00 78.50 392 GLU A C 1
ATOM 3125 O O . GLU A 1 392 ? -0.841 11.714 28.590 1.00 78.50 392 GLU A O 1
ATOM 3130 N N . TYR A 1 393 ? -1.592 13.267 27.157 1.00 81.19 393 TYR A N 1
ATOM 3131 C CA . TYR A 1 393 ? -2.371 12.335 26.370 1.00 81.19 393 TYR A CA 1
ATOM 3132 C C . TYR A 1 393 ? -1.496 11.465 25.463 1.00 81.19 393 TYR A C 1
ATOM 3134 O O . TYR A 1 393 ? -0.590 11.975 24.794 1.00 81.19 393 TYR A O 1
ATOM 3142 N N . LYS A 1 394 ? -1.747 10.151 25.425 1.00 86.94 394 LYS A N 1
ATOM 3143 C CA . LYS A 1 394 ? -0.949 9.180 24.663 1.00 86.94 394 LYS A CA 1
ATOM 3144 C C . LYS A 1 394 ? -1.814 8.474 23.616 1.00 86.94 394 LYS A C 1
ATOM 3146 O O . LYS A 1 394 ? -2.274 7.364 23.873 1.00 86.94 394 LYS A O 1
ATOM 3151 N N . PRO A 1 395 ? -2.035 9.066 22.433 1.00 90.75 395 PRO A N 1
ATOM 3152 C CA . PRO A 1 395 ? -2.906 8.452 21.444 1.00 90.75 395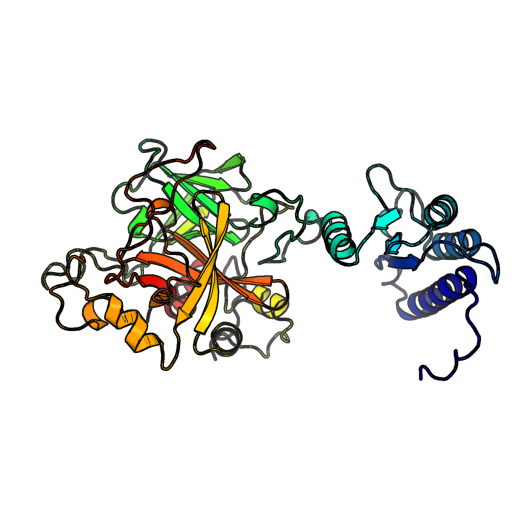 PRO A CA 1
ATOM 3153 C C . PRO A 1 395 ? -2.448 7.061 20.998 1.00 90.75 395 PRO A C 1
ATOM 3155 O O . PRO A 1 395 ? -1.246 6.754 20.992 1.00 90.75 395 PRO A O 1
ATOM 3158 N N . ARG A 1 396 ? -3.428 6.242 20.618 1.00 94.56 396 ARG A N 1
ATOM 3159 C CA . ARG A 1 396 ? -3.260 4.928 19.998 1.00 94.56 396 ARG A CA 1
ATOM 3160 C C . ARG A 1 396 ? -4.164 4.813 18.784 1.00 94.56 396 ARG A C 1
ATOM 3162 O O . ARG A 1 396 ? -5.291 5.302 18.820 1.00 94.56 396 ARG A O 1
ATOM 3169 N N . ASP A 1 397 ? -3.680 4.110 17.771 1.00 97.44 397 ASP A N 1
ATOM 3170 C CA . ASP A 1 397 ? -4.479 3.668 16.630 1.00 97.44 397 ASP A CA 1
ATOM 3171 C C . ASP A 1 397 ? -4.463 2.143 16.550 1.00 97.44 397 ASP A C 1
ATOM 3173 O O . ASP A 1 397 ? -3.438 1.499 16.808 1.00 97.44 397 ASP A O 1
ATOM 3177 N N . PHE A 1 398 ? -5.607 1.580 16.175 1.00 98.44 398 PHE A N 1
ATOM 3178 C CA . PHE A 1 398 ? -5.863 0.152 16.095 1.00 98.44 398 PHE A CA 1
ATOM 3179 C C . PHE A 1 398 ? -6.321 -0.238 14.690 1.00 98.44 398 PHE A C 1
ATOM 3181 O O . PHE A 1 398 ? -7.140 0.430 14.050 1.00 98.44 398 PHE A O 1
ATOM 3188 N N . TYR A 1 399 ? -5.793 -1.362 14.211 1.00 98.81 399 TYR A N 1
ATOM 3189 C CA . TYR A 1 399 ? -5.960 -1.806 12.829 1.00 98.81 399 TYR A CA 1
ATOM 3190 C C . TYR A 1 399 ? -6.303 -3.288 12.791 1.00 98.81 399 TYR A C 1
ATOM 3192 O O . TYR A 1 399 ? -5.666 -4.068 13.495 1.00 98.81 399 TYR A O 1
ATOM 3200 N N . ILE A 1 400 ? -7.239 -3.711 11.943 1.00 98.81 400 ILE A N 1
ATOM 3201 C CA . ILE A 1 400 ? -7.524 -5.141 11.766 1.00 98.81 400 ILE A CA 1
ATOM 3202 C C . ILE A 1 400 ? -6.350 -5.804 11.048 1.00 98.81 400 ILE A C 1
ATOM 3204 O O . ILE A 1 400 ? -6.043 -5.451 9.912 1.00 98.81 400 ILE A O 1
ATOM 3208 N N . SER A 1 401 ? -5.699 -6.758 11.710 1.00 98.69 401 SER A N 1
ATOM 3209 C CA . SER A 1 401 ? -4.592 -7.555 11.187 1.00 98.69 401 SER A CA 1
ATOM 3210 C C . SER A 1 401 ? -5.078 -8.496 10.096 1.00 98.69 401 SER A C 1
ATOM 3212 O O . SER A 1 401 ? -5.906 -9.376 10.340 1.00 98.69 401 SER A O 1
ATOM 3214 N N . LEU A 1 402 ? -4.497 -8.383 8.902 1.00 98.75 402 LEU A N 1
ATOM 3215 C CA . LEU A 1 402 ? -4.857 -9.255 7.784 1.00 98.75 402 LEU A CA 1
ATOM 3216 C C . LEU A 1 402 ? -4.403 -10.703 7.979 1.00 98.75 402 LEU A C 1
ATOM 3218 O O . LEU A 1 402 ? -4.957 -11.599 7.345 1.00 98.75 402 LEU A O 1
ATOM 3222 N N . PHE A 1 403 ? -3.448 -10.959 8.874 1.00 98.38 403 PHE A N 1
ATOM 3223 C CA . PHE A 1 403 ? -3.050 -12.319 9.251 1.00 98.38 403 PHE A CA 1
ATOM 3224 C C . PHE A 1 403 ? -4.107 -13.022 10.111 1.00 98.38 403 PHE A C 1
ATOM 3226 O O . PHE A 1 403 ? -4.229 -14.240 10.052 1.00 98.38 403 PHE A O 1
ATOM 3233 N N . GLN A 1 404 ? -4.916 -12.258 10.851 1.00 98.00 404 GLN A N 1
ATOM 3234 C CA . GLN A 1 404 ? -5.915 -12.777 11.793 1.00 98.00 404 GLN A CA 1
ATOM 3235 C C . GLN A 1 404 ? -7.301 -12.993 11.160 1.00 98.00 404 GLN A C 1
ATOM 3237 O O . GLN A 1 404 ? -8.211 -13.492 11.814 1.00 98.00 404 GLN A O 1
ATOM 3242 N N . VAL A 1 405 ? -7.471 -12.630 9.884 1.00 98.12 405 VAL A N 1
ATOM 3243 C CA . VAL A 1 405 ? -8.729 -12.777 9.120 1.00 98.12 405 VAL A CA 1
ATOM 3244 C C . VAL A 1 405 ? -8.527 -13.557 7.813 1.00 98.12 405 VAL A C 1
ATOM 3246 O O . VAL A 1 405 ? -9.286 -13.411 6.854 1.00 98.12 405 VAL A O 1
ATOM 3249 N N . GLN A 1 406 ? -7.483 -14.390 7.754 1.00 98.12 406 GLN A N 1
ATOM 3250 C CA . GLN A 1 406 ? -7.109 -15.140 6.551 1.00 98.12 406 GLN A CA 1
ATOM 3251 C C . GLN A 1 406 ? -8.195 -16.103 6.075 1.00 98.12 406 GLN A C 1
ATOM 3253 O O . GLN A 1 406 ? -8.409 -16.202 4.869 1.00 98.12 406 GLN A O 1
ATOM 3258 N N . ASP A 1 407 ? -8.908 -16.767 6.985 1.00 97.81 407 ASP A N 1
ATOM 3259 C CA . ASP A 1 407 ? -9.984 -17.697 6.618 1.00 97.81 407 ASP A CA 1
ATOM 3260 C C . ASP A 1 407 ? -11.089 -16.987 5.831 1.00 97.81 407 ASP A C 1
ATOM 3262 O O . ASP A 1 407 ? -11.532 -17.461 4.782 1.00 97.81 407 ASP A O 1
ATOM 3266 N N . TRP A 1 408 ? -11.475 -15.797 6.291 1.00 98.50 408 TRP A N 1
ATOM 3267 C CA . TRP A 1 408 ? -12.471 -14.967 5.629 1.00 98.50 408 TRP A CA 1
ATOM 3268 C C . TRP A 1 408 ? -11.971 -14.421 4.286 1.00 98.50 408 TRP A C 1
ATOM 3270 O O . TRP A 1 408 ? -12.670 -14.528 3.277 1.00 98.50 408 TRP A O 1
ATOM 3280 N N . LEU A 1 409 ? -10.738 -13.902 4.238 1.00 98.62 409 LEU A N 1
ATOM 3281 C CA . LEU A 1 409 ? -10.134 -13.419 2.992 1.00 98.62 409 LEU A CA 1
ATOM 3282 C C . LEU A 1 409 ? -10.057 -14.532 1.941 1.00 98.62 409 LEU A C 1
ATOM 3284 O O . LEU A 1 409 ? -10.456 -14.323 0.798 1.00 98.62 409 LEU A O 1
ATOM 3288 N N . ARG A 1 410 ? -9.605 -15.730 2.325 1.00 98.19 410 ARG A N 1
ATOM 3289 C CA . ARG A 1 410 ? -9.525 -16.899 1.438 1.00 98.19 410 ARG A CA 1
ATOM 3290 C C . ARG A 1 410 ? -10.899 -17.299 0.932 1.00 98.19 410 ARG A C 1
ATOM 3292 O O . ARG A 1 410 ? -11.066 -17.456 -0.271 1.00 98.19 410 ARG A O 1
ATOM 3299 N N . LYS A 1 411 ? -11.893 -17.400 1.819 1.00 98.00 411 LYS A N 1
ATOM 3300 C CA . LYS A 1 411 ? -13.271 -17.762 1.456 1.00 98.00 411 LYS A CA 1
ATOM 3301 C C . LYS A 1 411 ? -13.829 -16.886 0.331 1.00 98.00 411 LYS A C 1
ATOM 3303 O O . LYS A 1 411 ? -14.469 -17.409 -0.578 1.00 98.00 411 LYS A O 1
ATOM 3308 N N . HIS A 1 412 ? -13.579 -15.577 0.377 1.00 98.19 412 HIS A N 1
ATOM 3309 C CA . HIS A 1 412 ? -14.183 -14.624 -0.562 1.00 98.19 412 HIS A CA 1
ATOM 3310 C C . HIS A 1 412 ? -13.297 -14.267 -1.760 1.00 98.19 412 HIS A C 1
ATOM 3312 O O . HIS A 1 412 ? -13.823 -13.864 -2.796 1.00 98.19 412 HIS A O 1
ATOM 3318 N N . LEU A 1 413 ? -11.976 -14.442 -1.658 1.00 97.56 413 LEU A N 1
ATOM 3319 C CA . LEU A 1 413 ? -11.022 -14.013 -2.688 1.00 97.56 413 LEU A CA 1
ATOM 3320 C C . LEU A 1 413 ? -10.309 -15.161 -3.411 1.00 97.56 413 LEU A C 1
ATOM 3322 O O . LEU A 1 413 ? -9.532 -14.870 -4.314 1.00 97.56 413 LEU A O 1
ATOM 3326 N N . ASN A 1 414 ? -10.554 -16.439 -3.092 1.00 92.88 414 ASN A N 1
ATOM 3327 C CA . ASN A 1 414 ? -9.843 -17.569 -3.725 1.00 92.88 414 ASN A CA 1
ATOM 3328 C C . ASN A 1 414 ? -9.959 -17.601 -5.264 1.00 92.88 414 ASN A C 1
ATOM 3330 O O . ASN A 1 414 ? -9.065 -18.080 -5.953 1.00 92.88 414 ASN A O 1
ATOM 3334 N N . ASN A 1 415 ? -11.054 -17.067 -5.813 1.00 91.62 415 ASN A N 1
ATOM 3335 C CA . ASN A 1 415 ? -11.262 -16.981 -7.263 1.00 91.62 415 ASN A CA 1
ATOM 3336 C C . ASN A 1 415 ? -10.530 -15.793 -7.913 1.00 91.62 415 ASN A C 1
ATOM 3338 O O . ASN A 1 415 ? -10.421 -15.738 -9.134 1.00 91.62 415 ASN A O 1
ATOM 3342 N N . SER A 1 416 ? -10.061 -14.830 -7.116 1.00 92.06 416 SER A N 1
ATOM 3343 C CA . SER A 1 416 ? -9.416 -13.596 -7.583 1.00 92.06 416 SER A CA 1
ATOM 3344 C C . SER A 1 416 ? -7.935 -13.520 -7.211 1.00 92.06 416 SER A C 1
ATOM 3346 O O . SER A 1 416 ? -7.172 -12.851 -7.899 1.00 92.06 416 SER A O 1
ATOM 3348 N N . LEU A 1 417 ? -7.515 -14.192 -6.137 1.00 94.06 417 LEU A N 1
ATOM 3349 C CA . LEU A 1 417 ? -6.146 -14.218 -5.633 1.00 94.06 417 LEU A CA 1
ATOM 3350 C C . LEU A 1 417 ? -5.738 -15.654 -5.301 1.00 94.06 417 LEU A C 1
ATOM 3352 O O . LEU A 1 417 ? -6.491 -16.402 -4.683 1.00 94.06 417 LEU A O 1
ATOM 3356 N N . LYS A 1 418 ? -4.501 -16.013 -5.652 1.00 93.94 418 LYS A N 1
ATOM 3357 C CA . LYS A 1 418 ? -3.908 -17.307 -5.296 1.00 93.94 418 LYS A CA 1
ATOM 3358 C C . LYS A 1 418 ? -3.248 -17.218 -3.928 1.00 93.94 418 LYS A C 1
ATOM 3360 O O . LYS A 1 418 ? -2.228 -16.539 -3.779 1.00 93.94 418 LYS A O 1
ATOM 3365 N N . PHE A 1 419 ? -3.826 -17.892 -2.941 1.00 96.38 419 PHE A N 1
ATOM 3366 C CA . PHE A 1 419 ? -3.282 -17.942 -1.588 1.00 96.38 419 PHE A CA 1
ATOM 3367 C C . PHE A 1 419 ? -2.287 -19.095 -1.412 1.00 96.38 419 PHE A C 1
ATOM 3369 O O . PHE A 1 419 ? -2.496 -20.190 -1.927 1.00 96.38 419 PHE A O 1
ATOM 3376 N N . ILE A 1 420 ? -1.229 -18.861 -0.634 1.00 95.62 420 ILE A N 1
ATOM 3377 C CA . ILE A 1 420 ? -0.239 -19.885 -0.252 1.00 95.62 420 ILE A CA 1
ATOM 3378 C C . ILE A 1 420 ? -0.722 -20.681 0.977 1.00 95.62 420 ILE A C 1
ATOM 3380 O O . ILE A 1 420 ? -1.661 -20.232 1.645 1.00 95.62 420 ILE A O 1
ATOM 3384 N N . PRO A 1 421 ? -0.128 -21.839 1.321 1.00 96.12 421 PRO A N 1
ATOM 3385 C CA . PRO A 1 421 ? -0.483 -22.597 2.527 1.00 96.12 421 PRO A CA 1
ATOM 3386 C C . PRO A 1 421 ? -0.362 -21.775 3.819 1.00 96.12 421 PRO A C 1
ATOM 3388 O O . PRO A 1 421 ? 0.409 -20.819 3.883 1.00 96.12 421 PRO A O 1
ATOM 3391 N N . MET A 1 422 ? -1.133 -22.118 4.856 1.00 94.94 422 MET A N 1
ATOM 3392 C CA . MET A 1 422 ? -1.083 -21.395 6.137 1.00 94.94 422 MET A CA 1
ATOM 3393 C C . MET A 1 422 ? 0.199 -21.685 6.931 1.00 94.94 422 MET A C 1
ATOM 3395 O O . MET A 1 422 ? 0.779 -20.752 7.492 1.00 94.94 422 MET A O 1
ATOM 3399 N N . GLN A 1 423 ? 0.628 -22.950 6.941 1.00 87.38 423 GLN A N 1
ATOM 3400 C CA . GLN A 1 423 ? 1.784 -23.489 7.663 1.00 87.38 423 GLN A CA 1
ATOM 3401 C C . GLN A 1 423 ? 2.600 -24.416 6.775 1.00 87.38 423 GLN A C 1
ATOM 3403 O O . GLN A 1 423 ? 2.028 -24.910 5.772 1.00 87.38 423 GLN A O 1
#

Secondary structure (DSSP, 8-state):
--STTTT-----HHHHHHHHHHHHHHHHHHHGGGGGG--EEEEEE--S---SSS-HHHHHHHHHHHHT--GGGGGGEEEEEEEESS----HHHHHHHS---TT---EEEESSHHHHHHHHHHH--GGG-TT--S-----TT--HHHHSTTEEEEEESSSTT-EEEEEE-SSSEEEE-SGGGSS--S-EEEEETTTEEE-EEEEEE-TT--TTTTGGGT-S---TT--EEEEESSPPPPBTTB-PPBPTTBHHHHHHTTPPTTS--HHHHHHHHS-SSEEEEEEE-TTS-EEEEEEE-GGGHHHHHHTTS-TTSTTTT-S-GGGTS-TTEEEEE--TTT-----GGGTTPEEEEEETTEEEEEEEEEEES--TTTT--B-TTSPBP-PPPPSS---EEEEEETTTTHHHHHHHHTTTS-BPP--

InterPro domains:
  IPR001254 Serine proteases, trypsin domain [PF00089] (146-378)
  IPR001254 Serine proteases, trypsin domain [PS50240] (132-414)
  IPR001254 Serine proteases, trypsin domain [SM00020] (131-409)
  IPR001254 Serine proteases, trypsin domain [cd00190] (149-412)
  IPR001314 Peptidase S1A, chymotrypsin family [PR00722] (165-180)
  IPR001314 Peptidase S1A, chymotrypsin family [PR00722] (222-236)
  IPR001314 Peptidase S1A, chymotrypsin family [PR00722] (340-352)
  IPR002035 von Willebrand factor, type A [PF00092] (9-121)
  IPR002035 von Willebrand factor, type A [PS50234] (1-123)
  IPR009003 Peptidase S1, PA clan [SSF50494] (133-416)
  IPR018114 Serine proteases, trypsin family, histidine active site [PS00134] (175-180)
  IPR036465 von Willebrand factor A-like domain superfamily [G3DSA:3.40.50.410] (1-131)
  IPR036465 von Willebrand factor A-like domain superfamily [SSF53300] (7-125)

Radius of gyration: 26.18 Å; chains: 1; bounding box: 73×53×71 Å

pLDDT: mean 90.09, std 9.67, range [42.66, 98.94]

Foldseek 3Di:
DPPPCPPPPAAALLVVLVVVLVVLVVVCVVCPVCNLVAADEAEAEDLLDHPDDDQNLVSLVSSCVSSVCDPVRVRRYFYAYEYEAPRNGPQVSSVSNGDDDPPDDRYYYYRHVVVVLLVVLVRDWFLVVQQAAQAARPHPPDDLLLRPQQKKKKAAPVCRVLIEIWGAAFQFKTKFFQVSCVVPVDRIWIDGLNHDIWDFPDKDQDPPDDQPPCVVVVQNGARPSGMMMTTTPDGDRDTSRHHGAAEQQFPSVCVLQVHDPPPDASVNSCCVQVVDQWAWKWWAAPVSDTWIWTFGDDPRQVVQQVLCQDPPFSCVPPPDSCVRDPPQKTKTWQPLVTGDDHAPNHHTTFTWHDDPNGIYGQWGFTDKRDHQQVVVDADPVRHGGGHRDDPPRTMMTITGGSLVCVVVCCVVCVVGTHGHHND

Sequence (423 aa):
HFADHGNATGTNIYAALNAVYEMIINEEATLKDQWNKVRHAIILLTDGKSNLGGSPKMAVRHIEELINVRDDRKDYLDIYVFGIGNLDVELSAMNEIASKKPGERHVFVMENPQELKNAFEDLLDPRDLEDICGLANYSDSARWDQKNPWHVRLQNTHHRDSTCRGALISNTWVLTAAHCFNHWKNNWIVVLGGEIRLGIKRRIDHELYNIRAKTAQGIQEFYDYDISLIELEKPVTFGGRIRPICLPCTEGASRALKKRAGTTTCRDHELELLSFEKVPAEFISLEHKRMNVQIKTKTSRPTCVSGAIQEGMIYANVSNVDDVVTDRFLCSGEDKSLEAYTCKGESGGSLFVERRERHFQVGVISWGTYDPCAQKNKNDNGEIIRDRPSKEYKPRDFYISLFQVQDWLRKHLNNSLKFIPMQ